Protein AF-A0AAW0DZ77-F1 (afdb_monomer_lite)

Sequence (445 aa):
METYATDETASSATTIWGPGTLSGKAIRSLGEASMRGAEKLLIRWKMAKIHQVLALDYYDAKVRHKALRMIMMQIGSGEIAQLTMCIMKWPRYEIRIFLSEMFTFMPLLWQDVSRPSDSSHTLRNQQELIAIYRTSQSSEEAHEIVPFLMFISHLSRDNHTARRAIIEAGFLEFLAAFHQHDPKTTTPSIAEARDILDVFVSDIRLQKICELHRLNLIWPSGNSSVPIMKYSREMANLTPNQRRVVWRKTERARIRERLCEIQVVMEMPAYLIHDCETDIFDMCFDLMTFYKLMTETNDWDSRQLSFELITKCIAINSITSKALRAVLALISFEENLSVFHRIVYSLLTFKIDNSNSPIAIQFSKEVHAHHPGVDPIDHFIDFAVSVASDSQTSAQAIIDADIFSLLNQTTHDPNVKGDLLGRFAAAADRSTQVCPPQSLGTYSD

Foldseek 3Di:
DDDDDDDDDDDDPPDDDDPVVVVVVVVVVVVVVVVVVVVLVVVVVLLLVVLVVQPPPPDDPVSVLVSLLVVLLCLLLLVQPSVLVSLLVHFLVSLLSVLLVVLVLVVVQLDDPPDPDDDDVVVVSSVVSLVSNPVSHDPPDLGSCLSVLVNLLSNLVPHPSNLVSCVSSCVLVSVVSVCVRCVVDDPRVLVSVLSSVLSQCVDPVSVVVSLPRCCLLVHPHDPQLASDHPVLVVLLPDDLVVSLVVVLVDDPVVLVVLLVSLVSRLVRDPVSCVVPLSVLLSSLSSLLSQLVSCVVVVVVVSNVSSLLSLLSLLAADPSSLVSNLVNLQVDALVSLLVNLLVQLVLCLCCPPPVDPSVSNVSSQVSNCVHPPPDGSLNSVLVSQLSSLLNHLSNLVSNVSSVNVSSLVVDPDDPVVSVVSVVSSCVSNCVVVPPDDPPPPPPPDD

Secondary structure (DSSP, 8-state):
---PPPP-----------HHHHHHHHHHHHHHHHHHHHHHHHHHHHHHHHHHHTSTTSS-HHHHHHHHHHHHHHHHTT--HHHHHHHTTS-HHHHHHHHHHHHHHGGGGTS-TTS-----HHHHHHHHHHHHHHHTS-TT-S-TTHHHHHHHHHHHHH-HHHHHHHHHTTHHHHHHHHHHH-TT--HHHHHHHHHHHHHHHTSHHHHHHHHHSGGGGTS-STT-SS---HHHHHHHTS-HHHHHHHHHHS-HHHHHHHHHHHHHHHTS-GGGSTT-HHHHHHHHHHHHHHHHHHHHTT-HHHHHHHHHHHHHHHHS-HHHHHHHHHHHHHS-HHHHHHHHHHHHHHHHHHHHH----HHHHHHHHHHHHHSTT--HHHHHHHHHHHHHHH-HHHHHHHHHTTHHHHHTTS-S-HHHHHHHHHHHHHHHHGGGGS-----------

Radius of gyration: 33.01 Å; chains: 1; bounding box: 65×57×128 Å

pLDDT: mean 82.6, std 17.5, range [38.06, 97.81]

Structure (mmCIF, N/CA/C/O backbone):
data_AF-A0AAW0DZ77-F1
#
_entry.id   AF-A0AAW0DZ77-F1
#
loop_
_atom_site.group_PDB
_atom_site.id
_atom_site.type_symbol
_atom_site.label_atom_id
_atom_site.label_alt_id
_atom_site.label_comp_id
_atom_site.label_asym_id
_atom_site.label_entity_id
_atom_site.label_seq_id
_atom_site.pdbx_PDB_ins_code
_atom_site.Cartn_x
_atom_site.Cartn_y
_atom_site.Cartn_z
_atom_site.occupancy
_atom_site.B_iso_or_equiv
_atom_site.auth_seq_id
_atom_site.auth_comp_id
_atom_site.auth_asym_id
_atom_site.auth_atom_id
_atom_site.pdbx_PDB_model_num
ATOM 1 N N . MET A 1 1 ? -36.579 -25.756 -72.529 1.00 45.97 1 MET A N 1
ATOM 2 C CA . MET A 1 1 ? -35.785 -26.788 -73.216 1.00 45.97 1 MET A CA 1
ATOM 3 C C . MET A 1 1 ? -34.641 -26.054 -73.881 1.00 45.97 1 MET A C 1
ATOM 5 O O . MET A 1 1 ? -34.889 -25.410 -74.881 1.00 45.97 1 MET A O 1
ATOM 9 N N . GLU A 1 2 ? -33.492 -26.012 -73.210 1.00 41.25 2 GLU A N 1
ATOM 10 C CA . GLU A 1 2 ? -32.126 -25.855 -73.739 1.00 41.25 2 GLU A CA 1
ATOM 11 C C . GLU A 1 2 ? -31.203 -25.623 -72.537 1.00 41.25 2 GLU A C 1
ATOM 13 O O . GLU A 1 2 ? -31.466 -24.792 -71.667 1.00 41.25 2 GLU A O 1
ATOM 18 N N . THR A 1 3 ? -30.197 -26.483 -72.448 1.00 41.97 3 THR A N 1
ATOM 19 C CA . THR A 1 3 ? -29.319 -26.710 -71.302 1.00 41.97 3 THR A CA 1
ATOM 20 C C . THR A 1 3 ? -27.959 -26.124 -71.663 1.00 41.97 3 THR A C 1
ATOM 22 O O . THR A 1 3 ? -27.393 -26.512 -72.682 1.00 41.97 3 THR A O 1
ATOM 25 N N . TYR A 1 4 ? -27.428 -25.199 -70.861 1.00 51.25 4 TYR A N 1
ATOM 26 C CA . TYR A 1 4 ? -26.089 -24.648 -71.080 1.00 51.25 4 TYR A CA 1
ATOM 27 C C . TYR A 1 4 ? -25.032 -25.542 -70.428 1.00 51.25 4 TYR A C 1
ATOM 29 O O . TYR A 1 4 ? -25.053 -25.766 -69.218 1.00 51.25 4 TYR A O 1
ATOM 37 N N . ALA A 1 5 ? -24.125 -26.052 -71.260 1.00 49.25 5 ALA A N 1
ATOM 38 C CA . ALA A 1 5 ? -22.908 -26.747 -70.870 1.00 49.25 5 ALA A CA 1
ATOM 39 C C . ALA A 1 5 ? -21.820 -25.730 -70.483 1.00 49.25 5 ALA A C 1
ATOM 41 O O . ALA A 1 5 ? -21.583 -24.764 -71.209 1.00 49.25 5 ALA A O 1
ATOM 42 N N . THR A 1 6 ? -21.159 -25.954 -69.349 1.00 53.97 6 THR A N 1
ATOM 43 C CA . THR A 1 6 ? -19.945 -25.245 -68.924 1.00 53.97 6 THR A CA 1
ATOM 44 C C . THR A 1 6 ? -18.728 -26.117 -69.210 1.00 53.97 6 THR A C 1
ATOM 46 O O . THR A 1 6 ? -18.607 -27.200 -68.640 1.00 53.97 6 THR A O 1
ATOM 49 N N . ASP A 1 7 ? -17.848 -25.635 -70.088 1.00 48.53 7 ASP A N 1
ATOM 50 C CA . ASP A 1 7 ? -16.540 -26.224 -70.384 1.00 48.53 7 ASP A CA 1
ATOM 51 C C . ASP A 1 7 ? -15.576 -26.025 -69.204 1.00 48.53 7 ASP A C 1
ATOM 53 O O . ASP A 1 7 ? -15.259 -24.899 -68.810 1.00 48.53 7 ASP A O 1
ATOM 57 N N . GLU A 1 8 ? -15.076 -27.133 -68.662 1.00 51.75 8 GLU A N 1
ATOM 58 C CA . GLU A 1 8 ? -13.957 -27.177 -67.726 1.00 51.75 8 GLU A CA 1
ATOM 59 C C . GLU A 1 8 ? -12.639 -27.124 -68.508 1.00 51.75 8 GLU A C 1
ATOM 61 O O . GLU A 1 8 ? -12.227 -28.094 -69.143 1.00 51.75 8 GLU A O 1
ATOM 66 N N . THR A 1 9 ? -11.924 -25.999 -68.446 1.00 53.56 9 THR A N 1
ATOM 67 C CA . THR A 1 9 ? -10.544 -25.925 -68.947 1.00 53.56 9 THR A CA 1
ATOM 68 C C . THR A 1 9 ? -9.572 -26.347 -67.842 1.00 53.56 9 THR A C 1
ATOM 70 O O . THR A 1 9 ? -9.095 -25.538 -67.046 1.00 53.56 9 THR A O 1
ATOM 73 N N . ALA A 1 10 ? -9.276 -27.645 -67.790 1.00 46.62 10 ALA A N 1
ATOM 74 C CA . ALA A 1 10 ? -8.191 -28.205 -66.993 1.00 46.62 10 ALA A CA 1
ATOM 75 C C . ALA A 1 10 ? -6.828 -27.779 -67.576 1.00 46.62 10 ALA A C 1
ATOM 77 O O . ALA A 1 10 ? -6.411 -28.253 -68.632 1.00 46.62 10 ALA A O 1
ATOM 78 N N . SER A 1 11 ? -6.109 -26.894 -66.879 1.00 41.69 11 SER A N 1
ATOM 79 C CA . SER A 1 11 ? -4.714 -26.565 -67.194 1.00 41.69 11 SER A CA 1
ATOM 80 C C . SER A 1 11 ? -3.776 -27.511 -66.440 1.00 41.69 11 SER A C 1
ATOM 82 O O . SER A 1 11 ? -3.562 -27.385 -65.234 1.00 41.69 11 SER A O 1
ATOM 84 N N . SER A 1 12 ? -3.233 -28.499 -67.154 1.00 45.34 12 SER A N 1
ATOM 85 C CA . SER A 1 12 ? -2.168 -29.381 -66.671 1.00 45.34 12 SER A CA 1
ATOM 86 C C . SER A 1 12 ? -0.835 -28.629 -66.580 1.00 45.34 12 SER A C 1
ATOM 88 O O . SER A 1 12 ? -0.120 -28.484 -67.568 1.00 45.34 12 SER A O 1
ATOM 90 N N . ALA A 1 13 ? -0.457 -28.197 -65.375 1.00 44.66 13 ALA A N 1
ATOM 91 C CA . ALA A 1 13 ? 0.897 -27.734 -65.079 1.00 44.66 13 ALA A CA 1
ATOM 92 C C . ALA A 1 13 ? 1.814 -28.934 -64.775 1.00 44.66 13 ALA A C 1
ATOM 94 O O . ALA A 1 13 ? 2.096 -29.26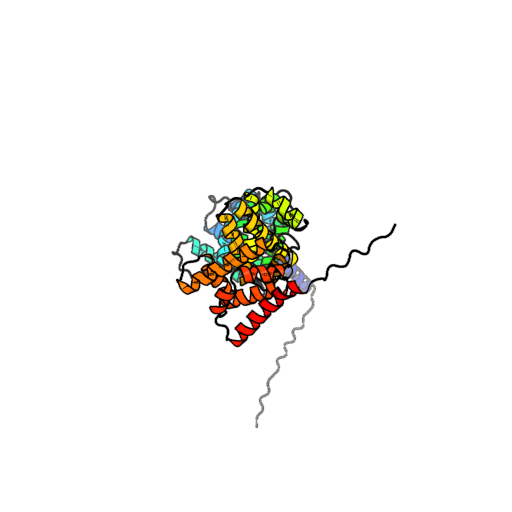5 -63.622 1.00 44.66 13 ALA A O 1
ATOM 95 N N . THR A 1 14 ? 2.290 -29.614 -65.819 1.00 43.91 14 THR A N 1
ATOM 96 C CA . THR A 1 14 ? 3.357 -30.615 -65.691 1.00 43.91 14 THR A CA 1
ATOM 97 C C . THR A 1 14 ? 4.653 -29.916 -65.283 1.00 43.91 14 THR A C 1
ATOM 99 O O . THR A 1 14 ? 5.281 -29.217 -66.078 1.00 43.91 14 THR A O 1
ATOM 102 N N . THR A 1 15 ? 5.053 -30.086 -64.023 1.00 49.50 15 THR A N 1
ATOM 103 C CA . THR A 1 15 ? 6.317 -29.560 -63.499 1.00 49.50 15 THR A CA 1
ATOM 104 C C . THR A 1 15 ? 7.449 -30.468 -63.974 1.00 49.50 15 THR A C 1
ATOM 106 O O . THR A 1 15 ? 7.647 -31.557 -63.439 1.00 49.50 15 THR A O 1
ATOM 109 N N . ILE A 1 16 ? 8.177 -30.043 -65.006 1.00 46.69 16 ILE A N 1
ATOM 110 C CA . ILE A 1 16 ? 9.368 -30.746 -65.491 1.00 46.69 16 ILE A CA 1
ATOM 111 C C . ILE A 1 16 ? 10.514 -30.471 -64.508 1.00 46.69 16 ILE A C 1
ATOM 113 O O . ILE A 1 16 ? 10.954 -29.333 -64.328 1.00 46.69 16 ILE A O 1
ATOM 117 N N . TRP A 1 17 ? 10.989 -31.525 -63.844 1.00 43.88 17 TRP A N 1
ATOM 118 C CA . TRP A 1 17 ? 12.120 -31.485 -62.919 1.00 43.88 17 TRP A CA 1
ATOM 119 C C . TRP A 1 17 ? 13.431 -31.526 -63.706 1.00 43.88 17 TRP A C 1
ATOM 121 O O . TRP A 1 17 ? 13.962 -32.590 -64.007 1.00 43.88 17 TRP A O 1
ATOM 131 N N . GLY A 1 18 ? 13.940 -30.349 -64.068 1.00 51.97 18 GLY A N 1
ATOM 132 C CA . GLY A 1 18 ? 15.283 -30.191 -64.620 1.00 51.97 18 GLY A CA 1
ATOM 133 C C . GLY A 1 18 ? 16.315 -29.874 -63.524 1.00 51.97 18 GLY A C 1
ATOM 134 O O . GLY A 1 18 ? 15.958 -29.285 -62.500 1.00 51.97 18 GLY A O 1
ATOM 135 N N . PRO A 1 19 ? 17.614 -30.161 -63.737 1.00 45.22 19 PRO A N 1
ATOM 136 C CA . PRO A 1 19 ? 18.703 -29.780 -62.823 1.00 45.22 19 PRO A CA 1
ATOM 137 C C . PRO A 1 19 ? 18.743 -28.275 -62.472 1.00 45.22 19 PRO A C 1
ATOM 139 O O . PRO A 1 19 ? 19.282 -27.883 -61.438 1.00 45.22 19 PRO A O 1
ATOM 142 N N . GLY A 1 20 ? 18.119 -27.423 -63.296 1.00 45.41 20 GLY A N 1
ATOM 143 C CA . GLY A 1 20 ? 17.961 -25.987 -63.044 1.00 45.41 20 GLY A CA 1
ATOM 144 C C . GLY A 1 20 ? 16.931 -25.617 -61.964 1.00 45.41 20 GLY A C 1
ATOM 145 O O . GLY A 1 20 ? 17.040 -24.545 -61.373 1.00 45.41 20 GLY A O 1
ATOM 146 N N . THR A 1 21 ? 15.964 -26.483 -61.641 1.00 46.50 21 THR A N 1
ATOM 147 C CA . THR A 1 21 ? 14.868 -26.154 -60.706 1.00 46.50 21 THR A CA 1
ATOM 148 C C . THR A 1 21 ? 15.303 -26.247 -59.235 1.00 46.50 21 THR A C 1
ATOM 150 O O . THR A 1 21 ? 14.834 -25.479 -58.393 1.00 46.50 21 THR A O 1
ATOM 153 N N . LEU A 1 22 ? 16.256 -27.136 -58.921 1.00 41.81 22 LEU A N 1
ATOM 154 C CA . LEU A 1 22 ? 16.912 -27.210 -57.604 1.00 41.81 22 LEU A CA 1
ATOM 155 C C . LEU A 1 22 ? 17.896 -26.048 -57.394 1.00 41.81 22 LEU A C 1
ATOM 157 O O . LEU A 1 22 ? 17.921 -25.452 -56.319 1.00 41.81 22 LEU A O 1
ATOM 161 N N . SER A 1 23 ? 18.625 -25.671 -58.449 1.00 42.78 23 SER A N 1
ATOM 162 C CA . SER A 1 23 ? 19.490 -24.483 -58.481 1.00 42.78 23 SER A CA 1
ATOM 163 C C . SER A 1 23 ? 18.694 -23.195 -58.226 1.00 42.78 23 SER A C 1
ATOM 165 O O . SER A 1 23 ? 19.058 -22.405 -57.357 1.00 42.78 23 SER A O 1
ATOM 167 N N . GLY A 1 24 ? 17.536 -23.024 -58.875 1.00 41.62 24 GLY A N 1
ATOM 168 C CA . GLY A 1 24 ? 16.674 -21.856 -58.673 1.00 41.62 24 GLY A CA 1
ATOM 169 C C . GLY A 1 24 ? 16.106 -21.736 -57.254 1.00 41.62 24 GLY A C 1
ATOM 170 O O . GLY A 1 24 ? 16.067 -20.636 -56.702 1.00 41.62 24 GLY A O 1
ATOM 171 N N . LYS A 1 25 ? 15.717 -22.853 -56.618 1.00 47.44 25 LYS A N 1
ATOM 172 C CA . LYS A 1 25 ? 15.268 -22.849 -55.212 1.00 47.44 25 LYS A CA 1
ATOM 173 C C . LYS A 1 25 ? 16.410 -22.550 -54.240 1.00 47.44 25 LYS A C 1
ATOM 175 O O . LYS A 1 25 ? 16.191 -21.784 -53.309 1.00 47.44 25 LYS A O 1
ATOM 180 N N . ALA A 1 26 ? 17.609 -23.081 -54.483 1.00 44.72 26 ALA A N 1
ATOM 181 C CA . ALA A 1 26 ? 18.788 -22.803 -53.663 1.00 44.72 26 ALA A CA 1
ATOM 182 C C . ALA A 1 26 ? 19.259 -21.344 -53.796 1.00 44.72 26 ALA A C 1
ATOM 184 O O . ALA A 1 26 ? 19.583 -20.713 -52.796 1.00 44.72 26 ALA A O 1
ATOM 185 N N . ILE A 1 27 ? 19.234 -20.773 -55.005 1.00 45.56 27 ILE A N 1
ATOM 186 C CA . ILE A 1 27 ? 19.566 -19.361 -55.249 1.00 45.56 27 ILE A CA 1
ATOM 187 C C . ILE A 1 27 ? 18.512 -18.441 -54.624 1.00 45.56 27 ILE A C 1
ATOM 189 O O . ILE A 1 27 ? 18.869 -17.427 -54.030 1.00 45.56 27 ILE A O 1
ATOM 193 N N . ARG A 1 28 ? 17.224 -18.803 -54.683 1.00 47.03 28 ARG A N 1
ATOM 194 C CA . ARG A 1 28 ? 16.154 -18.045 -54.020 1.00 47.03 28 ARG A CA 1
ATOM 195 C C . ARG A 1 28 ? 16.241 -18.130 -52.495 1.00 47.03 28 ARG A C 1
ATOM 197 O O . ARG A 1 28 ? 16.136 -17.096 -51.848 1.00 47.03 28 ARG A O 1
ATOM 204 N N . SER A 1 29 ? 16.496 -19.307 -51.919 1.00 46.84 29 SER A N 1
ATOM 205 C CA . SER A 1 29 ? 16.668 -19.453 -50.466 1.00 46.84 29 SER A CA 1
ATOM 206 C C . SER A 1 29 ? 17.949 -18.785 -49.967 1.00 46.84 29 SER A C 1
ATOM 208 O O . SER A 1 29 ? 17.954 -18.215 -48.881 1.00 46.84 29 SER A O 1
ATOM 210 N N . LEU A 1 30 ? 19.027 -18.810 -50.760 1.00 38.09 30 LEU A N 1
ATOM 211 C CA . LEU A 1 30 ? 20.263 -18.080 -50.479 1.00 38.09 30 LEU A CA 1
ATOM 212 C C . LEU A 1 30 ? 20.040 -16.567 -50.602 1.00 38.09 30 LEU A C 1
ATOM 214 O O . LEU A 1 30 ? 20.507 -15.829 -49.750 1.00 38.09 30 LEU A O 1
ATOM 218 N N . GLY A 1 31 ? 19.262 -16.109 -51.587 1.00 42.59 31 GLY A N 1
ATOM 219 C CA . GLY A 1 31 ? 18.855 -14.711 -51.740 1.00 42.59 31 GLY A CA 1
ATOM 220 C C . GLY A 1 31 ? 17.975 -14.215 -50.590 1.00 42.59 31 GLY A C 1
ATOM 221 O O . GLY A 1 31 ? 18.239 -13.152 -50.040 1.00 42.59 31 GLY A O 1
ATOM 222 N N . GLU A 1 32 ? 16.990 -15.000 -50.151 1.00 46.53 32 GLU A N 1
ATOM 223 C CA . GLU A 1 32 ? 16.148 -14.688 -48.987 1.00 46.53 32 GLU A CA 1
ATOM 224 C C . GLU A 1 32 ? 16.951 -14.733 -47.672 1.00 46.53 32 GLU A C 1
ATOM 226 O O . GLU A 1 32 ? 16.796 -13.850 -46.827 1.00 46.53 32 GLU A O 1
ATOM 231 N N . ALA A 1 33 ? 17.871 -15.691 -47.508 1.00 42.59 33 ALA A N 1
ATOM 232 C CA . ALA A 1 33 ? 18.775 -15.753 -46.357 1.00 42.59 33 ALA A CA 1
ATOM 233 C C . ALA A 1 33 ? 19.804 -14.607 -46.356 1.00 42.59 33 ALA A C 1
ATOM 235 O O . ALA A 1 33 ? 20.092 -14.043 -45.300 1.00 42.59 33 ALA A O 1
ATOM 236 N N . SER A 1 34 ? 20.315 -14.212 -47.525 1.00 38.06 34 SER A N 1
ATOM 237 C CA . SER A 1 34 ? 21.199 -13.058 -47.704 1.00 38.06 34 SER A CA 1
ATOM 238 C C . SER A 1 34 ? 20.466 -11.735 -47.521 1.00 38.06 34 SER A C 1
ATOM 240 O O . SER A 1 34 ? 21.068 -10.825 -46.969 1.00 38.06 34 SER A O 1
ATOM 242 N N . MET A 1 35 ? 19.184 -11.611 -47.888 1.00 43.94 35 MET A N 1
ATOM 243 C CA . MET A 1 35 ? 18.380 -10.415 -47.599 1.00 43.94 35 MET A CA 1
ATOM 244 C C . MET A 1 35 ? 18.031 -10.310 -46.115 1.00 43.94 35 MET A C 1
ATOM 246 O O . MET A 1 35 ? 18.221 -9.247 -45.537 1.00 43.94 35 MET A O 1
ATOM 250 N N . ARG A 1 36 ? 17.661 -11.413 -45.451 1.00 49.47 36 ARG A N 1
ATOM 251 C CA . ARG A 1 36 ? 17.496 -11.434 -43.984 1.00 49.47 36 ARG A CA 1
ATOM 252 C C . ARG A 1 36 ? 18.820 -11.165 -43.262 1.00 49.47 36 ARG A C 1
ATOM 254 O O . ARG A 1 36 ? 18.847 -10.493 -42.235 1.00 49.47 36 ARG A O 1
ATOM 261 N N . GLY A 1 37 ? 19.938 -11.644 -43.809 1.00 44.19 37 GLY A N 1
ATOM 262 C CA . GLY A 1 37 ? 21.290 -11.349 -43.333 1.00 44.19 37 GLY A CA 1
ATOM 263 C C . GLY A 1 37 ? 21.712 -9.898 -43.576 1.00 44.19 37 GLY A C 1
ATOM 264 O O . GLY A 1 37 ? 22.331 -9.298 -42.701 1.00 44.19 37 GLY A O 1
ATOM 265 N N . ALA A 1 38 ? 21.342 -9.313 -44.716 1.00 40.84 38 ALA A N 1
ATOM 266 C CA . ALA A 1 38 ? 21.629 -7.934 -45.092 1.00 40.84 38 ALA A CA 1
ATOM 267 C C . ALA A 1 38 ? 20.750 -6.941 -44.332 1.00 40.84 38 ALA A C 1
ATOM 269 O O . ALA A 1 38 ? 21.265 -5.918 -43.910 1.00 40.84 38 ALA A O 1
ATOM 270 N N . GLU A 1 39 ? 19.480 -7.243 -44.065 1.00 49.44 39 GLU A N 1
ATOM 271 C CA . GLU A 1 39 ? 18.632 -6.467 -43.155 1.00 49.44 39 GLU A CA 1
ATOM 272 C C . GLU A 1 39 ? 19.158 -6.551 -41.726 1.00 49.44 39 GLU A C 1
ATOM 274 O O . GLU A 1 39 ? 19.284 -5.528 -41.066 1.00 49.44 39 GLU A O 1
ATOM 279 N N . LYS A 1 40 ? 19.590 -7.731 -41.270 1.00 46.44 40 LYS A N 1
ATOM 280 C CA . LYS A 1 40 ? 20.230 -7.912 -39.959 1.00 46.44 40 LYS A CA 1
ATOM 281 C C . LYS A 1 40 ? 21.578 -7.193 -39.858 1.00 46.44 40 LYS A C 1
ATOM 283 O O . LYS A 1 40 ? 21.897 -6.632 -38.813 1.00 46.44 40 LYS A O 1
ATOM 288 N N . LEU A 1 41 ? 22.365 -7.156 -40.934 1.00 43.16 41 LEU A N 1
ATOM 289 C CA . LEU A 1 41 ? 23.605 -6.382 -41.020 1.00 43.16 41 LEU A CA 1
ATOM 290 C C . LEU A 1 41 ? 23.328 -4.886 -41.138 1.00 43.16 41 LEU A C 1
ATOM 292 O O . LEU A 1 41 ? 24.018 -4.118 -40.490 1.00 43.16 41 LEU A O 1
ATOM 296 N N . LEU A 1 42 ? 22.307 -4.463 -41.878 1.00 47.00 42 LEU A N 1
ATOM 297 C CA . LEU A 1 42 ? 21.890 -3.071 -42.024 1.00 47.00 42 LEU A CA 1
ATOM 298 C C . LEU A 1 42 ? 21.292 -2.541 -40.720 1.00 47.00 42 LEU A C 1
ATOM 300 O O . LEU A 1 42 ? 21.574 -1.408 -40.357 1.00 47.00 42 LEU A O 1
ATOM 304 N N . ILE A 1 43 ? 20.522 -3.350 -39.989 1.00 50.91 43 ILE A N 1
ATOM 305 C CA . ILE A 1 43 ? 20.051 -3.060 -38.632 1.00 50.91 43 ILE A CA 1
ATOM 306 C C . ILE A 1 43 ? 21.255 -2.990 -37.698 1.00 50.91 43 ILE A C 1
ATOM 308 O O . ILE A 1 43 ? 21.399 -1.983 -37.022 1.00 50.91 43 ILE A O 1
ATOM 312 N N . ARG A 1 44 ? 22.188 -3.956 -37.719 1.00 48.38 44 ARG A N 1
ATOM 313 C CA . ARG A 1 44 ? 23.437 -3.889 -36.930 1.00 48.38 44 ARG A CA 1
ATOM 314 C C . ARG A 1 44 ? 24.295 -2.669 -37.266 1.00 48.38 44 ARG A C 1
ATOM 316 O O . ARG A 1 44 ? 24.872 -2.079 -36.362 1.00 48.38 44 ARG A O 1
ATOM 323 N N . TRP A 1 45 ? 24.372 -2.270 -38.532 1.00 47.44 45 TRP A N 1
ATOM 324 C CA . TRP A 1 45 ? 25.156 -1.125 -38.996 1.00 47.44 45 TRP A CA 1
ATOM 325 C C . TRP A 1 45 ? 24.460 0.197 -38.653 1.00 47.44 45 TRP A C 1
ATOM 327 O O . TRP A 1 45 ? 25.105 1.131 -38.187 1.00 47.44 45 TRP A O 1
ATOM 337 N N . LYS A 1 46 ? 23.127 0.260 -38.773 1.00 51.62 46 LYS A N 1
ATOM 338 C CA . LYS A 1 46 ? 22.308 1.384 -38.295 1.00 51.62 46 LYS A CA 1
ATOM 339 C C . LYS A 1 46 ? 22.352 1.499 -36.770 1.00 51.62 46 LYS A C 1
ATOM 341 O O . LYS A 1 46 ? 22.500 2.603 -36.275 1.00 51.62 46 LYS A O 1
ATOM 346 N N . MET A 1 47 ? 22.328 0.391 -36.034 1.00 48.88 47 MET A N 1
ATOM 347 C CA . MET A 1 47 ? 22.465 0.336 -34.572 1.00 48.88 47 MET A CA 1
ATOM 348 C C . MET A 1 47 ? 23.864 0.728 -34.095 1.00 48.88 47 MET A C 1
ATOM 350 O O . MET A 1 47 ? 24.001 1.486 -33.140 1.00 48.88 47 MET A O 1
ATOM 354 N N . ALA A 1 48 ? 24.913 0.272 -34.785 1.00 45.47 48 ALA A N 1
ATOM 355 C CA . ALA A 1 48 ? 26.283 0.712 -34.531 1.00 45.47 48 ALA A CA 1
ATOM 356 C C . ALA A 1 48 ? 26.455 2.213 -34.810 1.00 45.47 48 ALA A C 1
ATOM 358 O O . ALA A 1 48 ? 27.224 2.880 -34.127 1.00 45.47 48 ALA A O 1
ATOM 359 N N . LYS A 1 49 ? 25.694 2.763 -35.765 1.00 48.00 49 LYS A N 1
ATOM 360 C CA . LYS A 1 49 ? 25.623 4.206 -36.009 1.00 48.00 49 LYS A CA 1
ATOM 361 C C . LYS A 1 49 ? 24.812 4.943 -34.934 1.00 48.00 49 LYS A C 1
ATOM 363 O O . LYS A 1 49 ? 25.180 6.057 -34.592 1.00 48.00 49 LYS A O 1
ATOM 368 N N . ILE A 1 50 ? 23.784 4.321 -34.343 1.00 51.72 50 ILE A N 1
ATOM 369 C CA . ILE A 1 50 ? 23.001 4.880 -33.221 1.00 51.72 50 ILE A CA 1
ATOM 370 C C . ILE A 1 50 ? 23.861 5.087 -31.957 1.00 51.72 50 ILE A C 1
ATOM 372 O O . ILE A 1 50 ? 23.634 6.059 -31.247 1.00 51.72 50 ILE A O 1
ATOM 376 N N . HIS A 1 51 ? 24.902 4.276 -31.726 1.00 46.94 51 HIS A N 1
ATOM 377 C CA . HIS A 1 51 ? 25.889 4.502 -30.649 1.00 46.94 51 HIS A CA 1
ATOM 378 C C . HIS A 1 51 ? 26.538 5.897 -30.721 1.00 46.94 51 HIS A C 1
ATOM 380 O O . HIS A 1 51 ? 26.801 6.525 -29.708 1.00 46.94 51 HIS A O 1
ATOM 386 N N . GLN A 1 52 ? 26.741 6.433 -31.928 1.00 48.41 52 GLN A N 1
ATOM 387 C CA . GLN A 1 52 ? 27.232 7.798 -32.112 1.00 48.41 52 GLN A CA 1
ATOM 388 C C . GLN A 1 52 ? 26.125 8.869 -31.989 1.00 48.41 52 GLN A C 1
ATOM 390 O O . GLN A 1 52 ? 26.457 10.025 -31.767 1.00 48.41 52 GLN A O 1
ATOM 395 N N . VAL A 1 53 ? 24.835 8.515 -32.115 1.00 51.38 53 VAL A N 1
ATOM 396 C CA . VAL A 1 53 ? 23.681 9.439 -32.270 1.00 51.38 53 VAL A CA 1
ATOM 397 C C . VAL A 1 53 ? 23.200 10.072 -30.959 1.00 51.38 53 VAL A C 1
ATOM 399 O O . VAL A 1 53 ? 22.555 11.116 -30.994 1.00 51.38 53 VAL A O 1
ATOM 402 N N . LEU A 1 54 ? 23.510 9.486 -29.801 1.00 52.06 54 LEU A N 1
ATOM 403 C CA . LEU A 1 54 ? 22.993 9.951 -28.503 1.00 52.06 54 LEU A CA 1
ATOM 404 C C . LEU A 1 54 ? 23.866 11.011 -27.810 1.00 52.06 54 LEU A C 1
ATOM 406 O O . LEU A 1 54 ? 23.522 11.480 -26.725 1.00 52.06 54 LEU A O 1
ATOM 410 N N . ALA A 1 55 ? 24.957 11.447 -28.449 1.00 54.66 55 ALA A N 1
ATOM 411 C CA . ALA A 1 55 ? 25.605 12.708 -28.107 1.00 54.66 55 ALA A CA 1
ATOM 412 C C . ALA A 1 55 ? 24.669 13.857 -28.533 1.00 54.66 55 ALA A C 1
ATOM 414 O O . ALA A 1 55 ? 24.652 14.258 -29.697 1.00 54.66 55 ALA A O 1
ATOM 415 N N . LEU A 1 56 ? 23.851 14.312 -27.578 1.00 53.84 56 LEU A N 1
ATOM 416 C CA . LEU A 1 56 ? 22.626 15.115 -27.732 1.00 53.84 56 LEU A CA 1
ATOM 417 C C . LEU A 1 56 ? 22.700 16.359 -28.639 1.00 53.84 56 LEU A C 1
ATOM 419 O O . LEU A 1 56 ? 21.654 16.768 -29.136 1.00 53.84 56 LEU A O 1
ATOM 423 N N . ASP A 1 57 ? 23.889 16.897 -28.919 1.00 56.72 57 ASP A N 1
ATOM 424 C CA . ASP A 1 57 ? 24.062 18.139 -29.687 1.00 56.72 57 ASP A CA 1
ATOM 425 C C . ASP A 1 57 ? 24.671 17.954 -31.092 1.00 56.72 57 ASP A C 1
ATOM 427 O O . ASP A 1 57 ? 24.801 18.923 -31.837 1.00 56.72 57 ASP A O 1
ATOM 431 N N . TYR A 1 58 ? 25.049 16.732 -31.495 1.00 58.91 58 TYR A N 1
ATOM 432 C CA . TYR A 1 58 ? 25.795 16.519 -32.750 1.00 58.91 58 TYR A CA 1
ATOM 433 C C . TYR A 1 58 ? 24.946 16.099 -33.961 1.00 58.91 58 TYR A C 1
ATOM 435 O O . TYR A 1 58 ? 25.453 16.111 -35.085 1.00 58.91 58 TYR A O 1
ATOM 443 N N . TYR A 1 59 ? 23.674 15.731 -33.776 1.00 65.06 59 TYR A N 1
ATOM 444 C CA . TYR A 1 59 ? 22.834 15.188 -34.850 1.00 65.06 59 TYR A CA 1
ATOM 445 C C . TYR A 1 59 ? 21.575 16.006 -35.097 1.00 65.06 59 TYR A C 1
ATOM 447 O O . TYR A 1 59 ? 20.909 16.463 -34.173 1.00 65.06 59 TYR A O 1
ATOM 455 N N . ASP A 1 60 ? 21.211 16.105 -36.377 1.00 84.62 60 ASP A N 1
ATOM 456 C CA . ASP A 1 60 ? 19.945 16.692 -36.797 1.00 84.62 60 ASP A CA 1
ATOM 457 C C . ASP A 1 60 ? 18.763 15.959 -36.142 1.00 84.62 60 ASP A C 1
ATOM 459 O O . ASP A 1 60 ? 18.699 14.722 -36.126 1.00 84.62 60 ASP A O 1
ATOM 463 N N . ALA A 1 61 ? 17.797 16.729 -35.639 1.00 84.12 61 ALA A N 1
ATOM 464 C CA . ALA A 1 61 ? 16.644 16.213 -34.904 1.00 84.12 61 ALA A CA 1
ATOM 465 C C . ALA A 1 61 ? 15.865 15.153 -35.704 1.00 84.12 61 ALA A C 1
ATOM 467 O O . ALA A 1 61 ? 15.325 14.208 -35.126 1.00 84.12 61 ALA A O 1
ATOM 468 N N . LYS A 1 62 ? 15.861 15.243 -37.044 1.00 88.75 62 LYS A N 1
ATOM 469 C CA . LYS A 1 62 ? 15.195 14.262 -37.915 1.00 88.75 62 LYS A CA 1
ATOM 470 C C . LYS A 1 62 ? 15.873 12.895 -37.881 1.00 88.75 62 LYS A C 1
ATOM 472 O O . LYS A 1 62 ? 15.190 11.874 -37.945 1.00 88.75 62 LYS A O 1
ATOM 477 N N . VAL A 1 63 ? 17.205 12.854 -37.790 1.00 87.31 63 VAL A N 1
ATOM 478 C CA . VAL A 1 63 ? 17.963 11.594 -37.716 1.00 87.31 63 VAL A CA 1
ATOM 479 C C . VAL A 1 63 ? 17.690 10.904 -36.385 1.00 87.31 63 VAL A C 1
ATOM 481 O O . VAL A 1 63 ? 17.393 9.708 -36.378 1.00 87.31 63 VAL A O 1
ATOM 484 N N . ARG A 1 64 ? 17.714 11.664 -35.283 1.00 85.88 64 ARG A N 1
ATOM 485 C CA . ARG A 1 64 ? 17.365 11.163 -33.947 1.00 85.88 64 ARG A CA 1
ATOM 486 C C . ARG A 1 64 ? 15.934 10.630 -33.904 1.00 85.88 64 ARG A C 1
ATOM 488 O O . ARG A 1 64 ? 15.732 9.489 -33.504 1.00 85.88 64 ARG A O 1
ATOM 495 N N . HIS A 1 65 ? 14.962 11.395 -34.406 1.00 88.00 65 HIS A N 1
ATOM 496 C CA . HIS A 1 65 ? 13.557 10.969 -34.474 1.00 88.00 65 HIS A CA 1
ATOM 497 C C . HIS A 1 65 ? 13.384 9.675 -35.273 1.00 88.00 65 HIS A C 1
ATOM 499 O O . HIS A 1 65 ? 12.711 8.745 -34.838 1.00 88.00 65 HIS A O 1
ATOM 505 N N . LYS A 1 66 ? 14.060 9.564 -36.423 1.00 92.00 66 LYS A N 1
ATOM 506 C CA . LYS A 1 66 ? 14.038 8.346 -37.244 1.00 92.00 66 LYS A CA 1
ATOM 507 C C . LYS A 1 66 ? 14.644 7.139 -36.520 1.00 92.00 66 LYS A C 1
ATOM 509 O O . LYS A 1 66 ? 14.129 6.033 -36.674 1.00 92.00 66 LYS A O 1
ATOM 514 N N . ALA A 1 67 ? 15.718 7.334 -35.755 1.00 89.94 67 ALA A N 1
ATOM 515 C CA . ALA A 1 67 ? 16.319 6.275 -34.948 1.00 89.94 67 ALA A CA 1
ATOM 516 C C . ALA A 1 67 ? 15.372 5.819 -33.828 1.00 89.94 67 ALA A C 1
ATOM 518 O O . ALA A 1 67 ? 15.103 4.623 -33.719 1.00 89.94 67 ALA A O 1
ATOM 519 N N . LEU A 1 68 ? 14.800 6.759 -33.069 1.00 91.50 68 LEU A N 1
ATOM 520 C CA . LEU A 1 68 ? 13.817 6.467 -32.021 1.00 91.50 68 LEU A CA 1
ATOM 521 C C . LEU A 1 68 ? 12.597 5.738 -32.580 1.00 91.50 68 LEU A C 1
ATOM 523 O O . LEU A 1 68 ? 12.170 4.746 -32.007 1.00 91.50 68 LEU A O 1
ATOM 527 N N . ARG A 1 69 ? 12.094 6.144 -33.749 1.00 94.62 69 ARG A N 1
ATOM 528 C CA . ARG A 1 69 ? 11.004 5.451 -34.450 1.00 94.62 69 ARG A CA 1
ATOM 529 C C . ARG A 1 69 ? 11.308 3.972 -34.698 1.00 94.62 69 ARG A C 1
ATOM 531 O O . ARG A 1 69 ? 10.439 3.132 -34.488 1.00 94.62 69 ARG A O 1
ATOM 538 N N . MET A 1 70 ? 12.525 3.643 -35.136 1.00 94.19 70 MET A N 1
ATOM 539 C CA . MET A 1 70 ? 12.930 2.246 -35.348 1.00 94.19 70 MET A CA 1
ATOM 540 C C . MET A 1 70 ? 13.049 1.476 -34.028 1.00 94.19 70 MET A C 1
ATOM 542 O O . MET A 1 70 ? 12.634 0.324 -33.959 1.00 94.19 70 MET A O 1
ATOM 546 N N . ILE A 1 71 ? 13.593 2.113 -32.990 1.00 95.25 71 ILE A N 1
ATOM 547 C CA . ILE A 1 71 ? 13.734 1.524 -31.654 1.00 95.25 71 ILE A CA 1
ATOM 548 C C . ILE A 1 71 ? 12.357 1.232 -31.048 1.00 95.25 71 ILE A C 1
ATOM 550 O O . ILE A 1 71 ? 12.101 0.107 -30.637 1.00 95.25 71 ILE A O 1
ATOM 554 N N . MET A 1 72 ? 11.451 2.212 -31.055 1.00 95.50 72 MET A N 1
ATOM 555 C CA . MET A 1 72 ? 10.083 2.075 -30.544 1.00 95.50 72 MET A CA 1
ATOM 556 C C . MET A 1 72 ? 9.326 0.954 -31.257 1.00 95.50 72 MET A C 1
ATOM 558 O O . MET A 1 72 ? 8.668 0.156 -30.604 1.00 95.50 72 MET A O 1
ATOM 562 N N . MET A 1 73 ? 9.476 0.843 -32.578 1.00 96.44 73 MET A N 1
ATOM 563 C CA . MET A 1 73 ? 8.878 -0.243 -33.360 1.00 96.44 73 MET A CA 1
ATOM 564 C C . MET A 1 73 ? 9.419 -1.626 -32.964 1.00 96.44 73 MET A C 1
ATOM 566 O O . MET A 1 73 ? 8.657 -2.583 -32.873 1.00 96.44 73 MET A O 1
ATOM 570 N N . GLN A 1 74 ? 10.725 -1.752 -32.712 1.00 96.06 74 GLN A N 1
ATOM 571 C CA . GLN A 1 74 ? 11.321 -3.023 -32.279 1.00 96.06 74 GLN A CA 1
ATOM 572 C C . GLN A 1 74 ? 10.928 -3.405 -30.855 1.00 96.06 74 GLN A C 1
ATOM 574 O O . GLN A 1 74 ? 10.710 -4.580 -30.581 1.00 96.06 74 GLN A O 1
ATOM 579 N N . ILE A 1 75 ? 10.823 -2.426 -29.954 1.00 96.38 75 ILE A N 1
ATOM 580 C CA . ILE A 1 75 ? 10.344 -2.681 -28.596 1.00 96.38 75 ILE A CA 1
ATOM 581 C C . ILE A 1 75 ? 8.870 -3.085 -28.640 1.00 96.38 75 ILE A C 1
ATOM 583 O O . ILE A 1 75 ? 8.526 -4.113 -28.075 1.00 96.38 75 ILE A O 1
ATOM 587 N N . GLY A 1 76 ? 8.014 -2.333 -29.341 1.00 96.19 76 GLY A N 1
ATOM 588 C CA . GLY A 1 76 ? 6.580 -2.624 -29.409 1.00 96.19 76 GLY A CA 1
ATOM 589 C C . GLY A 1 76 ? 6.260 -3.972 -30.062 1.00 96.19 76 GLY A C 1
ATOM 590 O O . GLY A 1 76 ? 5.367 -4.664 -29.593 1.00 96.19 76 GLY A O 1
ATOM 591 N N . SER A 1 77 ? 7.039 -4.397 -31.061 1.00 96.56 77 SER A N 1
ATOM 592 C CA . SER A 1 77 ? 6.914 -5.733 -31.677 1.00 96.56 77 SER A CA 1
ATOM 593 C C . SER A 1 77 ? 7.543 -6.879 -30.872 1.00 96.56 77 SER A C 1
ATOM 595 O O . SER A 1 77 ? 7.423 -8.036 -31.266 1.00 96.56 77 SER A O 1
ATOM 597 N N . GLY A 1 78 ? 8.249 -6.591 -29.772 1.00 94.88 78 GLY A N 1
ATOM 598 C CA . GLY A 1 78 ? 8.967 -7.598 -28.984 1.00 94.88 78 GLY A CA 1
ATOM 599 C C . GLY A 1 78 ? 10.262 -8.124 -29.627 1.00 94.88 78 GLY A C 1
ATOM 600 O O . GLY A 1 78 ? 10.934 -8.978 -29.048 1.00 94.88 78 GLY A O 1
ATOM 601 N N . GLU A 1 79 ? 10.692 -7.601 -30.782 1.00 95.94 79 GLU A N 1
ATOM 602 C CA . GLU A 1 79 ? 11.924 -8.000 -31.487 1.00 95.94 79 GLU A CA 1
ATOM 603 C C . GLU A 1 79 ? 13.206 -7.384 -30.875 1.00 95.94 79 GLU A C 1
ATOM 605 O O . GLU A 1 79 ? 14.085 -6.844 -31.556 1.00 95.94 79 GLU A O 1
ATOM 610 N N . ILE A 1 80 ? 13.350 -7.475 -29.553 1.00 95.88 80 ILE A N 1
ATOM 611 C CA . ILE A 1 80 ? 14.337 -6.707 -28.776 1.00 95.88 80 ILE A CA 1
ATOM 612 C C . ILE A 1 80 ? 15.747 -7.310 -28.750 1.00 95.88 80 ILE A C 1
ATOM 614 O O . ILE A 1 80 ? 16.706 -6.612 -28.431 1.00 95.88 80 ILE A O 1
ATOM 618 N N . ALA A 1 81 ? 15.930 -8.578 -29.128 1.00 94.50 81 ALA A N 1
ATOM 619 C CA . ALA A 1 81 ? 17.203 -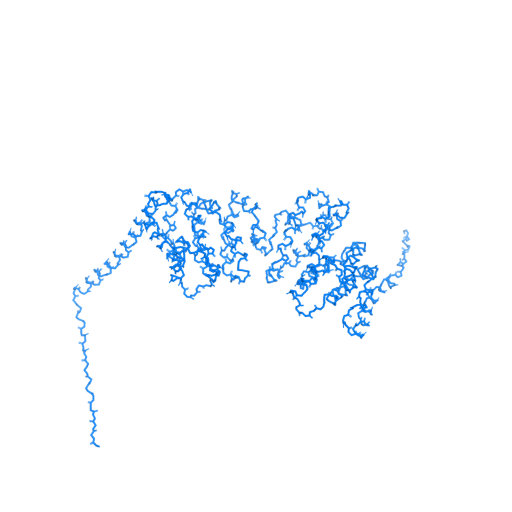9.289 -28.942 1.00 94.50 81 ALA A CA 1
ATOM 620 C C . ALA A 1 81 ? 18.410 -8.587 -29.598 1.00 94.50 81 ALA A C 1
ATOM 622 O O . ALA A 1 81 ? 19.497 -8.507 -29.023 1.00 94.50 81 ALA A O 1
ATOM 623 N N . GLN A 1 82 ? 18.238 -8.060 -30.815 1.00 92.50 82 GLN A N 1
ATOM 624 C CA . GLN A 1 82 ? 19.322 -7.361 -31.516 1.00 92.50 82 GLN A CA 1
ATOM 625 C C . GLN A 1 82 ? 19.600 -5.981 -30.924 1.00 92.50 82 GLN A C 1
ATOM 627 O O . GLN A 1 82 ? 20.766 -5.610 -30.793 1.00 92.50 82 GLN A O 1
ATOM 632 N N . LEU A 1 83 ? 18.542 -5.260 -30.550 1.00 94.19 83 LEU A N 1
ATOM 633 C CA . LEU A 1 83 ? 18.628 -3.965 -29.884 1.00 94.19 83 LEU A CA 1
ATOM 634 C C . LEU A 1 83 ? 19.393 -4.095 -28.563 1.00 94.19 83 LEU A C 1
ATOM 636 O O . LEU A 1 83 ? 20.383 -3.396 -28.353 1.00 94.19 83 LEU A O 1
ATOM 640 N N . THR A 1 84 ? 19.006 -5.061 -27.731 1.00 94.44 84 THR A N 1
ATOM 641 C CA . THR A 1 84 ? 19.651 -5.386 -26.456 1.00 94.44 84 THR A CA 1
ATOM 642 C C . THR A 1 84 ? 21.137 -5.704 -26.644 1.00 94.44 84 THR A C 1
ATOM 644 O O . THR A 1 84 ? 21.983 -5.080 -26.003 1.00 94.44 84 THR A O 1
ATOM 647 N N . MET A 1 85 ? 21.495 -6.578 -27.598 1.00 92.62 85 MET A N 1
ATOM 648 C CA . MET A 1 85 ? 22.904 -6.886 -27.909 1.00 92.62 85 MET A CA 1
ATOM 649 C C . MET A 1 85 ? 23.722 -5.659 -28.336 1.00 92.62 85 MET A C 1
ATOM 651 O O . MET A 1 85 ? 24.933 -5.610 -28.107 1.00 92.62 85 MET A O 1
ATOM 655 N N . CYS A 1 86 ? 23.097 -4.697 -29.016 1.00 93.81 86 CYS A N 1
ATOM 656 C CA . CYS A 1 86 ? 23.754 -3.463 -29.426 1.00 93.81 86 CYS A CA 1
ATOM 657 C C . CYS A 1 86 ? 23.953 -2.519 -28.236 1.00 93.81 86 CYS A C 1
ATOM 659 O O . CYS A 1 86 ? 25.076 -2.060 -28.029 1.00 93.81 86 CYS A O 1
ATOM 661 N N . ILE A 1 87 ? 22.910 -2.294 -27.434 1.00 93.06 87 ILE A N 1
ATOM 662 C CA . ILE A 1 87 ? 22.938 -1.403 -26.264 1.00 93.06 87 ILE A CA 1
ATOM 663 C C . ILE A 1 87 ? 23.905 -1.910 -25.192 1.00 93.06 87 ILE A C 1
ATOM 665 O O . ILE A 1 87 ? 24.599 -1.119 -24.566 1.00 93.06 87 ILE A O 1
ATOM 669 N N . MET A 1 88 ? 24.038 -3.224 -25.009 1.00 92.81 88 MET A N 1
ATOM 670 C CA . MET A 1 88 ? 24.968 -3.791 -24.021 1.00 92.81 88 MET A CA 1
ATOM 671 C C . MET A 1 88 ? 26.445 -3.482 -24.289 1.00 92.81 88 MET A C 1
ATOM 673 O O . MET A 1 88 ? 27.272 -3.652 -23.393 1.00 92.81 88 MET A O 1
ATOM 677 N N . LYS A 1 89 ? 26.788 -3.036 -25.504 1.00 93.56 89 LYS A N 1
ATOM 678 C CA . LYS A 1 89 ? 28.143 -2.586 -25.854 1.00 93.56 89 LYS A CA 1
ATOM 679 C C . LYS A 1 89 ? 28.386 -1.119 -25.511 1.00 93.56 89 LYS A C 1
ATOM 681 O O . LYS A 1 89 ? 29.524 -0.670 -25.609 1.00 93.56 89 LYS A O 1
ATOM 686 N N . TRP A 1 90 ? 27.337 -0.378 -25.168 1.00 91.44 90 TRP A N 1
ATOM 687 C CA . TRP A 1 90 ? 27.419 1.052 -24.923 1.00 91.44 90 TRP A CA 1
ATOM 688 C C . TRP A 1 90 ? 28.002 1.336 -23.533 1.00 91.44 90 TRP A C 1
ATOM 690 O O . TRP A 1 90 ? 27.782 0.572 -22.585 1.00 91.44 90 TRP A O 1
ATOM 700 N N . PRO A 1 91 ? 28.719 2.458 -23.367 1.00 93.88 91 PRO A N 1
ATOM 701 C CA . PRO A 1 91 ? 29.077 2.975 -22.058 1.00 93.88 91 PRO A CA 1
ATOM 702 C C . PRO A 1 91 ? 27.845 3.241 -21.185 1.00 93.88 91 PRO A C 1
ATOM 704 O O . PRO A 1 91 ? 26.790 3.664 -21.659 1.00 93.88 91 PRO A O 1
ATOM 707 N N . ARG A 1 92 ? 28.008 3.092 -19.865 1.00 94.69 92 ARG A N 1
ATOM 708 C CA . ARG A 1 92 ? 26.927 3.291 -18.883 1.00 94.69 92 ARG A CA 1
ATOM 709 C C . ARG A 1 92 ? 26.171 4.609 -19.050 1.00 94.69 92 ARG A C 1
ATOM 711 O O . ARG A 1 92 ? 24.951 4.629 -18.931 1.00 94.69 92 ARG A O 1
ATOM 718 N N . TYR A 1 93 ? 26.895 5.707 -19.276 1.00 91.94 93 TYR A N 1
ATOM 719 C CA . TYR A 1 93 ? 26.288 7.035 -19.360 1.00 91.94 93 TYR A CA 1
ATOM 720 C C . TYR A 1 93 ? 25.395 7.184 -20.600 1.00 91.94 93 TYR A C 1
ATOM 722 O O . TYR A 1 93 ? 24.401 7.898 -20.526 1.00 91.94 93 TYR A O 1
ATOM 730 N N . GLU A 1 94 ? 25.701 6.486 -21.698 1.00 89.44 94 GLU A N 1
ATOM 731 C CA . GLU A 1 94 ? 24.900 6.507 -22.928 1.00 89.44 94 GLU A CA 1
ATOM 732 C C . GLU A 1 94 ? 23.621 5.700 -22.759 1.00 89.44 94 GLU A C 1
ATOM 734 O O . GLU A 1 94 ? 22.546 6.194 -23.090 1.00 89.44 94 GLU A O 1
ATOM 739 N N . ILE A 1 95 ? 23.720 4.506 -22.158 1.00 94.56 95 ILE A N 1
ATOM 740 C CA . ILE A 1 95 ? 22.545 3.704 -21.787 1.00 94.56 95 ILE A CA 1
ATOM 741 C C . ILE A 1 95 ? 21.629 4.535 -20.884 1.00 94.56 95 ILE A C 1
ATOM 743 O O . ILE A 1 95 ? 20.425 4.586 -21.113 1.00 94.56 95 ILE A O 1
ATOM 747 N N . ARG A 1 96 ? 22.202 5.231 -19.893 1.00 93.62 96 ARG A N 1
ATOM 748 C CA . ARG A 1 96 ? 21.443 6.090 -18.980 1.00 93.62 96 ARG A CA 1
ATOM 749 C C . ARG A 1 96 ? 20.708 7.200 -19.732 1.00 93.62 96 ARG A C 1
ATOM 751 O O . ARG A 1 96 ? 19.509 7.340 -19.554 1.00 93.62 96 ARG A O 1
ATOM 758 N N . ILE A 1 97 ? 21.407 7.971 -20.570 1.00 86.44 97 ILE A N 1
ATOM 759 C CA . ILE A 1 97 ? 20.809 9.079 -21.338 1.00 86.44 97 ILE A CA 1
ATOM 760 C C . ILE A 1 97 ? 19.682 8.570 -22.241 1.00 86.44 97 ILE A C 1
ATOM 762 O O . ILE A 1 97 ? 18.594 9.142 -22.246 1.00 86.44 97 ILE A O 1
ATOM 766 N N . PHE A 1 98 ? 19.936 7.479 -22.965 1.00 92.94 98 PHE A N 1
ATOM 767 C CA . PHE A 1 98 ? 18.948 6.846 -23.827 1.00 92.94 98 PHE A CA 1
ATOM 768 C C . PHE A 1 98 ? 17.699 6.427 -23.051 1.00 92.94 98 PHE A C 1
ATOM 770 O O . PHE A 1 98 ? 16.587 6.774 -23.438 1.00 92.94 98 PHE A O 1
ATOM 777 N N . LEU A 1 99 ? 17.868 5.710 -21.940 1.00 95.06 99 LEU A N 1
ATOM 778 C CA . LEU A 1 99 ? 16.740 5.243 -21.141 1.00 95.06 99 LEU A CA 1
ATOM 779 C C . LEU A 1 99 ? 15.989 6.389 -20.465 1.00 95.06 99 LEU A C 1
ATOM 781 O O . LEU A 1 99 ? 14.766 6.339 -20.421 1.00 95.06 99 LEU A O 1
ATOM 785 N N . SER A 1 100 ? 16.678 7.437 -20.006 1.00 90.56 100 SER A N 1
ATOM 786 C CA . SER A 1 100 ? 16.018 8.631 -19.470 1.00 90.56 100 SER A CA 1
ATOM 787 C C . SER A 1 100 ? 15.127 9.287 -20.518 1.00 90.56 100 SER A C 1
ATOM 789 O O . SER A 1 100 ? 14.004 9.664 -20.206 1.00 90.56 100 SER A O 1
ATOM 791 N N . GLU A 1 101 ? 15.581 9.377 -21.769 1.00 90.25 101 GLU A N 1
ATOM 792 C CA . GLU A 1 101 ? 14.737 9.850 -22.865 1.00 90.25 101 GLU A CA 1
ATOM 793 C C . GLU A 1 101 ? 13.532 8.919 -23.078 1.00 90.25 101 GLU A C 1
ATOM 795 O O . GLU A 1 101 ? 12.397 9.390 -23.126 1.00 90.25 101 GLU A O 1
ATOM 800 N N . MET A 1 102 ? 13.737 7.600 -23.100 1.00 92.62 102 MET A N 1
ATOM 801 C CA . MET A 1 102 ? 12.641 6.637 -23.258 1.00 92.62 102 MET A CA 1
ATOM 802 C C . MET A 1 102 ? 11.600 6.734 -22.131 1.00 92.62 102 MET A C 1
ATOM 804 O O . MET A 1 102 ? 10.401 6.763 -22.411 1.00 92.62 102 MET A O 1
ATOM 808 N N . PHE A 1 103 ? 12.030 6.860 -20.871 1.00 91.06 103 PHE A N 1
ATOM 809 C CA . PHE A 1 103 ? 11.136 7.005 -19.717 1.00 91.06 103 PHE A CA 1
ATOM 810 C C . PHE A 1 103 ? 10.321 8.301 -19.739 1.00 91.06 103 PHE A C 1
ATOM 812 O O . PHE A 1 103 ? 9.273 8.348 -19.106 1.00 91.06 103 PHE A O 1
ATOM 819 N N . THR A 1 104 ? 10.729 9.326 -20.495 1.00 87.44 104 THR A N 1
ATOM 820 C CA . THR A 1 104 ? 9.891 10.524 -20.685 1.00 87.44 104 THR A CA 1
ATOM 821 C C . THR A 1 104 ? 8.717 10.285 -21.632 1.00 87.44 104 THR A C 1
ATOM 823 O O . THR A 1 104 ? 7.709 10.980 -21.531 1.00 87.44 104 THR A O 1
ATOM 826 N N . PHE A 1 105 ? 8.812 9.303 -22.537 1.00 86.94 105 PHE A N 1
ATOM 827 C CA . PHE A 1 105 ? 7.742 8.991 -23.488 1.00 86.94 105 PHE A CA 1
ATOM 828 C C . PHE A 1 105 ? 6.719 8.025 -22.910 1.00 86.94 105 PHE A C 1
ATOM 830 O O . PHE A 1 105 ? 5.527 8.166 -23.162 1.00 86.94 105 PHE A O 1
ATOM 837 N N . MET A 1 106 ? 7.180 7.033 -22.151 1.00 89.56 106 MET A N 1
ATOM 838 C CA . MET A 1 106 ? 6.335 5.925 -21.711 1.00 89.56 106 MET A CA 1
ATOM 839 C C . MET A 1 106 ? 5.107 6.342 -20.884 1.00 89.56 106 MET A C 1
ATOM 841 O O . MET A 1 106 ? 4.063 5.732 -21.095 1.00 89.56 106 MET A O 1
ATOM 845 N N . PRO A 1 107 ? 5.136 7.399 -20.042 1.00 87.31 107 PRO A N 1
ATOM 846 C CA . PRO A 1 107 ? 3.933 7.874 -19.366 1.00 87.31 107 PRO A CA 1
ATOM 847 C C . PRO A 1 107 ? 2.776 8.249 -20.293 1.00 87.31 107 PRO A C 1
ATOM 849 O O . PRO A 1 107 ? 1.617 8.149 -19.902 1.00 87.31 107 PRO A O 1
ATOM 852 N N . LEU A 1 108 ? 3.060 8.612 -21.547 1.00 87.56 108 LEU A N 1
ATOM 853 C CA . LEU A 1 108 ? 2.035 8.897 -22.554 1.00 87.56 108 LEU A CA 1
ATOM 854 C C . LEU A 1 108 ? 1.233 7.651 -22.972 1.00 87.56 108 LEU A C 1
ATOM 856 O O . LEU A 1 108 ? 0.204 7.789 -23.632 1.00 87.56 108 LEU A O 1
ATOM 860 N N . LEU A 1 109 ? 1.679 6.442 -22.605 1.00 84.81 109 LEU A N 1
ATOM 861 C CA . LEU A 1 109 ? 0.933 5.205 -22.851 1.00 84.81 109 LEU A CA 1
ATOM 862 C C . LEU A 1 109 ? -0.308 5.092 -21.962 1.00 84.81 109 LEU A C 1
ATOM 864 O O . LEU A 1 109 ? -1.308 4.531 -22.394 1.00 84.81 109 LEU A O 1
ATOM 868 N N . TRP A 1 110 ? -0.270 5.662 -20.758 1.00 82.81 110 TRP A N 1
ATOM 869 C CA . TRP A 1 110 ? -1.369 5.592 -19.788 1.00 82.81 110 TRP A CA 1
ATOM 870 C C . TRP A 1 110 ? -1.939 6.963 -19.402 1.00 82.81 110 TRP A C 1
ATOM 872 O O . TRP A 1 110 ? -2.869 7.050 -18.602 1.00 82.81 110 TRP A O 1
ATOM 882 N N . GLN A 1 111 ? -1.403 8.055 -19.948 1.00 83.06 111 GLN A N 1
ATOM 883 C CA . GLN A 1 111 ? -2.032 9.368 -19.840 1.00 83.06 111 GLN A CA 1
ATOM 884 C C . GLN A 1 111 ? -3.145 9.500 -20.879 1.00 83.06 111 GLN A C 1
ATOM 886 O O . GLN A 1 111 ? -2.934 9.293 -22.074 1.00 83.06 111 GLN A O 1
ATOM 891 N N . ASP A 1 112 ? -4.335 9.878 -20.415 1.00 73.38 112 ASP A N 1
ATOM 892 C CA . ASP A 1 112 ? -5.476 10.133 -21.285 1.00 73.38 112 ASP A CA 1
ATOM 893 C C . ASP A 1 112 ? -5.173 11.322 -22.217 1.00 73.38 112 ASP A C 1
ATOM 895 O O . ASP A 1 112 ? -5.039 12.473 -21.783 1.00 73.38 112 ASP A O 1
ATOM 899 N N . VAL A 1 113 ? -5.055 11.027 -23.516 1.00 69.06 113 VAL A N 1
ATOM 900 C CA . VAL A 1 113 ? -4.748 11.987 -24.595 1.00 69.06 113 VAL A CA 1
ATOM 901 C C . VAL A 1 113 ? -5.837 13.063 -24.719 1.00 69.06 113 VAL A C 1
ATOM 903 O O . VAL A 1 113 ? -5.633 14.093 -25.357 1.00 69.06 113 VAL A O 1
ATOM 906 N N . SER A 1 114 ? -6.982 12.864 -24.064 1.00 71.94 114 SER A N 1
ATOM 907 C CA . SER A 1 114 ? -8.126 13.774 -24.079 1.00 71.94 114 SER A CA 1
ATOM 908 C C . SER A 1 114 ? -7.857 15.142 -23.441 1.00 71.94 114 SER A C 1
ATOM 910 O O . SER A 1 114 ? -8.671 16.051 -23.607 1.00 71.94 114 SER A O 1
ATOM 912 N N . ARG A 1 115 ? -6.742 15.339 -22.719 1.00 70.31 115 ARG A N 1
ATOM 913 C CA . ARG A 1 115 ? -6.382 16.668 -22.201 1.00 70.31 115 ARG A CA 1
ATOM 914 C C . ARG A 1 115 ? -5.793 17.534 -23.323 1.00 70.31 115 ARG A C 1
ATOM 916 O O . ARG A 1 115 ? -4.710 17.209 -23.811 1.00 70.31 115 ARG A O 1
ATOM 923 N N . PRO A 1 116 ? -6.443 18.652 -23.707 1.00 60.34 116 PRO A N 1
ATOM 924 C CA . PRO A 1 116 ? -5.892 19.591 -24.676 1.00 60.34 116 PRO A CA 1
ATOM 925 C C . PRO A 1 116 ? -4.655 20.254 -24.066 1.00 60.34 116 PRO A C 1
ATOM 927 O O . PRO A 1 116 ? -4.746 21.210 -23.302 1.00 60.34 116 PRO A O 1
ATOM 930 N N . SER A 1 117 ? -3.489 19.681 -24.344 1.00 65.69 117 SER A N 1
ATOM 931 C CA . SER A 1 117 ? -2.202 20.270 -24.000 1.00 65.69 117 SER A CA 1
ATOM 932 C C . SER A 1 117 ? -1.839 21.292 -25.071 1.00 65.69 117 SER A C 1
ATOM 934 O O . SER A 1 117 ? -1.983 21.014 -26.266 1.00 65.69 117 SER A O 1
ATOM 936 N N . ASP A 1 118 ? -1.378 22.468 -24.638 1.00 64.25 118 ASP A N 1
ATOM 937 C CA . ASP A 1 118 ? -0.830 23.495 -25.519 1.00 64.25 118 ASP A CA 1
ATOM 938 C C . ASP A 1 118 ? 0.155 22.856 -26.502 1.00 64.25 118 ASP A C 1
ATOM 940 O O . ASP A 1 118 ? 1.099 22.162 -26.115 1.00 64.25 118 ASP A O 1
ATOM 944 N N . SER A 1 119 ? -0.124 23.054 -27.790 1.00 64.00 119 SER A N 1
ATOM 945 C CA . SER A 1 119 ? 0.431 22.334 -28.934 1.00 64.00 119 SER A CA 1
ATOM 946 C C . SER A 1 119 ? 1.926 22.597 -29.143 1.00 64.00 119 SER A C 1
ATOM 948 O O . SER A 1 119 ? 2.338 23.210 -30.131 1.00 64.00 119 SER A O 1
ATOM 950 N N . SER A 1 120 ? 2.767 22.145 -28.217 1.00 82.25 120 SER A N 1
ATOM 951 C CA . SER A 1 120 ? 4.208 22.164 -28.406 1.00 82.25 120 SER A CA 1
ATOM 952 C C . SER A 1 120 ? 4.577 21.142 -29.484 1.00 82.25 120 SER A C 1
ATOM 954 O O . SER A 1 120 ? 4.122 19.996 -29.487 1.00 82.25 120 SER A O 1
ATOM 956 N N . HIS A 1 121 ? 5.421 21.556 -30.428 1.00 84.69 121 HIS A N 1
ATOM 957 C CA . HIS A 1 121 ? 5.945 20.684 -31.482 1.00 84.69 121 HIS A CA 1
ATOM 958 C C . HIS A 1 121 ? 6.600 19.408 -30.909 1.00 84.69 121 HIS A C 1
ATOM 960 O O . HIS A 1 121 ? 6.535 18.340 -31.517 1.00 84.69 121 HIS A O 1
ATOM 966 N N . THR A 1 122 ? 7.182 19.501 -29.709 1.00 83.56 122 THR A N 1
ATOM 967 C CA . THR A 1 122 ? 7.762 18.374 -28.968 1.00 83.56 122 THR A CA 1
ATOM 968 C C . THR A 1 122 ? 6.725 17.302 -28.647 1.00 83.56 122 THR A C 1
ATOM 970 O O . THR A 1 122 ? 6.963 16.135 -28.951 1.00 83.56 122 THR A O 1
ATOM 973 N N . LEU A 1 123 ? 5.558 17.683 -28.117 1.00 85.50 123 LEU A N 1
ATOM 974 C CA . LEU A 1 123 ? 4.505 16.729 -27.765 1.00 85.50 123 LEU A CA 1
ATOM 975 C C . LEU A 1 123 ? 3.992 15.975 -28.998 1.00 85.50 123 LEU A C 1
ATOM 977 O O . LEU A 1 123 ? 3.788 14.765 -28.942 1.00 85.50 123 LEU A O 1
ATOM 981 N N . ARG A 1 124 ? 3.862 16.662 -30.141 1.00 89.19 124 ARG A N 1
ATOM 982 C CA . ARG A 1 124 ? 3.445 16.031 -31.403 1.00 89.19 124 ARG A CA 1
ATOM 983 C C . ARG A 1 124 ? 4.419 14.938 -31.850 1.00 89.19 124 ARG A C 1
ATOM 985 O O . ARG A 1 124 ? 3.986 13.863 -32.260 1.00 89.19 124 ARG A O 1
ATOM 992 N N . ASN A 1 125 ? 5.724 15.192 -31.756 1.00 89.38 125 ASN A N 1
ATOM 993 C CA . ASN A 1 125 ? 6.736 14.193 -32.104 1.00 89.38 125 ASN A CA 1
ATOM 994 C C . ASN A 1 125 ? 6.688 12.990 -31.151 1.00 89.38 125 ASN A C 1
ATOM 996 O O . ASN A 1 125 ? 6.799 11.850 -31.596 1.00 89.38 125 ASN A O 1
ATOM 1000 N N . GLN A 1 126 ? 6.479 13.227 -29.854 1.00 90.75 126 GLN A N 1
ATOM 1001 C CA . GLN A 1 126 ? 6.333 12.156 -28.864 1.00 90.75 126 GLN A CA 1
ATOM 1002 C C . GLN A 1 126 ? 5.089 11.300 -29.135 1.00 90.75 126 GLN A C 1
ATOM 1004 O O . GLN A 1 126 ? 5.172 10.075 -29.130 1.00 90.75 126 GLN A O 1
ATOM 1009 N N . GLN A 1 127 ? 3.958 11.932 -29.453 1.00 90.88 127 GLN A N 1
ATOM 1010 C CA . GLN A 1 127 ? 2.727 11.237 -29.832 1.00 90.88 127 GLN A CA 1
ATOM 1011 C C . GLN A 1 127 ? 2.905 10.386 -31.093 1.00 90.88 127 GLN A C 1
ATOM 1013 O O . GLN A 1 127 ? 2.382 9.276 -31.148 1.00 90.88 127 GLN A O 1
ATOM 1018 N N . GLU A 1 128 ? 3.674 10.853 -32.085 1.00 94.12 128 GLU A N 1
ATOM 1019 C CA . GLU A 1 128 ? 4.000 10.042 -33.264 1.00 94.12 128 GLU A CA 1
ATOM 1020 C C . GLU A 1 128 ? 4.772 8.773 -32.868 1.00 94.12 128 GLU A C 1
ATOM 1022 O O . GLU A 1 128 ? 4.413 7.678 -33.299 1.00 94.12 128 GLU A O 1
ATOM 1027 N N . LEU A 1 129 ? 5.800 8.898 -32.019 1.00 94.25 129 LEU A N 1
ATOM 1028 C CA . LEU A 1 129 ? 6.594 7.756 -31.545 1.00 94.25 129 LEU A CA 1
ATOM 1029 C C . LEU A 1 129 ? 5.746 6.744 -30.768 1.00 94.25 129 LEU A C 1
ATOM 1031 O O . LEU A 1 129 ? 5.901 5.538 -30.964 1.00 94.25 129 LEU A O 1
ATOM 1035 N N . ILE A 1 130 ? 4.825 7.225 -29.933 1.00 94.56 130 ILE A N 1
ATOM 1036 C CA . ILE A 1 130 ? 3.884 6.381 -29.189 1.00 94.56 130 ILE A CA 1
ATOM 1037 C C . ILE A 1 130 ? 2.884 5.699 -30.122 1.00 94.56 130 ILE A C 1
ATOM 1039 O O . ILE A 1 130 ? 2.612 4.512 -29.959 1.00 94.56 130 ILE A O 1
ATOM 1043 N N . ALA A 1 131 ? 2.380 6.400 -31.140 1.00 94.62 131 ALA A N 1
ATOM 1044 C CA . ALA A 1 131 ? 1.519 5.794 -32.150 1.00 94.62 131 ALA A CA 1
ATOM 1045 C C . ALA A 1 131 ? 2.247 4.663 -32.890 1.00 94.62 131 ALA A C 1
ATOM 1047 O O . ALA A 1 131 ? 1.696 3.577 -33.035 1.00 94.62 131 ALA A O 1
ATOM 1048 N N . ILE A 1 132 ? 3.507 4.877 -33.287 1.00 96.12 132 ILE A N 1
ATOM 1049 C CA . ILE A 1 132 ? 4.336 3.842 -33.923 1.00 96.12 132 ILE A CA 1
ATOM 1050 C C . ILE A 1 132 ? 4.495 2.634 -33.002 1.00 96.12 132 ILE A C 1
ATOM 1052 O O . ILE A 1 132 ? 4.271 1.507 -33.440 1.00 96.12 132 ILE A O 1
ATOM 1056 N N . TYR A 1 133 ? 4.843 2.875 -31.738 1.00 96.25 133 TYR A N 1
ATOM 1057 C CA . TYR A 1 133 ? 4.966 1.834 -30.727 1.00 96.25 133 TYR A CA 1
ATOM 1058 C C . TYR A 1 133 ? 3.676 1.010 -30.614 1.00 96.25 133 TYR A C 1
ATOM 1060 O O . TYR A 1 133 ? 3.720 -0.194 -30.846 1.00 96.25 133 TYR A O 1
ATOM 1068 N N . ARG A 1 134 ? 2.518 1.653 -30.404 1.00 94.56 134 ARG A N 1
ATOM 1069 C CA . ARG A 1 134 ? 1.203 0.987 -30.334 1.00 94.56 134 ARG A CA 1
ATOM 10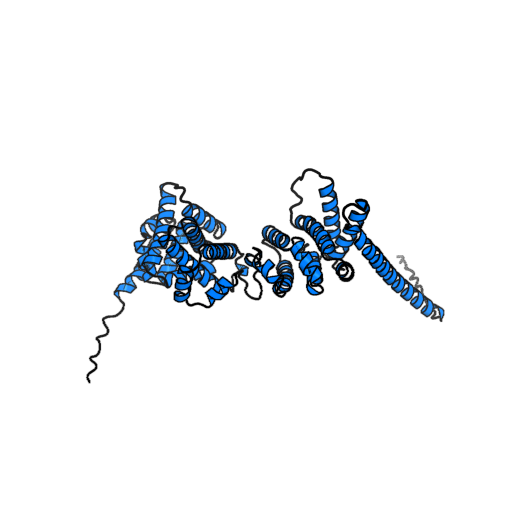70 C C . ARG A 1 134 ? 0.879 0.178 -31.586 1.00 94.56 134 ARG A C 1
ATOM 1072 O O . ARG A 1 134 ? 0.494 -0.977 -31.488 1.00 94.56 134 ARG A O 1
ATOM 1079 N N . THR A 1 135 ? 1.083 0.751 -32.774 1.00 96.19 135 THR A N 1
ATOM 1080 C CA . THR A 1 135 ? 0.791 0.050 -34.040 1.00 96.19 135 THR A CA 1
ATOM 1081 C C . THR A 1 135 ? 1.700 -1.147 -34.310 1.00 96.19 135 THR A C 1
ATOM 1083 O O . THR A 1 135 ? 1.379 -1.962 -35.169 1.00 96.19 135 THR A O 1
ATOM 1086 N N . SER A 1 136 ? 2.838 -1.242 -33.618 1.00 96.62 136 SER A N 1
ATOM 1087 C CA . SER A 1 136 ? 3.759 -2.374 -33.740 1.00 96.62 136 SER A CA 1
ATOM 1088 C C . SER A 1 136 ? 3.469 -3.517 -32.765 1.00 96.62 136 SER A C 1
ATOM 1090 O O . SER A 1 136 ? 4.086 -4.570 -32.898 1.00 96.62 136 SER A O 1
ATOM 1092 N N . GLN A 1 137 ? 2.556 -3.323 -31.808 1.00 96.25 137 GLN A N 1
ATOM 1093 C CA . GLN A 1 137 ? 2.210 -4.341 -30.817 1.00 96.25 137 GLN A CA 1
ATOM 1094 C C . GLN A 1 137 ? 1.334 -5.449 -31.391 1.00 96.25 137 GLN A C 1
ATOM 1096 O O . GLN A 1 137 ? 0.545 -5.238 -32.313 1.00 96.25 137 GLN A O 1
ATOM 1101 N N . SER A 1 138 ? 1.459 -6.636 -30.795 1.00 93.62 138 SER A N 1
ATOM 1102 C CA . SER A 1 138 ? 0.517 -7.727 -31.022 1.00 93.62 138 SER A CA 1
ATOM 1103 C C . SER A 1 138 ? -0.862 -7.350 -30.482 1.00 93.62 138 SER A C 1
ATOM 1105 O O . SER A 1 138 ? -0.978 -6.765 -29.407 1.00 93.62 138 SER A O 1
ATOM 1107 N N . SER A 1 139 ? -1.922 -7.746 -31.187 1.00 92.69 139 SER A N 1
ATOM 1108 C CA . SER A 1 139 ? -3.301 -7.599 -30.703 1.00 92.69 139 SER A CA 1
ATOM 1109 C C . SER A 1 139 ? -3.607 -8.449 -29.464 1.00 92.69 139 SER A C 1
ATOM 1111 O O . SER A 1 139 ? -4.646 -8.256 -28.844 1.00 92.69 139 SER A O 1
ATOM 1113 N N . GLU A 1 140 ? -2.739 -9.408 -29.134 1.00 92.44 140 GLU A N 1
ATOM 1114 C CA . GLU A 1 140 ? -2.871 -10.303 -27.976 1.00 92.44 140 GLU A CA 1
ATOM 1115 C C . GLU A 1 140 ? -2.196 -9.754 -26.707 1.00 92.44 140 GLU A C 1
ATOM 1117 O O . GLU A 1 140 ? -2.254 -10.390 -25.656 1.00 92.44 140 GLU A O 1
ATOM 1122 N N . GLU A 1 141 ? -1.539 -8.593 -26.785 1.00 88.06 141 GLU A N 1
ATOM 1123 C CA . GLU A 1 141 ? -0.795 -8.036 -25.657 1.00 88.06 141 GLU A CA 1
ATOM 1124 C C . GLU A 1 141 ? -1.743 -7.585 -24.535 1.00 88.06 141 GLU A C 1
ATOM 1126 O O . GLU A 1 141 ? -2.664 -6.797 -24.756 1.00 88.06 141 GLU A O 1
ATOM 1131 N N . ALA A 1 142 ? -1.502 -8.058 -23.308 1.00 85.75 142 ALA A N 1
ATOM 1132 C CA . ALA A 1 142 ? -2.379 -7.772 -22.170 1.00 85.75 142 ALA A CA 1
ATOM 1133 C C . ALA A 1 142 ? -2.388 -6.284 -21.784 1.00 85.75 142 ALA A C 1
ATOM 1135 O O . ALA A 1 142 ? -3.402 -5.771 -21.312 1.00 85.75 142 ALA A O 1
ATOM 1136 N N . HIS A 1 143 ? -1.259 -5.595 -21.971 1.00 88.81 143 HIS A N 1
ATOM 1137 C CA . HIS A 1 143 ? -1.129 -4.169 -21.703 1.00 88.81 143 HIS A CA 1
ATOM 1138 C C . HIS A 1 143 ? -0.018 -3.556 -22.559 1.00 88.81 143 HIS A C 1
ATOM 1140 O O . HIS A 1 143 ? 1.084 -4.092 -22.654 1.00 88.81 143 HIS A O 1
ATOM 1146 N N . GLU A 1 144 ? -0.257 -2.342 -23.065 1.00 91.69 144 GLU A N 1
ATOM 1147 C CA . GLU A 1 144 ? 0.687 -1.585 -23.897 1.00 91.69 144 GLU A CA 1
ATOM 1148 C C . GLU A 1 144 ? 2.110 -1.426 -23.315 1.00 91.69 144 GLU A C 1
ATOM 1150 O O . GLU A 1 144 ? 3.045 -1.176 -24.069 1.00 91.69 144 GLU A O 1
ATOM 1155 N N . ILE A 1 145 ? 2.336 -1.539 -22.002 1.00 93.25 145 ILE A N 1
ATOM 1156 C CA . ILE A 1 145 ? 3.661 -1.310 -21.407 1.00 93.25 145 ILE A CA 1
ATOM 1157 C C . ILE A 1 145 ? 4.531 -2.568 -21.368 1.00 93.25 145 ILE A C 1
ATOM 1159 O O . ILE A 1 145 ? 5.749 -2.467 -21.217 1.00 93.25 145 ILE A O 1
ATOM 1163 N N . VAL A 1 146 ? 3.925 -3.751 -21.492 1.00 93.25 146 VAL A N 1
ATOM 1164 C CA . VAL A 1 146 ? 4.606 -5.032 -21.273 1.00 93.25 146 VAL A CA 1
ATOM 1165 C C . VAL A 1 146 ? 5.811 -5.211 -22.204 1.00 93.25 146 VAL A C 1
ATOM 1167 O O . VAL A 1 146 ? 6.881 -5.527 -21.683 1.00 93.25 146 VAL A O 1
ATOM 1170 N N . PRO A 1 147 ? 5.752 -4.896 -23.516 1.00 95.56 147 PRO A N 1
ATOM 1171 C CA . PRO A 1 147 ? 6.930 -5.010 -24.380 1.00 95.56 147 PRO A CA 1
ATOM 1172 C C . PRO A 1 147 ? 8.110 -4.132 -23.933 1.00 95.56 147 PRO A C 1
ATOM 1174 O O . PRO A 1 147 ? 9.273 -4.536 -24.024 1.00 95.56 147 PRO A O 1
ATOM 1177 N N . PHE A 1 148 ? 7.828 -2.947 -23.386 1.00 96.38 148 PHE A N 1
ATOM 1178 C CA . PHE A 1 148 ? 8.855 -2.076 -22.825 1.00 96.38 148 PHE A CA 1
ATOM 1179 C C . PHE A 1 148 ? 9.432 -2.625 -21.514 1.00 96.38 148 PHE A C 1
ATOM 1181 O O . PHE A 1 148 ? 10.650 -2.607 -21.338 1.00 96.38 148 PHE A O 1
ATOM 1188 N N . LEU A 1 149 ? 8.604 -3.168 -20.616 1.00 95.31 149 LEU A N 1
ATOM 1189 C CA . LEU A 1 149 ? 9.102 -3.828 -19.403 1.00 95.31 149 LEU A CA 1
ATOM 1190 C C . LEU A 1 149 ? 9.957 -5.054 -19.750 1.00 95.31 149 LEU A C 1
ATOM 1192 O O . LEU A 1 149 ? 11.069 -5.169 -19.240 1.00 95.31 149 LEU A O 1
ATOM 1196 N N . MET A 1 150 ? 9.532 -5.887 -20.705 1.00 94.94 150 MET A N 1
ATOM 1197 C CA . MET A 1 150 ? 10.336 -7.010 -21.203 1.00 94.94 150 MET A CA 1
ATOM 1198 C C . MET A 1 150 ? 11.690 -6.545 -21.751 1.00 94.94 150 MET A C 1
ATOM 1200 O O . MET A 1 150 ? 12.716 -7.183 -21.506 1.00 94.94 150 MET A O 1
ATOM 1204 N N . PHE A 1 151 ? 11.731 -5.416 -22.462 1.00 96.62 151 PHE A N 1
ATOM 1205 C CA . PHE A 1 151 ? 12.983 -4.818 -22.922 1.00 96.62 151 PHE A CA 1
ATOM 1206 C C . PHE A 1 151 ? 13.917 -4.433 -21.766 1.00 96.62 151 PHE A C 1
ATOM 1208 O O . PHE A 1 151 ? 15.100 -4.789 -21.787 1.00 96.62 151 PHE A O 1
ATOM 1215 N N . ILE A 1 152 ? 13.395 -3.761 -20.736 1.00 97.38 152 ILE A N 1
ATOM 1216 C CA . ILE A 1 152 ? 14.167 -3.401 -19.538 1.00 97.38 152 ILE A CA 1
ATOM 1217 C C . ILE A 1 152 ? 14.638 -4.651 -18.779 1.00 97.38 152 ILE A C 1
ATOM 1219 O O . ILE A 1 152 ? 15.787 -4.699 -18.340 1.00 97.38 152 ILE A O 1
ATOM 1223 N N . SER A 1 153 ? 13.789 -5.673 -18.684 1.00 95.25 153 SER A N 1
ATOM 1224 C CA . SER A 1 153 ? 14.072 -6.978 -18.074 1.00 95.25 153 SER A CA 1
ATOM 1225 C C . SER A 1 153 ? 15.232 -7.702 -18.761 1.00 95.25 153 SER A C 1
ATOM 1227 O O . SER A 1 153 ? 16.179 -8.140 -18.107 1.00 95.25 153 SER A O 1
ATOM 1229 N N . HIS A 1 154 ? 15.254 -7.738 -20.095 1.00 95.50 154 HIS A N 1
ATOM 1230 C CA . HIS A 1 154 ? 16.380 -8.314 -20.837 1.00 95.50 154 HIS A CA 1
ATOM 1231 C C . HIS A 1 154 ? 17.673 -7.508 -20.642 1.00 95.50 154 HIS A C 1
ATOM 1233 O O . HIS A 1 154 ? 18.742 -8.082 -20.436 1.00 95.50 154 HIS A O 1
ATOM 1239 N N . LEU A 1 155 ? 17.595 -6.171 -20.651 1.00 95.69 155 LEU A N 1
ATOM 1240 C CA . LEU A 1 155 ? 18.766 -5.331 -20.384 1.00 95.69 155 LEU A CA 1
ATOM 1241 C C . LEU A 1 155 ? 19.324 -5.535 -18.968 1.00 95.69 155 LEU A C 1
ATOM 1243 O O . LEU A 1 155 ? 20.545 -5.541 -18.791 1.00 95.69 155 LEU A O 1
ATOM 1247 N N . SER A 1 156 ? 18.456 -5.688 -17.965 1.00 95.38 156 SER A N 1
ATOM 1248 C CA . SER A 1 156 ? 18.865 -5.839 -16.569 1.00 95.38 156 SER A CA 1
ATOM 1249 C C . SER A 1 156 ? 19.478 -7.214 -16.288 1.00 95.38 156 SER A C 1
ATOM 1251 O O . SER A 1 156 ? 20.481 -7.299 -15.570 1.00 95.38 156 SER A O 1
ATOM 1253 N N . ARG A 1 157 ? 18.939 -8.288 -16.875 1.00 94.56 157 ARG A N 1
ATOM 1254 C CA . ARG A 1 157 ? 19.411 -9.661 -16.641 1.00 94.56 157 ARG A CA 1
ATOM 1255 C C . ARG A 1 157 ? 20.844 -9.866 -17.133 1.00 94.56 157 ARG A C 1
ATOM 1257 O O . ARG A 1 157 ? 21.698 -10.271 -16.337 1.00 94.56 157 ARG A O 1
ATOM 1264 N N . ASP A 1 158 ? 21.156 -9.486 -18.372 1.00 91.31 158 ASP A N 1
ATOM 1265 C CA . ASP A 1 158 ? 22.429 -9.912 -18.975 1.00 91.31 158 ASP A CA 1
ATOM 1266 C C . ASP A 1 158 ? 23.611 -8.955 -18.720 1.00 91.31 158 ASP A C 1
ATOM 1268 O O . ASP A 1 158 ? 24.753 -9.290 -19.042 1.00 91.31 158 ASP A O 1
ATOM 1272 N N . ASN A 1 159 ? 23.396 -7.756 -18.152 1.00 93.50 159 ASN A N 1
ATOM 1273 C CA . ASN A 1 159 ? 24.472 -6.765 -18.020 1.00 93.50 159 ASN A CA 1
ATOM 1274 C C . ASN A 1 159 ? 24.370 -5.875 -16.761 1.00 93.50 159 ASN A C 1
ATOM 1276 O O . ASN A 1 159 ? 23.532 -4.981 -16.665 1.00 93.50 159 ASN A O 1
ATOM 1280 N N . HIS A 1 160 ? 25.308 -6.036 -15.817 1.00 94.25 160 HIS A N 1
ATOM 1281 C CA . HIS A 1 160 ? 25.385 -5.216 -14.593 1.00 94.25 160 HIS A CA 1
ATOM 1282 C C . HIS A 1 160 ? 25.537 -3.707 -14.882 1.00 94.25 160 HIS A C 1
ATOM 1284 O O . HIS A 1 160 ? 24.982 -2.870 -14.167 1.00 94.25 160 HIS A O 1
ATOM 1290 N N . THR A 1 161 ? 26.283 -3.323 -15.923 1.00 94.81 161 THR A N 1
ATOM 1291 C CA . THR A 1 161 ? 26.424 -1.913 -16.328 1.00 94.81 161 THR A CA 1
ATOM 1292 C C . THR A 1 161 ? 25.082 -1.333 -16.768 1.00 94.81 161 THR A C 1
ATOM 1294 O O . THR A 1 161 ? 24.759 -0.207 -16.384 1.00 94.81 161 THR A O 1
ATOM 1297 N N . ALA A 1 162 ? 24.285 -2.113 -17.505 1.00 95.94 162 ALA A N 1
ATOM 1298 C CA . ALA A 1 162 ? 22.940 -1.725 -17.912 1.00 95.94 162 ALA A CA 1
ATOM 1299 C C . ALA A 1 162 ? 21.992 -1.611 -16.710 1.00 95.94 162 ALA A C 1
ATOM 1301 O O . ALA A 1 162 ? 21.308 -0.599 -16.608 1.00 95.94 162 ALA A O 1
ATOM 1302 N N . ARG A 1 163 ? 22.014 -2.545 -15.743 1.00 95.38 163 ARG A N 1
ATOM 1303 C CA . ARG A 1 163 ? 21.200 -2.434 -14.507 1.00 95.38 163 ARG A CA 1
ATOM 1304 C C . ARG A 1 163 ? 21.396 -1.097 -13.807 1.00 95.38 163 ARG A C 1
ATOM 1306 O O . ARG A 1 163 ? 20.439 -0.403 -13.479 1.00 95.38 163 ARG A O 1
ATOM 1313 N N . ARG A 1 164 ? 22.659 -0.715 -13.608 1.00 94.88 164 ARG A N 1
ATOM 1314 C CA . ARG A 1 164 ? 22.988 0.545 -12.943 1.00 94.88 164 ARG A CA 1
ATOM 1315 C C . ARG A 1 164 ? 22.551 1.755 -13.772 1.00 94.88 164 ARG A C 1
ATOM 1317 O O . ARG A 1 164 ? 22.066 2.722 -13.197 1.00 94.88 164 ARG A O 1
ATOM 1324 N N . ALA A 1 165 ? 22.695 1.692 -15.096 1.00 95.81 165 ALA A N 1
ATOM 1325 C CA . ALA A 1 165 ? 22.189 2.731 -15.990 1.00 95.81 165 ALA A CA 1
ATOM 1326 C C . ALA A 1 165 ? 20.659 2.864 -15.933 1.00 95.81 165 ALA A C 1
ATOM 1328 O O . ALA A 1 165 ? 20.175 3.987 -15.932 1.00 95.81 165 ALA A O 1
ATOM 1329 N N . ILE A 1 166 ? 19.920 1.750 -15.857 1.00 96.12 166 ILE A N 1
ATOM 1330 C CA . ILE A 1 166 ? 18.451 1.723 -15.760 1.00 96.12 166 ILE A CA 1
ATOM 1331 C C . ILE A 1 166 ? 17.982 2.439 -14.487 1.00 96.12 166 ILE A C 1
ATOM 1333 O O . ILE A 1 166 ? 17.136 3.327 -14.561 1.00 96.12 166 ILE A O 1
ATOM 1337 N N . ILE A 1 167 ? 18.569 2.107 -13.331 1.00 94.19 167 ILE A N 1
ATOM 1338 C CA . ILE A 1 167 ? 18.247 2.774 -12.059 1.00 94.19 167 ILE A CA 1
ATOM 1339 C C . ILE A 1 167 ? 18.564 4.272 -12.137 1.00 94.19 167 ILE A C 1
ATOM 1341 O O . ILE A 1 167 ? 17.716 5.101 -11.832 1.00 94.19 167 ILE A O 1
ATOM 1345 N N . GLU A 1 168 ? 19.760 4.632 -12.609 1.00 91.94 168 GLU A N 1
ATOM 1346 C CA . GLU A 1 168 ? 20.189 6.034 -12.727 1.00 91.94 168 GLU A CA 1
ATOM 1347 C C . GLU A 1 168 ? 19.428 6.832 -13.781 1.00 91.94 168 GLU A C 1
ATOM 1349 O O . GLU A 1 168 ? 19.502 8.060 -13.784 1.00 91.94 168 GLU A O 1
ATOM 1354 N N . ALA A 1 169 ? 18.743 6.149 -14.693 1.00 94.38 169 ALA A N 1
ATOM 1355 C CA . ALA A 1 169 ? 17.913 6.774 -15.704 1.00 94.38 169 ALA A CA 1
ATOM 1356 C C . ALA A 1 169 ? 16.532 7.180 -15.173 1.00 94.38 169 ALA A C 1
ATOM 1358 O O . ALA A 1 169 ? 15.847 7.937 -15.861 1.00 94.38 169 ALA A O 1
ATOM 1359 N N . GLY A 1 170 ? 16.149 6.720 -13.975 1.00 91.88 170 GLY A N 1
ATOM 1360 C CA . GLY A 1 170 ? 14.874 7.043 -13.331 1.00 91.88 170 GLY A CA 1
ATOM 1361 C C . GLY A 1 170 ? 13.821 5.933 -13.415 1.00 91.88 170 GLY A C 1
ATOM 1362 O O . GLY A 1 170 ? 12.623 6.211 -13.413 1.00 91.88 170 GLY A O 1
ATOM 1363 N N . PHE A 1 171 ? 14.234 4.666 -13.552 1.00 94.00 171 PHE A N 1
ATOM 1364 C CA . PHE A 1 171 ? 13.285 3.550 -13.683 1.00 94.00 171 PHE A CA 1
ATOM 1365 C C . PHE A 1 171 ? 12.404 3.356 -12.439 1.00 94.00 171 PHE A C 1
ATOM 1367 O O . PHE A 1 171 ? 11.254 2.934 -12.543 1.00 94.00 171 PHE A O 1
ATOM 1374 N N . LEU A 1 172 ? 12.935 3.675 -11.258 1.00 89.62 172 LEU A N 1
ATOM 1375 C CA . LEU A 1 172 ? 12.205 3.560 -10.000 1.00 89.62 172 LEU A CA 1
ATOM 1376 C C . LEU A 1 172 ? 11.078 4.609 -9.915 1.00 89.62 172 LEU A C 1
ATOM 1378 O O . LEU A 1 172 ? 9.938 4.314 -9.567 1.00 89.62 172 LEU A O 1
ATOM 1382 N N . GLU A 1 173 ? 11.351 5.838 -10.320 1.00 87.38 173 GLU A N 1
ATOM 1383 C CA . GLU A 1 173 ? 10.350 6.895 -10.426 1.00 87.38 173 GLU A CA 1
ATOM 1384 C C . GLU A 1 173 ? 9.307 6.560 -11.499 1.00 87.38 173 GLU A C 1
ATOM 1386 O O . GLU A 1 173 ? 8.108 6.760 -11.294 1.00 87.38 173 GLU A O 1
ATOM 1391 N N . PHE A 1 174 ? 9.757 5.982 -12.614 1.00 90.69 174 PHE A N 1
ATOM 1392 C CA . PHE A 1 174 ? 8.899 5.502 -13.690 1.00 90.69 174 PHE A CA 1
ATOM 1393 C C . PHE A 1 174 ? 7.903 4.431 -13.213 1.00 90.69 174 PHE A C 1
ATOM 1395 O O . PHE A 1 174 ? 6.705 4.573 -13.452 1.00 90.69 174 PHE A O 1
ATOM 1402 N N . LEU A 1 175 ? 8.361 3.395 -12.499 1.00 89.88 175 LEU A N 1
ATOM 1403 C CA . LEU A 1 175 ? 7.476 2.355 -11.960 1.00 89.88 175 LEU A CA 1
ATOM 1404 C C . LEU A 1 175 ? 6.495 2.913 -10.917 1.00 89.88 175 LEU A C 1
ATOM 1406 O O . LEU A 1 175 ? 5.339 2.495 -10.875 1.00 89.88 175 LEU A O 1
ATOM 1410 N N . ALA A 1 176 ? 6.925 3.883 -10.103 1.00 83.44 176 ALA A N 1
ATOM 1411 C CA . ALA A 1 176 ? 6.045 4.528 -9.129 1.00 83.44 176 ALA A CA 1
ATOM 1412 C C . ALA A 1 176 ? 4.920 5.309 -9.826 1.00 83.44 176 ALA A C 1
ATOM 1414 O O . ALA A 1 176 ? 3.757 5.193 -9.440 1.00 83.44 176 ALA A O 1
ATOM 1415 N N . ALA A 1 177 ? 5.252 6.058 -10.881 1.00 84.62 177 ALA A N 1
ATOM 1416 C CA . ALA A 1 177 ? 4.271 6.773 -11.692 1.00 84.62 177 ALA A CA 1
ATOM 1417 C C . ALA A 1 177 ? 3.326 5.812 -12.429 1.00 84.62 177 ALA A C 1
ATOM 1419 O O . ALA A 1 177 ? 2.121 6.052 -12.477 1.00 84.62 177 ALA A O 1
ATOM 1420 N N . PHE A 1 178 ? 3.859 4.713 -12.970 1.00 86.12 178 PHE A N 1
ATOM 1421 C CA . PHE A 1 178 ? 3.073 3.678 -13.640 1.00 86.12 178 PHE A CA 1
ATOM 1422 C C . PHE A 1 178 ? 1.990 3.101 -12.715 1.00 86.12 178 PHE A C 1
ATOM 1424 O O . PHE A 1 178 ? 0.819 3.053 -13.083 1.00 86.12 178 PHE A O 1
ATOM 1431 N N . HIS A 1 179 ? 2.353 2.768 -11.478 1.00 82.06 179 HIS A N 1
ATOM 1432 C CA . HIS A 1 179 ? 1.411 2.243 -10.490 1.00 82.06 179 HIS A CA 1
ATOM 1433 C C . HIS A 1 179 ? 0.309 3.221 -10.093 1.00 82.06 179 HIS A C 1
ATOM 1435 O O . HIS A 1 179 ? -0.845 2.830 -9.950 1.00 82.06 179 HIS A O 1
ATOM 1441 N N . GLN A 1 180 ? 0.660 4.496 -9.909 1.00 80.31 180 GLN A N 1
ATOM 1442 C CA . GLN A 1 180 ? -0.305 5.526 -9.522 1.00 80.31 180 GLN A CA 1
ATOM 1443 C C . GLN A 1 180 ? -1.370 5.760 -10.596 1.00 80.31 180 GLN A C 1
ATOM 1445 O O . GLN A 1 180 ? -2.501 6.118 -10.273 1.00 80.31 180 GLN A O 1
ATOM 1450 N N . HIS A 1 181 ? -1.006 5.597 -11.869 1.00 79.94 181 HIS A N 1
ATOM 1451 C CA . HIS A 1 181 ? -1.888 5.910 -12.986 1.00 79.94 181 HIS A CA 1
ATOM 1452 C C . HIS A 1 181 ? -2.818 4.772 -13.391 1.00 79.94 181 HIS A C 1
ATOM 1454 O O . HIS A 1 181 ? -3.911 5.054 -13.881 1.00 79.94 181 HIS A O 1
ATOM 1460 N N . ASP A 1 182 ? -2.420 3.520 -13.179 1.00 70.38 182 ASP A N 1
ATOM 1461 C CA . ASP A 1 182 ? -3.259 2.373 -13.507 1.00 70.38 182 ASP A CA 1
ATOM 1462 C C . ASP A 1 182 ? -3.340 1.377 -12.334 1.00 70.38 182 ASP A C 1
ATOM 1464 O O . ASP A 1 182 ? -2.726 0.305 -12.346 1.00 70.38 182 ASP A O 1
ATOM 1468 N N . PRO A 1 183 ? -4.137 1.697 -11.294 1.00 59.19 183 PRO A N 1
ATOM 1469 C CA . PRO A 1 183 ? -4.374 0.785 -10.175 1.00 59.19 183 PRO A CA 1
ATOM 1470 C C . PRO A 1 183 ? -5.168 -0.465 -10.590 1.00 59.19 183 PRO A C 1
ATOM 1472 O O . PRO A 1 183 ? -5.292 -1.399 -9.803 1.00 59.19 183 PRO A O 1
ATOM 1475 N N . LYS A 1 184 ? -5.720 -0.488 -11.814 1.00 62.47 184 LYS A N 1
ATOM 1476 C CA . LYS A 1 184 ? -6.415 -1.639 -12.407 1.00 62.47 184 LYS A CA 1
ATOM 1477 C C . LYS A 1 184 ? -5.504 -2.462 -13.318 1.00 62.47 184 LYS A C 1
ATOM 1479 O O . LYS A 1 184 ? -6.009 -3.351 -14.007 1.00 62.47 184 LYS A O 1
ATOM 1484 N N . THR A 1 185 ? -4.202 -2.172 -13.318 1.00 61.59 185 THR A N 1
ATOM 1485 C CA . THR A 1 185 ? -3.201 -2.862 -14.130 1.00 61.59 185 THR A CA 1
ATOM 1486 C C . THR A 1 185 ? -3.428 -4.366 -14.123 1.00 61.59 185 THR A C 1
ATOM 1488 O O . THR A 1 185 ? -3.566 -5.013 -13.082 1.00 61.59 185 THR A O 1
ATOM 1491 N N . THR A 1 186 ? -3.449 -4.934 -15.323 1.00 63.00 186 THR A N 1
ATOM 1492 C CA . THR A 1 186 ? -3.528 -6.376 -15.523 1.00 63.00 186 THR A CA 1
ATOM 1493 C C . THR A 1 186 ? -2.345 -7.063 -14.838 1.00 63.00 186 THR A C 1
ATOM 1495 O O . THR A 1 186 ? -1.210 -6.595 -14.932 1.00 63.00 186 THR A O 1
ATOM 1498 N N . THR A 1 187 ? -2.588 -8.221 -14.229 1.00 70.38 187 THR A N 1
ATOM 1499 C CA . THR A 1 187 ? -1.596 -9.075 -13.552 1.00 70.38 187 THR A CA 1
ATOM 1500 C C . THR A 1 187 ? -0.241 -9.232 -14.281 1.00 70.38 187 THR A C 1
ATOM 1502 O O . THR A 1 187 ? 0.781 -9.252 -13.593 1.00 70.38 187 THR A O 1
ATOM 1505 N N . PRO A 1 188 ? -0.168 -9.298 -15.632 1.00 79.94 188 PRO A N 1
ATOM 1506 C CA . PRO A 1 188 ? 1.095 -9.455 -16.360 1.00 79.94 188 PRO A CA 1
ATOM 1507 C C . PRO A 1 188 ? 2.084 -8.286 -16.234 1.00 79.94 188 PRO A C 1
ATOM 1509 O O . PRO A 1 188 ? 3.278 -8.526 -16.077 1.00 79.94 188 PRO A O 1
ATOM 1512 N N . SER A 1 189 ? 1.633 -7.024 -16.266 1.00 82.56 189 SER A N 1
ATOM 1513 C CA . SER A 1 189 ? 2.553 -5.872 -16.191 1.00 82.56 189 SER A CA 1
ATOM 1514 C C . SER A 1 189 ? 3.187 -5.741 -14.806 1.00 82.56 189 SER A C 1
ATOM 1516 O O . SER A 1 189 ? 4.373 -5.431 -14.684 1.00 82.56 189 SER A O 1
ATOM 1518 N N . ILE A 1 190 ? 2.414 -6.041 -13.759 1.00 81.12 190 ILE A N 1
ATOM 1519 C CA . ILE A 1 190 ? 2.892 -6.074 -12.374 1.00 81.12 190 ILE A CA 1
ATOM 1520 C C . ILE A 1 190 ? 3.922 -7.191 -12.188 1.00 81.12 190 ILE A C 1
ATOM 1522 O O . ILE A 1 190 ? 4.932 -6.966 -11.516 1.00 81.12 190 ILE A O 1
ATOM 1526 N N . ALA A 1 191 ? 3.679 -8.365 -12.782 1.00 82.56 191 ALA A N 1
ATOM 1527 C CA . ALA A 1 191 ? 4.604 -9.492 -12.740 1.00 82.56 191 ALA A CA 1
ATOM 1528 C C . ALA A 1 191 ? 5.940 -9.147 -13.415 1.00 82.56 191 ALA A C 1
ATOM 1530 O O . ALA A 1 191 ? 6.982 -9.304 -12.788 1.00 82.56 191 ALA A O 1
ATOM 1531 N N . GLU A 1 192 ? 5.924 -8.571 -14.622 1.00 86.62 192 GLU A N 1
ATOM 1532 C CA . GLU A 1 192 ? 7.166 -8.187 -15.311 1.00 86.62 192 GLU A CA 1
ATOM 1533 C C . GLU A 1 192 ? 7.926 -7.081 -14.555 1.00 86.62 192 GLU A C 1
ATOM 1535 O O . GLU A 1 192 ? 9.148 -7.133 -14.417 1.00 86.62 192 GLU A O 1
ATOM 1540 N N . ALA A 1 193 ? 7.221 -6.089 -13.996 1.00 88.12 193 ALA A N 1
ATOM 1541 C CA . ALA A 1 193 ? 7.846 -5.073 -13.149 1.00 88.12 193 ALA A CA 1
ATOM 1542 C C . ALA A 1 193 ? 8.498 -5.685 -11.894 1.00 88.12 193 ALA A C 1
ATOM 1544 O O . ALA A 1 193 ? 9.595 -5.275 -11.509 1.00 88.12 193 ALA A O 1
ATOM 1545 N N . ARG A 1 194 ? 7.850 -6.686 -11.281 1.00 84.06 194 ARG A N 1
ATOM 1546 C CA . ARG A 1 194 ? 8.386 -7.418 -10.125 1.00 84.06 194 ARG A CA 1
ATOM 1547 C C . ARG A 1 194 ? 9.634 -8.210 -10.500 1.00 84.06 194 ARG A C 1
ATOM 1549 O O . ARG A 1 194 ? 10.641 -8.074 -9.815 1.00 84.06 194 ARG A O 1
ATOM 1556 N N . ASP A 1 195 ? 9.605 -8.928 -11.617 1.00 86.12 195 ASP A N 1
ATOM 1557 C CA . ASP A 1 195 ? 10.753 -9.671 -12.144 1.00 86.12 195 ASP A CA 1
ATOM 1558 C C . ASP A 1 195 ? 11.992 -8.775 -12.311 1.00 86.12 195 ASP A C 1
ATOM 1560 O O . ASP A 1 195 ? 13.112 -9.167 -11.973 1.00 86.12 195 ASP A O 1
ATOM 1564 N N . ILE A 1 196 ? 11.806 -7.548 -12.808 1.00 88.75 196 ILE A N 1
ATOM 1565 C CA . ILE A 1 196 ? 12.893 -6.571 -12.957 1.00 88.75 196 ILE A CA 1
ATOM 1566 C C . ILE A 1 196 ? 13.417 -6.115 -11.590 1.00 88.75 196 ILE A C 1
ATOM 1568 O O . ILE A 1 196 ? 14.633 -6.019 -11.391 1.00 88.75 196 ILE A O 1
ATOM 1572 N N . LEU A 1 197 ? 12.519 -5.823 -10.646 1.00 88.25 197 LEU A N 1
ATOM 1573 C CA . LEU A 1 197 ? 12.896 -5.412 -9.294 1.00 88.25 197 LEU A CA 1
ATOM 1574 C C . LEU A 1 197 ? 13.648 -6.523 -8.558 1.00 88.25 197 LEU A C 1
ATOM 1576 O O . LEU A 1 197 ? 14.661 -6.234 -7.925 1.00 88.25 197 LEU A O 1
ATOM 1580 N N . ASP A 1 198 ? 13.238 -7.781 -8.707 1.00 85.56 198 ASP A N 1
ATOM 1581 C CA . ASP A 1 198 ? 13.928 -8.928 -8.114 1.00 85.56 198 ASP A CA 1
ATOM 1582 C C . ASP A 1 198 ? 15.363 -9.056 -8.648 1.00 85.56 198 ASP A C 1
ATOM 1584 O O . ASP A 1 198 ? 16.295 -9.314 -7.878 1.00 85.56 198 ASP A O 1
ATOM 1588 N N . VAL A 1 199 ? 15.588 -8.779 -9.939 1.00 87.88 199 VAL A N 1
ATOM 1589 C CA . VAL A 1 199 ? 16.941 -8.713 -10.524 1.00 87.88 199 VAL A CA 1
ATOM 1590 C C . VAL A 1 199 ? 17.781 -7.604 -9.878 1.00 87.88 199 VAL A C 1
ATOM 1592 O O . VAL A 1 199 ? 18.972 -7.808 -9.627 1.00 87.88 199 VAL A O 1
ATOM 1595 N N . PHE A 1 200 ? 17.198 -6.438 -9.583 1.00 88.94 200 PHE A N 1
ATOM 1596 C CA . PHE A 1 200 ? 17.920 -5.337 -8.933 1.00 88.94 200 PHE A CA 1
ATOM 1597 C C . PHE A 1 200 ? 18.178 -5.577 -7.448 1.00 88.94 200 PHE A C 1
ATOM 1599 O O . PHE A 1 200 ? 19.271 -5.280 -6.969 1.00 88.94 200 PHE A O 1
ATOM 1606 N N . VAL A 1 201 ? 17.213 -6.144 -6.725 1.00 84.75 201 VAL A N 1
ATOM 1607 C CA . VAL A 1 201 ? 17.348 -6.481 -5.301 1.00 84.75 201 VAL A CA 1
ATOM 1608 C C . VAL A 1 201 ? 18.365 -7.606 -5.097 1.00 84.75 201 VAL A C 1
ATOM 1610 O O . VAL A 1 201 ? 19.095 -7.596 -4.109 1.00 84.75 201 VAL A O 1
ATOM 1613 N N . SER A 1 202 ? 18.483 -8.529 -6.056 1.00 86.12 202 SER A N 1
ATOM 1614 C CA . SER A 1 202 ? 19.502 -9.589 -6.042 1.00 86.12 202 SER A CA 1
ATOM 1615 C C . SER A 1 202 ? 20.939 -9.059 -6.180 1.00 86.12 202 SER A C 1
ATOM 1617 O O . SER A 1 202 ? 21.899 -9.764 -5.865 1.00 86.12 202 SER A O 1
ATOM 1619 N N . ASP A 1 203 ? 21.121 -7.825 -6.655 1.00 88.62 203 ASP A N 1
ATOM 1620 C CA . ASP A 1 203 ? 22.426 -7.178 -6.765 1.00 88.62 203 ASP A CA 1
ATOM 1621 C C . ASP A 1 203 ? 22.724 -6.357 -5.505 1.00 88.62 203 ASP A C 1
ATOM 1623 O O . ASP A 1 203 ? 22.177 -5.273 -5.323 1.00 88.62 203 ASP A O 1
ATOM 1627 N N . ILE A 1 204 ? 23.653 -6.821 -4.661 1.00 88.00 204 ILE A N 1
ATOM 1628 C CA . ILE A 1 204 ? 24.003 -6.188 -3.371 1.00 88.00 204 ILE A CA 1
ATOM 1629 C C . ILE A 1 204 ? 24.304 -4.680 -3.468 1.00 88.00 204 ILE A C 1
ATOM 1631 O O . ILE A 1 204 ? 24.115 -3.933 -2.507 1.00 88.00 204 ILE A O 1
ATOM 1635 N N . ARG A 1 205 ? 24.786 -4.201 -4.625 1.00 89.06 205 ARG A N 1
ATOM 1636 C CA . ARG A 1 205 ? 25.113 -2.781 -4.831 1.00 89.06 205 ARG A CA 1
ATOM 1637 C C . ARG A 1 205 ? 23.877 -1.945 -5.137 1.00 89.06 205 ARG A C 1
ATOM 1639 O O . ARG A 1 205 ? 23.839 -0.774 -4.764 1.00 89.06 205 ARG A O 1
ATOM 1646 N N . LEU A 1 206 ? 22.905 -2.526 -5.835 1.00 87.62 206 LEU A N 1
ATOM 1647 C CA . LEU A 1 206 ? 21.649 -1.870 -6.198 1.00 87.62 206 LEU A CA 1
ATOM 1648 C C . LEU A 1 206 ? 20.571 -2.087 -5.142 1.00 87.62 206 LEU A C 1
ATOM 1650 O O . LEU A 1 206 ? 19.706 -1.229 -4.996 1.00 87.62 206 LEU A O 1
ATOM 1654 N N . GLN A 1 207 ? 20.678 -3.160 -4.358 1.00 85.50 207 GLN A N 1
ATOM 1655 C CA . GLN A 1 207 ? 19.797 -3.481 -3.247 1.00 85.50 207 GLN A CA 1
ATOM 1656 C C . GLN A 1 207 ? 19.625 -2.276 -2.329 1.00 85.50 207 GLN A C 1
ATOM 1658 O O . GLN A 1 207 ? 18.501 -1.863 -2.093 1.00 85.50 207 GLN A O 1
ATOM 1663 N N . LYS A 1 208 ? 20.717 -1.629 -1.901 1.00 83.19 208 LYS A N 1
ATOM 1664 C CA . LYS A 1 208 ? 20.639 -0.444 -1.031 1.00 83.19 208 LYS A CA 1
ATOM 1665 C C . LYS A 1 208 ? 19.884 0.726 -1.676 1.00 83.19 208 LYS A C 1
ATOM 1667 O O . LYS A 1 208 ? 19.207 1.470 -0.979 1.00 83.19 208 LYS A O 1
ATOM 1672 N N . ILE A 1 209 ? 20.013 0.913 -2.991 1.00 84.38 209 ILE A N 1
ATOM 1673 C CA . ILE A 1 209 ? 19.301 1.977 -3.716 1.00 84.38 209 ILE A CA 1
ATOM 1674 C C . ILE A 1 209 ? 17.812 1.641 -3.787 1.00 84.38 209 ILE A C 1
ATOM 1676 O O . ILE A 1 209 ? 16.985 2.500 -3.498 1.00 84.38 209 ILE A O 1
ATOM 1680 N N . CYS A 1 210 ? 17.489 0.387 -4.114 1.00 82.62 210 CYS A N 1
ATOM 1681 C CA . CYS A 1 210 ? 16.117 -0.101 -4.135 1.00 82.62 210 CYS A CA 1
ATOM 1682 C C . CYS A 1 210 ? 15.500 0.032 -2.744 1.00 82.62 210 CYS A C 1
ATOM 1684 O O . CYS A 1 210 ? 14.484 0.698 -2.632 1.00 82.62 210 CYS A O 1
ATOM 1686 N N . GLU A 1 211 ? 16.159 -0.474 -1.693 1.00 76.06 211 GLU A N 1
ATOM 1687 C CA . GLU A 1 211 ? 15.765 -0.421 -0.273 1.00 76.06 211 GLU A CA 1
ATOM 1688 C C . GLU A 1 211 ? 15.460 0.997 0.229 1.00 76.06 211 GLU A C 1
ATOM 1690 O O . GLU A 1 211 ? 14.516 1.194 0.993 1.00 76.06 211 GLU A O 1
ATOM 1695 N N . LEU A 1 212 ? 16.236 1.991 -0.212 1.00 74.81 212 LEU A N 1
ATOM 1696 C CA . LEU A 1 212 ? 16.016 3.397 0.137 1.00 74.81 212 LEU A CA 1
ATOM 1697 C C . LEU A 1 212 ? 14.884 4.049 -0.668 1.00 74.81 212 LEU A C 1
ATOM 1699 O O . LEU A 1 212 ? 14.362 5.087 -0.259 1.00 74.81 212 LEU A O 1
ATOM 1703 N N . HIS A 1 213 ? 14.504 3.475 -1.809 1.00 78.50 213 HIS A N 1
ATOM 1704 C CA . HIS A 1 213 ? 13.430 4.007 -2.631 1.00 78.50 213 HIS A CA 1
ATOM 1705 C C . HIS A 1 213 ? 12.062 3.619 -2.058 1.00 78.50 213 HIS A C 1
ATOM 1707 O O . HIS A 1 213 ? 11.824 2.480 -1.653 1.00 78.50 213 HIS A O 1
ATOM 1713 N N . ARG A 1 214 ? 11.100 4.548 -2.118 1.00 67.19 214 ARG A N 1
ATOM 1714 C CA . ARG A 1 214 ? 9.710 4.328 -1.664 1.00 67.19 214 ARG A CA 1
ATOM 1715 C C . ARG A 1 214 ? 8.968 3.239 -2.442 1.00 67.19 214 ARG A C 1
ATOM 1717 O O . ARG A 1 214 ? 7.864 2.874 -2.071 1.00 67.19 214 ARG A O 1
ATOM 1724 N N . LEU A 1 215 ? 9.569 2.704 -3.502 1.00 68.31 215 LEU A N 1
ATOM 1725 C CA . LEU A 1 215 ? 8.965 1.642 -4.294 1.00 68.31 215 LEU A CA 1
ATOM 1726 C C . LEU A 1 215 ? 8.877 0.313 -3.566 1.00 68.31 215 LEU A C 1
ATOM 1728 O O . LEU A 1 215 ? 7.968 -0.438 -3.887 1.00 68.31 215 LEU A O 1
ATOM 1732 N N . ASN A 1 216 ? 9.727 0.027 -2.575 1.00 64.25 216 ASN A N 1
ATOM 1733 C CA . ASN A 1 216 ? 9.535 -1.205 -1.796 1.00 64.25 216 ASN A CA 1
ATOM 1734 C C . ASN A 1 216 ? 8.235 -1.182 -0.999 1.00 64.25 216 ASN A C 1
ATOM 1736 O O . ASN A 1 216 ? 7.800 -2.236 -0.554 1.00 64.25 216 ASN A O 1
ATOM 1740 N N . LEU A 1 217 ? 7.648 0.009 -0.805 1.00 60.69 217 LEU A N 1
ATOM 1741 C CA . LEU A 1 217 ? 6.334 0.170 -0.199 1.00 60.69 217 LEU A CA 1
ATOM 1742 C C . LEU A 1 217 ? 5.203 -0.187 -1.170 1.00 60.69 217 LEU A C 1
ATOM 1744 O O . LEU A 1 217 ? 4.087 -0.374 -0.729 1.00 60.69 217 LEU A O 1
ATOM 1748 N N . ILE A 1 218 ? 5.470 -0.274 -2.473 1.00 64.00 218 ILE A N 1
ATOM 1749 C CA . ILE A 1 218 ? 4.451 -0.470 -3.514 1.00 64.00 218 ILE A CA 1
ATOM 1750 C C . ILE A 1 218 ? 4.646 -1.824 -4.223 1.00 64.00 218 ILE A C 1
ATOM 1752 O O . ILE A 1 218 ? 3.681 -2.516 -4.531 1.00 64.00 218 ILE A O 1
ATOM 1756 N N . TRP A 1 219 ? 5.899 -2.242 -4.425 1.00 67.25 219 TRP A N 1
ATOM 1757 C CA . TRP A 1 219 ? 6.293 -3.570 -4.897 1.00 67.25 219 TRP A CA 1
ATOM 1758 C C . TRP A 1 219 ? 7.120 -4.268 -3.814 1.00 67.25 219 TRP A C 1
ATOM 1760 O O . TRP A 1 219 ? 8.324 -4.010 -3.711 1.00 67.25 219 TRP A O 1
ATOM 1770 N N . PRO A 1 220 ? 6.523 -5.163 -3.010 1.00 56.34 220 PRO A N 1
ATOM 1771 C CA . PRO A 1 220 ? 7.316 -6.021 -2.146 1.00 56.34 220 PRO A CA 1
ATOM 1772 C C . PRO A 1 220 ? 8.276 -6.879 -2.971 1.00 56.34 220 PRO A C 1
ATOM 1774 O O . PRO A 1 220 ? 7.929 -7.367 -4.047 1.00 56.34 220 PRO A O 1
ATOM 1777 N N . SER A 1 221 ? 9.473 -7.092 -2.429 1.00 54.88 221 SER A N 1
ATOM 1778 C CA . SER A 1 221 ? 10.420 -8.079 -2.947 1.00 54.88 221 SER A CA 1
ATOM 1779 C C . SER A 1 221 ? 10.072 -9.486 -2.443 1.00 54.88 221 SER A C 1
ATOM 1781 O O . SER A 1 221 ? 9.839 -9.689 -1.244 1.00 54.88 221 SER A O 1
ATOM 1783 N N . GLY A 1 222 ? 10.101 -10.470 -3.348 1.00 58.81 222 GLY A N 1
ATOM 1784 C CA . GLY A 1 222 ? 9.891 -11.891 -3.047 1.00 58.81 222 GLY A CA 1
ATOM 1785 C C . GLY A 1 222 ? 8.428 -12.341 -2.914 1.00 58.81 222 GLY A C 1
ATOM 1786 O O . GLY A 1 222 ? 7.501 -11.677 -3.363 1.00 58.81 222 GLY A O 1
ATOM 1787 N N . ASN A 1 223 ? 8.222 -13.506 -2.285 1.00 56.34 223 ASN A N 1
ATOM 1788 C CA . ASN A 1 223 ? 6.905 -14.153 -2.144 1.00 56.34 223 ASN A CA 1
ATOM 1789 C C . ASN A 1 223 ? 5.953 -13.455 -1.157 1.00 56.34 223 ASN A C 1
ATOM 1791 O O . ASN A 1 223 ? 4.822 -13.905 -0.998 1.00 56.34 223 ASN A O 1
ATOM 1795 N N . SER A 1 224 ? 6.399 -12.413 -0.450 1.00 59.31 224 SER A N 1
ATOM 1796 C CA . SER A 1 224 ? 5.496 -11.653 0.413 1.00 59.31 224 SER A CA 1
ATOM 1797 C C . SER A 1 224 ? 4.691 -10.709 -0.467 1.00 59.31 224 SER A C 1
ATOM 1799 O O . SER A 1 224 ? 5.243 -9.861 -1.158 1.00 59.31 224 SER A O 1
ATOM 1801 N N . SER A 1 225 ? 3.377 -10.860 -0.456 1.00 63.84 225 SER A N 1
ATOM 1802 C CA . SER A 1 225 ? 2.439 -9.969 -1.136 1.00 63.84 225 SER A CA 1
ATOM 1803 C C . SER A 1 225 ? 2.351 -8.588 -0.480 1.00 63.84 225 SER A C 1
ATOM 1805 O O . SER A 1 225 ? 1.783 -7.677 -1.081 1.00 63.84 225 SER A O 1
ATOM 1807 N N . VAL A 1 226 ? 2.941 -8.406 0.712 1.00 65.56 226 VAL A N 1
ATOM 1808 C CA . VAL A 1 226 ? 2.870 -7.157 1.471 1.00 65.56 226 VAL A CA 1
ATOM 1809 C C . VAL A 1 226 ? 4.206 -6.409 1.463 1.00 65.56 226 VAL A C 1
ATOM 1811 O O . VAL A 1 226 ? 5.232 -6.953 1.881 1.00 65.56 226 VAL A O 1
ATOM 1814 N N . PRO A 1 227 ? 4.219 -5.142 1.028 1.00 66.00 227 PRO A N 1
ATOM 1815 C CA . PRO A 1 227 ? 5.406 -4.298 0.990 1.00 66.00 227 PRO A CA 1
ATOM 1816 C C . PRO A 1 227 ? 5.868 -3.863 2.387 1.00 66.00 227 PRO A C 1
ATOM 1818 O O . PRO A 1 227 ? 5.579 -2.772 2.873 1.00 66.00 227 PRO A O 1
ATOM 1821 N N . ILE A 1 228 ? 6.607 -4.750 3.049 1.00 72.50 228 ILE A N 1
ATOM 1822 C CA . ILE A 1 228 ? 7.109 -4.563 4.411 1.00 72.50 228 ILE A CA 1
ATOM 1823 C C . ILE A 1 228 ? 8.630 -4.374 4.370 1.00 72.50 228 ILE A C 1
ATOM 1825 O O . ILE A 1 228 ? 9.348 -5.197 3.790 1.00 72.50 228 ILE A O 1
ATOM 1829 N N . MET A 1 229 ? 9.148 -3.312 5.004 1.00 77.19 229 MET A N 1
ATOM 1830 C CA . MET A 1 229 ? 10.599 -3.106 5.099 1.00 77.19 229 MET A CA 1
ATOM 1831 C C . MET A 1 229 ? 11.269 -4.247 5.873 1.00 77.19 229 MET A C 1
ATOM 1833 O O . MET A 1 229 ? 10.664 -4.899 6.724 1.00 77.19 229 MET A O 1
ATOM 1837 N N . LYS A 1 230 ? 12.568 -4.463 5.634 1.00 80.06 230 LYS A N 1
ATOM 1838 C CA . LYS A 1 230 ? 13.347 -5.511 6.314 1.00 80.06 230 LYS A CA 1
ATOM 1839 C C . LYS A 1 230 ? 13.193 -5.467 7.839 1.00 80.06 230 LYS A C 1
ATOM 1841 O O . LYS A 1 230 ? 12.966 -6.501 8.456 1.00 80.06 230 LYS A O 1
ATOM 1846 N N . TYR A 1 231 ? 13.277 -4.277 8.429 1.00 80.69 231 TYR A N 1
ATOM 1847 C CA . TYR A 1 231 ? 13.125 -4.090 9.872 1.00 80.69 231 TYR A CA 1
ATOM 1848 C C . TYR A 1 231 ? 11.749 -4.543 10.377 1.00 80.69 231 TYR A C 1
ATOM 1850 O O . TYR A 1 231 ? 11.631 -5.241 11.379 1.00 80.69 231 TYR A O 1
ATOM 1858 N N . SER A 1 232 ? 10.701 -4.217 9.635 1.00 81.19 232 SER A N 1
ATOM 1859 C CA . SER A 1 232 ? 9.337 -4.624 9.939 1.00 81.19 232 SER A CA 1
ATOM 1860 C C . SER A 1 232 ? 9.128 -6.139 9.779 1.00 81.19 232 SER A C 1
ATOM 1862 O O . SER A 1 232 ? 8.392 -6.749 10.549 1.00 81.19 232 SER A O 1
ATOM 1864 N N . ARG A 1 233 ? 9.852 -6.786 8.856 1.00 81.81 233 ARG A N 1
ATOM 1865 C CA . ARG A 1 233 ? 9.897 -8.255 8.751 1.00 81.81 233 ARG A CA 1
ATOM 1866 C C . ARG A 1 233 ? 10.607 -8.897 9.945 1.00 81.81 233 ARG A C 1
ATOM 1868 O O . ARG A 1 233 ? 10.194 -9.947 10.421 1.00 81.81 233 ARG A O 1
ATOM 1875 N N . GLU A 1 234 ? 11.665 -8.271 10.455 1.00 87.12 234 GLU A N 1
ATOM 1876 C CA . GLU A 1 234 ? 12.321 -8.716 11.691 1.00 87.12 234 GLU A CA 1
ATOM 1877 C C . GLU A 1 234 ? 11.371 -8.594 12.895 1.00 87.12 234 GLU A C 1
ATOM 1879 O O . GLU A 1 234 ? 11.339 -9.492 13.735 1.00 87.12 234 GLU A O 1
ATOM 1884 N N . MET A 1 235 ? 10.538 -7.546 12.935 1.00 87.31 235 MET A N 1
ATOM 1885 C CA . MET A 1 235 ? 9.497 -7.368 13.955 1.00 87.31 235 MET A CA 1
ATOM 1886 C C . MET A 1 235 ? 8.413 -8.445 13.912 1.00 87.31 235 MET A C 1
ATOM 1888 O O . MET A 1 235 ? 7.944 -8.854 14.977 1.00 87.31 235 MET A O 1
ATOM 1892 N N . ALA A 1 236 ? 8.043 -8.927 12.722 1.00 83.75 236 ALA A N 1
ATOM 1893 C CA . ALA A 1 236 ? 7.061 -10.001 12.554 1.00 83.75 236 ALA A CA 1
ATOM 1894 C C . ALA A 1 236 ? 7.478 -11.295 13.285 1.00 83.75 236 ALA A C 1
ATOM 1896 O O . ALA A 1 236 ? 6.644 -12.010 13.829 1.00 83.75 236 ALA A O 1
ATOM 1897 N N . ASN A 1 237 ? 8.787 -11.546 13.416 1.00 88.69 237 ASN A N 1
ATOM 1898 C CA . ASN A 1 237 ? 9.316 -12.713 14.133 1.00 88.69 237 ASN A CA 1
ATOM 1899 C C . ASN A 1 237 ? 9.278 -12.580 15.669 1.00 88.69 237 ASN A C 1
ATOM 1901 O O . ASN A 1 237 ? 9.629 -13.526 16.377 1.00 88.69 237 ASN A O 1
ATOM 1905 N N . LEU A 1 238 ? 8.908 -11.414 16.205 1.00 92.75 238 LEU A N 1
ATOM 1906 C CA . LEU A 1 238 ? 8.819 -11.174 17.644 1.00 92.75 238 LEU A CA 1
ATOM 1907 C C . LEU A 1 238 ? 7.405 -11.430 18.158 1.00 92.75 238 LEU A C 1
ATOM 1909 O O . LEU A 1 238 ? 6.419 -11.090 17.507 1.00 92.75 238 LEU A O 1
ATOM 1913 N N . THR A 1 239 ? 7.306 -11.927 19.393 1.00 92.88 239 THR A N 1
ATOM 1914 C CA . THR A 1 239 ? 6.014 -11.981 20.090 1.00 92.88 239 THR A CA 1
ATOM 1915 C C . THR A 1 239 ? 5.454 -10.567 20.310 1.00 92.88 239 THR A C 1
ATOM 1917 O O . THR A 1 239 ? 6.236 -9.620 20.465 1.00 92.88 239 THR A O 1
ATOM 1920 N N . PRO A 1 240 ? 4.125 -10.404 20.437 1.00 91.88 240 PRO A N 1
ATOM 1921 C CA . PRO A 1 240 ? 3.489 -9.109 20.697 1.00 91.88 240 PRO A CA 1
ATOM 1922 C C . PRO A 1 240 ? 4.144 -8.300 21.837 1.00 91.88 240 PRO A C 1
ATOM 1924 O O . PRO A 1 240 ? 4.424 -7.105 21.710 1.00 91.88 240 PRO A O 1
ATOM 1927 N N . ASN A 1 241 ? 4.482 -8.962 22.948 1.00 92.75 241 ASN A N 1
ATOM 1928 C CA . ASN A 1 241 ? 5.121 -8.316 24.097 1.00 92.75 241 ASN A CA 1
ATOM 1929 C C . ASN A 1 241 ? 6.570 -7.893 23.820 1.00 92.75 241 ASN A C 1
ATOM 1931 O O . ASN A 1 241 ? 6.967 -6.790 24.199 1.00 92.75 241 ASN A O 1
ATOM 1935 N N . GLN A 1 242 ? 7.356 -8.733 23.141 1.00 95.81 242 GLN A N 1
ATOM 1936 C CA . GLN A 1 242 ? 8.716 -8.371 22.729 1.00 95.81 242 GLN A CA 1
ATOM 1937 C C . GLN A 1 242 ? 8.683 -7.187 21.765 1.00 95.81 242 GLN A C 1
ATOM 1939 O O . GLN A 1 242 ? 9.430 -6.227 21.952 1.00 95.81 242 GLN A O 1
ATOM 1944 N N . ARG A 1 243 ? 7.762 -7.204 20.797 1.00 94.06 243 ARG A N 1
ATOM 1945 C CA . ARG A 1 243 ? 7.595 -6.133 19.817 1.00 94.06 243 ARG A CA 1
ATOM 1946 C C . ARG A 1 243 ? 7.282 -4.792 20.484 1.00 94.06 243 ARG A C 1
ATOM 1948 O O . ARG A 1 243 ? 7.958 -3.807 20.205 1.00 94.06 243 ARG A O 1
ATOM 1955 N N . ARG A 1 244 ? 6.368 -4.762 21.466 1.00 94.81 244 ARG A N 1
ATOM 1956 C CA . ARG A 1 244 ? 6.099 -3.565 22.297 1.00 94.81 244 ARG A CA 1
ATOM 1957 C C . ARG A 1 244 ? 7.361 -3.022 22.970 1.00 94.81 244 ARG A C 1
ATOM 1959 O O . ARG A 1 244 ? 7.578 -1.811 22.997 1.00 94.81 244 ARG A O 1
ATOM 1966 N N . VAL A 1 245 ? 8.198 -3.902 23.524 1.00 96.50 245 VAL A N 1
ATOM 1967 C CA . VAL A 1 245 ? 9.457 -3.504 24.178 1.00 96.50 245 VAL A CA 1
ATOM 1968 C C . VAL A 1 245 ? 10.443 -2.912 23.172 1.00 96.50 245 VAL A C 1
ATOM 1970 O O . VAL A 1 245 ? 11.088 -1.912 23.491 1.00 96.50 245 VAL A O 1
ATOM 1973 N N . VAL A 1 246 ? 10.554 -3.489 21.973 1.00 96.81 246 VAL A N 1
ATOM 1974 C CA . VAL A 1 246 ? 11.426 -2.947 20.923 1.00 96.81 246 VAL A CA 1
ATOM 1975 C C . VAL A 1 246 ? 10.901 -1.594 20.441 1.00 96.81 246 VAL A C 1
ATOM 1977 O O . VAL A 1 246 ? 11.668 -0.631 20.425 1.00 96.81 246 VAL A O 1
ATOM 1980 N N . TRP A 1 247 ? 9.601 -1.458 20.163 1.00 96.25 247 TRP A N 1
ATOM 1981 C CA . TRP A 1 247 ? 9.010 -0.194 19.709 1.00 96.25 247 TRP A CA 1
ATOM 1982 C C . TRP A 1 247 ? 9.189 0.957 20.702 1.00 96.25 247 TRP A C 1
ATOM 1984 O O . TRP A 1 247 ? 9.506 2.069 20.289 1.00 96.25 247 TRP A O 1
ATOM 1994 N N . ARG A 1 248 ? 9.098 0.699 22.012 1.00 96.00 248 ARG A N 1
ATOM 1995 C CA . ARG A 1 248 ? 9.374 1.714 23.050 1.00 96.00 248 ARG A CA 1
ATOM 1996 C C . ARG A 1 248 ? 10.795 2.275 23.004 1.00 96.00 248 ARG A C 1
ATOM 1998 O O . ARG A 1 248 ? 11.009 3.412 23.411 1.00 96.00 248 ARG A O 1
ATOM 2005 N N . LYS A 1 249 ? 11.763 1.472 22.558 1.00 96.25 249 LYS A N 1
ATOM 2006 C CA . LYS A 1 249 ? 13.183 1.852 22.460 1.00 96.25 249 LYS A CA 1
ATOM 2007 C C . LYS A 1 249 ? 13.561 2.383 21.079 1.00 96.25 249 LYS A C 1
ATOM 2009 O O . LYS A 1 249 ? 14.683 2.840 20.890 1.00 96.25 249 LYS A O 1
ATOM 2014 N N . THR A 1 250 ? 12.657 2.268 20.116 1.00 95.56 250 THR A N 1
ATOM 2015 C CA . THR A 1 250 ? 12.916 2.580 18.717 1.00 95.56 250 THR A CA 1
ATOM 2016 C C . THR A 1 250 ? 12.808 4.082 18.471 1.00 95.56 250 THR A C 1
ATOM 2018 O O . THR A 1 250 ? 11.980 4.773 19.064 1.00 95.56 250 THR A O 1
ATOM 2021 N N . GLU A 1 251 ? 13.656 4.603 17.585 1.00 95.31 251 GLU A N 1
ATOM 2022 C CA . GLU A 1 251 ? 13.625 6.010 17.191 1.00 95.31 251 GLU A CA 1
ATOM 2023 C C . GLU A 1 251 ? 12.297 6.377 16.514 1.00 95.31 251 GLU A C 1
ATOM 2025 O O . GLU A 1 251 ? 11.731 5.605 15.739 1.00 95.31 251 GLU A O 1
ATOM 2030 N N . ARG A 1 252 ? 11.817 7.604 16.745 1.00 92.81 252 ARG A N 1
ATOM 2031 C CA . ARG A 1 252 ? 10.531 8.076 16.197 1.00 92.81 252 ARG A CA 1
ATOM 2032 C C . ARG A 1 252 ? 10.485 8.044 14.673 1.00 92.81 252 ARG A C 1
ATOM 2034 O O . ARG A 1 252 ? 9.436 7.744 14.112 1.00 92.81 252 ARG A O 1
ATOM 2041 N N . ALA A 1 253 ? 11.617 8.294 14.015 1.00 89.69 253 ALA A N 1
ATOM 2042 C CA . ALA A 1 253 ? 11.732 8.206 12.563 1.00 89.69 253 ALA A CA 1
ATOM 2043 C C . ALA A 1 253 ? 11.329 6.816 12.040 1.00 89.69 25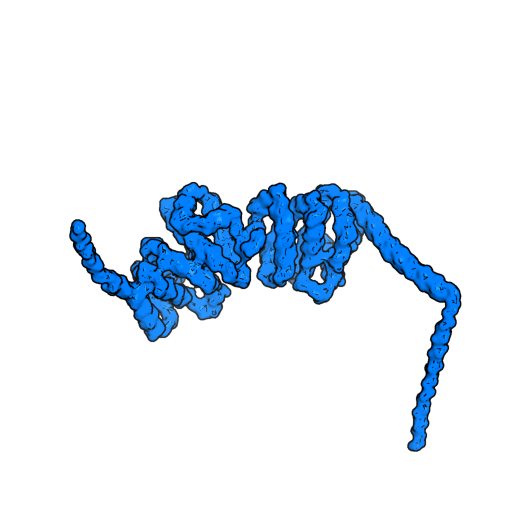3 ALA A C 1
ATOM 2045 O O . ALA A 1 253 ? 10.553 6.726 11.096 1.00 89.69 253 ALA A O 1
ATOM 2046 N N . ARG A 1 254 ? 11.753 5.741 12.717 1.00 90.44 254 ARG A N 1
ATOM 2047 C CA . ARG A 1 254 ? 11.407 4.358 12.348 1.00 90.44 254 ARG A CA 1
ATOM 2048 C C . ARG A 1 254 ? 9.936 4.030 12.575 1.00 90.44 254 ARG A C 1
ATOM 2050 O O . ARG A 1 254 ? 9.346 3.302 11.788 1.00 90.44 254 ARG A O 1
ATOM 2057 N N . ILE A 1 255 ? 9.325 4.583 13.624 1.00 94.12 255 ILE A N 1
ATOM 2058 C CA . ILE A 1 255 ? 7.881 4.417 13.844 1.00 94.12 255 ILE A CA 1
ATOM 2059 C C . ILE A 1 255 ? 7.090 5.129 12.740 1.00 94.12 255 ILE A C 1
ATOM 2061 O O . ILE A 1 255 ? 6.120 4.577 12.232 1.00 94.12 255 ILE A O 1
ATOM 2065 N N . ARG A 1 256 ? 7.523 6.325 12.319 1.00 90.94 256 ARG A N 1
ATOM 2066 C CA . ARG A 1 256 ? 6.903 7.034 11.188 1.00 90.94 256 ARG A CA 1
ATOM 2067 C C . ARG A 1 256 ? 7.070 6.272 9.876 1.00 90.94 256 ARG A C 1
ATOM 2069 O O . ARG A 1 256 ? 6.102 6.162 9.137 1.00 90.94 256 ARG A O 1
ATOM 2076 N N . GLU A 1 257 ? 8.249 5.707 9.612 1.00 86.88 257 GLU A N 1
ATOM 2077 C CA . GLU A 1 257 ? 8.465 4.806 8.467 1.00 86.88 257 GLU A CA 1
ATOM 2078 C C . GLU A 1 257 ? 7.479 3.629 8.495 1.00 86.88 257 GLU A C 1
ATOM 2080 O O . GLU A 1 257 ? 6.799 3.381 7.500 1.00 86.88 257 GLU A O 1
ATOM 2085 N N . ARG A 1 258 ? 7.306 2.983 9.657 1.00 93.00 258 ARG A N 1
ATOM 2086 C CA . ARG A 1 258 ? 6.343 1.888 9.825 1.00 93.00 258 ARG A CA 1
ATOM 2087 C C . ARG A 1 258 ? 4.891 2.331 9.629 1.00 93.00 258 ARG A C 1
ATOM 2089 O O . ARG A 1 258 ? 4.119 1.603 9.018 1.00 93.00 258 ARG A O 1
ATOM 2096 N N . LEU A 1 259 ? 4.499 3.508 10.115 1.00 93.75 259 LEU A N 1
ATOM 2097 C CA . LEU A 1 259 ? 3.156 4.051 9.876 1.00 93.75 259 LEU A CA 1
ATOM 2098 C C . LEU A 1 259 ? 2.908 4.311 8.385 1.00 93.75 259 LEU A C 1
ATOM 2100 O O . LEU A 1 259 ? 1.829 3.993 7.892 1.00 93.75 259 LEU A O 1
ATOM 2104 N N . CYS A 1 260 ? 3.909 4.817 7.661 1.00 87.75 260 CYS A N 1
ATOM 2105 C CA . CYS A 1 260 ? 3.834 4.976 6.209 1.00 87.75 260 CYS A CA 1
ATOM 2106 C C . CYS A 1 260 ? 3.703 3.624 5.491 1.00 87.75 260 CYS A C 1
ATOM 2108 O O . CYS A 1 260 ? 2.905 3.519 4.567 1.00 87.75 260 CYS A O 1
ATOM 2110 N N . GLU A 1 261 ? 4.438 2.586 5.911 1.00 88.00 261 GLU A N 1
ATOM 2111 C CA . GLU A 1 261 ? 4.260 1.222 5.378 1.00 88.00 261 GLU A CA 1
ATOM 2112 C C . GLU A 1 261 ? 2.821 0.742 5.554 1.00 88.00 261 GLU A C 1
ATOM 2114 O O . GLU A 1 261 ? 2.186 0.323 4.590 1.00 88.00 261 GLU A O 1
ATOM 2119 N N . ILE A 1 262 ? 2.295 0.840 6.780 1.00 92.38 262 ILE A N 1
ATOM 2120 C CA . ILE A 1 262 ? 0.930 0.410 7.092 1.00 92.38 262 ILE A CA 1
ATOM 2121 C C . ILE A 1 262 ? -0.068 1.193 6.241 1.00 92.38 262 ILE A C 1
ATOM 2123 O O . ILE A 1 262 ? -0.979 0.596 5.679 1.00 92.38 262 ILE A O 1
ATOM 2127 N N . GLN A 1 263 ? 0.118 2.506 6.089 1.00 91.88 263 GLN A N 1
ATOM 2128 C CA . GLN A 1 263 ? -0.743 3.319 5.239 1.00 91.88 263 GLN A CA 1
ATOM 2129 C C . GLN A 1 263 ? -0.781 2.806 3.799 1.00 91.88 263 GLN A C 1
ATOM 2131 O O . GLN A 1 263 ? -1.872 2.641 3.258 1.00 91.88 263 GLN A O 1
ATOM 2136 N N . VAL A 1 264 ? 0.378 2.530 3.195 1.00 84.75 264 VAL A N 1
ATOM 2137 C CA . VAL A 1 264 ? 0.420 2.045 1.811 1.00 84.75 264 VAL A CA 1
ATOM 2138 C C . VAL A 1 264 ? -0.276 0.692 1.694 1.00 84.75 264 VAL A C 1
ATOM 2140 O O . VAL A 1 264 ? -1.066 0.497 0.779 1.00 84.75 264 VAL A O 1
ATOM 2143 N N . VAL A 1 265 ? -0.065 -0.211 2.654 1.00 86.19 265 VAL A N 1
ATOM 2144 C CA . VAL A 1 265 ? -0.704 -1.536 2.670 1.00 86.19 265 VAL A CA 1
ATOM 2145 C C . VAL A 1 265 ? -2.223 -1.436 2.793 1.00 86.19 265 VAL A C 1
ATOM 2147 O O . VAL A 1 265 ? -2.940 -2.173 2.122 1.00 86.19 265 VAL A O 1
ATOM 2150 N N . MET A 1 266 ? -2.727 -0.499 3.598 1.00 88.44 266 MET A N 1
ATOM 2151 C CA . MET A 1 266 ? -4.168 -0.255 3.740 1.00 88.44 266 MET A CA 1
ATOM 2152 C C . MET A 1 266 ? -4.796 0.375 2.488 1.00 88.44 266 MET A C 1
ATOM 2154 O O . MET A 1 266 ? -6.008 0.299 2.319 1.00 88.44 266 MET A O 1
ATOM 2158 N N . GLU A 1 267 ? -3.993 0.990 1.618 1.00 85.88 267 GLU A N 1
ATOM 2159 C CA . GLU A 1 267 ? -4.426 1.553 0.332 1.00 85.88 267 GLU A CA 1
ATOM 2160 C C . GLU A 1 267 ? -4.319 0.534 -0.822 1.00 85.88 267 GLU A C 1
ATOM 2162 O O . GLU A 1 267 ? -4.762 0.815 -1.938 1.00 85.88 267 GLU A O 1
ATOM 2167 N N . MET A 1 268 ? -3.770 -0.663 -0.574 1.00 82.19 268 MET A N 1
ATOM 2168 C CA . MET A 1 268 ? -3.674 -1.713 -1.588 1.00 82.19 268 MET A CA 1
ATOM 2169 C C . MET A 1 268 ? -5.043 -2.348 -1.887 1.00 82.19 268 MET A C 1
ATOM 2171 O O . MET A 1 268 ? -5.852 -2.563 -0.980 1.00 82.19 268 MET A O 1
ATOM 2175 N N . PRO A 1 269 ? -5.296 -2.750 -3.147 1.00 79.69 269 PRO A N 1
ATOM 2176 C CA . PRO A 1 269 ? -6.476 -3.529 -3.495 1.00 79.69 269 PRO A CA 1
ATOM 2177 C C . PRO A 1 269 ? -6.621 -4.813 -2.665 1.00 79.69 269 PRO A C 1
ATOM 2179 O O . PRO A 1 269 ? -5.655 -5.551 -2.464 1.00 79.69 269 PRO A O 1
ATOM 2182 N N . ALA A 1 270 ? -7.855 -5.136 -2.262 1.00 82.81 270 ALA A N 1
ATOM 2183 C CA . ALA A 1 270 ? -8.157 -6.266 -1.376 1.00 82.81 270 ALA A CA 1
ATOM 2184 C C . ALA A 1 270 ? -7.610 -7.623 -1.869 1.00 82.81 270 ALA A C 1
ATOM 2186 O O . ALA A 1 270 ? -7.222 -8.462 -1.058 1.00 82.81 270 ALA A O 1
ATOM 2187 N N . TYR A 1 271 ? -7.534 -7.834 -3.188 1.00 78.94 271 TYR A N 1
ATOM 2188 C CA . TYR A 1 271 ? -7.012 -9.075 -3.771 1.00 78.94 271 TYR A CA 1
ATOM 2189 C C . TYR A 1 271 ? -5.502 -9.263 -3.566 1.00 78.94 271 TYR A C 1
ATOM 2191 O O . TYR A 1 271 ? -5.026 -10.391 -3.634 1.00 78.94 271 TYR A O 1
ATOM 2199 N N . LEU A 1 272 ? -4.741 -8.194 -3.303 1.00 75.94 272 LEU A N 1
ATOM 2200 C CA . LEU A 1 272 ? -3.308 -8.293 -3.006 1.00 75.94 272 LEU A CA 1
ATOM 2201 C C . LEU A 1 272 ? -3.036 -8.657 -1.545 1.00 75.94 272 LEU A C 1
ATOM 2203 O O . LEU A 1 272 ? -1.961 -9.161 -1.242 1.00 75.94 272 LEU A O 1
ATOM 2207 N N . ILE A 1 273 ? -3.991 -8.418 -0.645 1.00 82.31 273 ILE A N 1
ATOM 2208 C CA . ILE A 1 273 ? -3.826 -8.639 0.801 1.00 82.31 273 ILE A CA 1
ATOM 2209 C C . ILE A 1 273 ? -4.545 -9.893 1.316 1.00 82.31 273 ILE A C 1
ATOM 2211 O O . ILE A 1 273 ? -4.542 -10.142 2.519 1.00 82.31 273 ILE A O 1
ATOM 2215 N N . HIS A 1 274 ? -5.163 -10.681 0.428 1.00 79.75 274 HIS A N 1
ATOM 2216 C CA . HIS A 1 274 ? -5.991 -11.825 0.818 1.00 79.75 274 HIS A CA 1
ATOM 2217 C C . HIS A 1 274 ? -5.219 -12.881 1.627 1.00 79.75 274 HIS A C 1
ATOM 2219 O O . HIS A 1 274 ? -5.721 -13.377 2.631 1.00 79.75 274 HIS A O 1
ATOM 2225 N N . ASP A 1 275 ? -3.973 -13.162 1.247 1.00 80.56 275 ASP A N 1
ATOM 2226 C CA . ASP A 1 275 ? -3.153 -14.209 1.875 1.00 80.56 275 ASP A CA 1
ATOM 2227 C C . ASP A 1 275 ? -2.208 -13.657 2.957 1.00 80.56 275 ASP A C 1
ATOM 2229 O O . ASP A 1 275 ? -1.223 -14.288 3.336 1.00 80.56 275 ASP A O 1
ATOM 2233 N N . CYS A 1 276 ? -2.513 -12.460 3.462 1.00 85.94 276 CYS A N 1
ATOM 2234 C CA . CYS A 1 276 ? -1.640 -11.684 4.339 1.00 85.94 276 CYS A CA 1
ATOM 2235 C C . CYS A 1 276 ? -2.192 -11.542 5.760 1.00 85.94 276 CYS A C 1
ATOM 2237 O O . CYS A 1 276 ? -1.824 -10.602 6.460 1.00 85.94 276 CYS A O 1
ATOM 2239 N N . GLU A 1 277 ? -3.101 -12.423 6.199 1.00 89.56 277 GLU A N 1
ATOM 2240 C CA . GLU A 1 277 ? -3.802 -12.267 7.486 1.00 89.56 277 GLU A CA 1
ATOM 2241 C C . GLU A 1 277 ? -2.832 -12.043 8.663 1.00 89.56 277 GLU A C 1
ATOM 2243 O O . GLU A 1 277 ? -3.065 -11.163 9.491 1.00 89.56 277 GLU A O 1
ATOM 2248 N N . THR A 1 278 ? -1.716 -12.781 8.703 1.00 89.56 278 THR A N 1
ATOM 2249 C CA . THR A 1 278 ? -0.678 -12.640 9.738 1.00 89.56 278 THR A CA 1
ATOM 2250 C C . THR A 1 278 ? 0.007 -11.273 9.694 1.00 89.56 278 THR A C 1
ATOM 2252 O O . THR A 1 278 ? 0.159 -10.626 10.728 1.00 89.56 278 THR A O 1
ATOM 2255 N N . ASP A 1 279 ? 0.378 -10.802 8.502 1.00 89.19 279 ASP A N 1
ATOM 2256 C CA . ASP A 1 279 ? 1.028 -9.501 8.325 1.00 89.19 279 ASP A CA 1
ATOM 2257 C C . ASP A 1 279 ? 0.082 -8.354 8.708 1.00 89.19 279 ASP A C 1
ATOM 2259 O O . ASP A 1 279 ? 0.482 -7.399 9.373 1.00 89.19 279 ASP A O 1
ATOM 2263 N N . ILE A 1 280 ? -1.196 -8.459 8.333 1.00 92.44 280 ILE A N 1
ATOM 2264 C CA . ILE A 1 280 ? -2.222 -7.468 8.673 1.00 92.44 280 ILE A CA 1
ATOM 2265 C C . ILE A 1 280 ? -2.498 -7.463 10.181 1.00 92.44 280 ILE A C 1
ATOM 2267 O O . ILE A 1 280 ? -2.609 -6.391 10.776 1.00 92.44 280 ILE A O 1
ATOM 2271 N N . PHE A 1 281 ? -2.545 -8.632 10.826 1.00 94.50 281 PHE A N 1
ATOM 2272 C CA . PHE A 1 281 ? -2.630 -8.729 12.285 1.00 94.50 281 PHE A CA 1
ATOM 2273 C C . PHE A 1 281 ? -1.460 -8.008 12.963 1.00 94.50 281 PHE A C 1
ATOM 2275 O O . PHE A 1 281 ? -1.667 -7.200 13.872 1.00 94.50 281 PHE A O 1
ATOM 2282 N N . ASP A 1 282 ? -0.241 -8.237 12.477 1.00 93.44 282 ASP A N 1
ATOM 2283 C CA . ASP A 1 282 ? 0.961 -7.588 12.988 1.00 93.44 282 ASP A CA 1
ATOM 2284 C C . ASP A 1 282 ? 0.918 -6.063 12.840 1.00 93.44 282 ASP A C 1
ATOM 2286 O O . ASP A 1 282 ? 1.305 -5.342 13.764 1.00 93.44 282 ASP A O 1
ATOM 2290 N N . MET A 1 283 ? 0.390 -5.564 11.722 1.00 95.19 283 MET A N 1
ATOM 2291 C CA . MET A 1 283 ? 0.177 -4.133 11.497 1.00 95.19 283 MET A CA 1
ATOM 2292 C C . MET A 1 283 ? -0.867 -3.545 12.440 1.00 95.19 283 MET A C 1
ATOM 2294 O O . MET A 1 283 ? -0.620 -2.500 13.039 1.00 95.19 283 MET A O 1
ATOM 2298 N N . CYS A 1 284 ? -2.013 -4.206 12.619 1.00 96.50 284 CYS A N 1
ATOM 2299 C CA . CYS A 1 284 ? -3.031 -3.760 13.569 1.00 96.50 284 CYS A CA 1
ATOM 2300 C C . CYS A 1 284 ? -2.472 -3.717 15.000 1.00 96.50 284 CYS A C 1
ATOM 2302 O O . CYS A 1 284 ? -2.740 -2.773 15.747 1.00 96.50 284 CYS A O 1
ATOM 2304 N N . PHE A 1 285 ? -1.643 -4.693 15.376 1.00 96.75 285 PHE A N 1
ATOM 2305 C CA . PHE A 1 285 ? -0.978 -4.707 16.676 1.00 96.75 285 PHE A CA 1
ATOM 2306 C C . PHE A 1 285 ? 0.020 -3.549 16.840 1.00 96.75 285 PHE A C 1
ATOM 2308 O O . PHE A 1 285 ? 0.060 -2.898 17.894 1.00 96.75 285 PHE A O 1
ATOM 2315 N N . ASP A 1 286 ? 0.805 -3.263 15.798 1.00 96.75 286 ASP A N 1
ATOM 2316 C CA . ASP A 1 286 ? 1.722 -2.123 15.759 1.00 96.75 286 ASP A CA 1
ATOM 2317 C C . ASP A 1 286 ? 0.958 -0.796 15.895 1.00 96.75 286 ASP A C 1
ATOM 2319 O O . ASP A 1 286 ? 1.327 0.026 16.732 1.00 96.75 286 ASP A O 1
ATOM 2323 N N . LEU A 1 287 ? -0.154 -0.609 15.168 1.00 97.50 287 LEU A N 1
ATOM 2324 C CA . LEU A 1 287 ? -1.002 0.590 15.254 1.00 97.50 287 LEU A CA 1
ATOM 2325 C C . LEU A 1 287 ? -1.499 0.852 16.679 1.00 97.50 287 LEU A C 1
ATOM 2327 O O . LEU A 1 287 ? -1.384 1.972 17.181 1.00 97.50 287 LEU A O 1
ATOM 2331 N N . MET A 1 288 ? -2.003 -0.184 17.354 1.00 97.38 288 MET A N 1
ATOM 2332 C CA . MET A 1 288 ? -2.458 -0.080 18.744 1.00 97.38 288 MET A CA 1
ATOM 2333 C C . MET A 1 288 ? -1.308 0.284 19.690 1.00 97.38 288 MET A C 1
ATOM 2335 O O . MET A 1 288 ? -1.451 1.133 20.576 1.00 97.38 288 MET A O 1
ATOM 2339 N N . THR A 1 289 ? -0.139 -0.319 19.470 1.00 96.44 289 THR A N 1
ATOM 2340 C CA . THR A 1 289 ? 1.073 -0.029 20.241 1.00 96.44 289 THR A CA 1
ATOM 2341 C C . THR A 1 289 ? 1.536 1.415 20.033 1.00 96.44 289 THR A C 1
ATOM 2343 O O . THR A 1 289 ? 1.866 2.100 21.004 1.00 96.44 289 THR A O 1
ATOM 2346 N N . PHE A 1 290 ? 1.529 1.907 18.793 1.00 97.00 290 PHE A N 1
ATOM 2347 C CA . PHE A 1 290 ? 1.920 3.274 18.456 1.00 97.00 290 PHE A CA 1
ATOM 2348 C C . PHE A 1 290 ? 0.937 4.297 19.001 1.00 97.00 290 PHE A C 1
ATOM 2350 O O . PHE A 1 290 ? 1.374 5.266 19.616 1.00 97.00 290 PHE A O 1
ATOM 2357 N N . TYR A 1 291 ? -0.371 4.068 18.881 1.00 96.56 291 TYR A N 1
ATOM 2358 C CA . TYR A 1 291 ? -1.376 4.967 19.447 1.00 96.56 291 TYR A CA 1
ATOM 2359 C C . TYR A 1 291 ? -1.150 5.202 20.951 1.00 96.56 291 TYR A C 1
ATOM 2361 O O . TYR A 1 291 ? -1.140 6.350 21.416 1.00 96.56 291 TYR A O 1
ATOM 2369 N N . LYS A 1 292 ? -0.873 4.133 21.709 1.00 95.56 292 LYS A N 1
ATOM 2370 C CA . LYS A 1 292 ? -0.524 4.235 23.132 1.00 95.56 292 LYS A CA 1
ATOM 2371 C C . LYS A 1 292 ? 0.801 4.960 23.356 1.00 95.56 292 LYS A C 1
ATOM 2373 O O . LYS A 1 292 ? 0.840 5.946 24.088 1.00 95.56 292 LYS A O 1
ATOM 2378 N N . LEU A 1 293 ? 1.871 4.509 22.703 1.00 94.88 293 LEU A N 1
ATOM 2379 C CA . LEU A 1 293 ? 3.213 5.064 22.886 1.00 94.88 293 LEU A CA 1
ATOM 2380 C C . LEU A 1 293 ? 3.271 6.563 22.557 1.00 94.88 293 LEU A C 1
ATOM 2382 O O . LEU A 1 293 ? 3.972 7.319 23.223 1.00 94.88 293 LEU A O 1
ATOM 2386 N N . MET A 1 294 ? 2.543 7.003 21.530 1.00 95.12 294 MET A N 1
ATOM 2387 C CA . MET A 1 294 ? 2.490 8.409 21.121 1.00 95.12 294 MET A CA 1
ATOM 2388 C C . MET A 1 294 ? 1.623 9.255 22.057 1.00 95.12 294 MET A C 1
ATOM 2390 O O . MET A 1 294 ? 1.876 10.451 22.195 1.00 95.12 294 MET A O 1
ATOM 2394 N N . THR A 1 295 ? 0.650 8.644 22.742 1.00 92.56 295 THR A N 1
ATOM 2395 C CA . THR A 1 295 ? -0.094 9.300 23.828 1.00 92.56 295 THR A CA 1
ATOM 2396 C C . THR A 1 295 ? 0.819 9.586 25.019 1.00 92.56 295 THR A C 1
ATOM 2398 O O . THR A 1 295 ? 0.771 10.680 25.568 1.00 92.56 295 THR A O 1
ATOM 2401 N N . GLU A 1 296 ? 1.696 8.646 25.375 1.00 93.62 296 GLU A N 1
ATOM 2402 C CA . GLU A 1 296 ? 2.659 8.816 26.473 1.00 93.62 296 GLU A CA 1
ATOM 2403 C C . GLU A 1 296 ? 3.715 9.894 26.173 1.00 93.62 296 GLU A C 1
ATOM 2405 O O . GLU A 1 296 ? 4.215 10.545 27.088 1.00 93.62 296 GLU A O 1
ATOM 2410 N N . THR A 1 297 ? 4.057 10.110 24.897 1.00 93.44 297 THR A N 1
ATOM 2411 C CA . THR A 1 297 ? 5.130 11.038 24.497 1.00 93.44 297 THR A CA 1
ATOM 2412 C C . THR A 1 297 ? 4.665 12.330 23.838 1.00 93.44 297 THR A C 1
ATOM 2414 O O . THR A 1 297 ? 5.508 13.088 23.366 1.00 93.44 297 THR A O 1
ATOM 2417 N N . ASN A 1 298 ? 3.356 12.594 23.792 1.00 93.38 298 ASN A N 1
ATOM 2418 C CA . ASN A 1 298 ? 2.763 13.790 23.179 1.00 93.38 298 ASN A CA 1
ATOM 2419 C C . ASN A 1 298 ? 3.152 14.030 21.697 1.00 93.38 298 ASN A C 1
ATOM 2421 O O . ASN A 1 298 ? 3.173 15.175 21.247 1.00 93.38 298 ASN A O 1
ATOM 2425 N N . ASP A 1 299 ? 3.439 12.978 20.915 1.00 94.31 299 ASP A N 1
ATOM 2426 C CA . ASP A 1 299 ? 3.640 13.100 19.455 1.00 94.31 299 ASP A CA 1
ATOM 2427 C C . ASP A 1 299 ? 2.266 13.057 18.772 1.00 94.31 299 ASP A C 1
ATOM 2429 O O . ASP A 1 299 ? 1.747 11.995 18.414 1.00 94.31 299 ASP A O 1
ATOM 2433 N N . TRP A 1 300 ? 1.635 14.229 18.685 1.00 93.94 300 TRP A N 1
ATOM 2434 C CA . TRP A 1 300 ? 0.262 14.375 18.203 1.00 93.94 300 TRP A CA 1
ATOM 2435 C C . TRP A 1 300 ? 0.079 13.915 16.757 1.00 93.94 300 TRP A C 1
ATOM 2437 O O . TRP A 1 300 ? -0.901 13.226 16.482 1.00 93.94 300 TRP A O 1
ATOM 2447 N N . ASP A 1 301 ? 1.026 14.220 15.868 1.00 94.19 301 ASP A N 1
ATOM 2448 C CA . ASP A 1 301 ? 0.937 13.873 14.446 1.00 94.19 301 ASP A CA 1
ATOM 2449 C C . ASP A 1 301 ? 0.939 12.353 14.249 1.00 94.19 301 ASP A C 1
ATOM 2451 O O . ASP A 1 301 ? 0.062 11.793 13.591 1.00 94.19 301 ASP A O 1
ATOM 2455 N N . SER A 1 302 ? 1.888 11.656 14.882 1.00 94.19 302 SER A N 1
ATOM 2456 C CA . SER A 1 302 ? 2.002 10.198 14.757 1.00 94.19 302 SER A CA 1
ATOM 2457 C C . SER A 1 302 ? 0.840 9.486 15.454 1.00 94.19 302 SER A C 1
ATOM 2459 O O . SER A 1 302 ? 0.363 8.458 14.969 1.00 94.19 302 SER A O 1
ATOM 2461 N N . ARG A 1 303 ? 0.352 10.035 16.578 1.00 95.50 303 ARG A N 1
ATOM 2462 C CA . ARG A 1 303 ? -0.851 9.541 17.264 1.00 95.50 303 ARG A CA 1
ATOM 2463 C C . ARG A 1 303 ? -2.081 9.661 16.370 1.00 95.50 303 ARG A C 1
ATOM 2465 O O . ARG A 1 303 ? -2.851 8.706 16.284 1.00 95.50 303 ARG A O 1
ATOM 2472 N N . GLN A 1 304 ? -2.263 10.819 15.742 1.00 94.75 304 GLN A N 1
ATOM 2473 C CA . GLN A 1 304 ? -3.397 11.098 14.871 1.00 94.75 304 GLN A CA 1
ATOM 2474 C C . GLN A 1 304 ? -3.373 10.180 13.646 1.00 94.75 304 GLN A C 1
ATOM 2476 O O . GLN A 1 304 ? -4.364 9.501 13.400 1.00 94.75 304 GLN A O 1
ATOM 2481 N N . LEU A 1 305 ? -2.224 10.049 12.975 1.00 94.94 305 LEU A N 1
ATOM 2482 C CA . LEU A 1 305 ? -2.058 9.126 11.849 1.00 94.94 305 LEU A CA 1
ATOM 2483 C C . LEU A 1 305 ? -2.325 7.667 12.251 1.00 94.94 305 LEU A C 1
ATOM 2485 O O . LEU A 1 305 ? -3.038 6.954 11.552 1.00 94.94 305 LEU A O 1
ATOM 2489 N N . SER A 1 306 ? -1.805 7.218 13.401 1.00 96.56 306 SER A N 1
ATOM 2490 C CA . SER A 1 306 ? -2.075 5.859 13.905 1.00 96.56 306 SER A CA 1
ATOM 2491 C C . SER A 1 306 ? -3.574 5.629 14.098 1.00 96.56 306 SER A C 1
ATOM 2493 O O . SER A 1 306 ? -4.097 4.581 13.733 1.00 96.56 306 SER A O 1
ATOM 2495 N N . PHE A 1 307 ? -4.273 6.618 14.656 1.00 96.31 307 PHE A N 1
ATOM 2496 C CA . PHE A 1 307 ? -5.705 6.533 14.906 1.00 96.31 307 PHE A CA 1
ATOM 2497 C C . PHE A 1 307 ? -6.533 6.569 13.613 1.00 96.31 307 PHE A C 1
ATOM 2499 O O . PHE A 1 307 ? -7.489 5.812 13.487 1.00 96.31 307 PHE A O 1
ATOM 2506 N N . GLU A 1 308 ? -6.140 7.378 12.629 1.00 95.62 308 GLU A N 1
ATOM 2507 C CA . GLU A 1 308 ? -6.742 7.385 11.288 1.00 95.62 308 GLU A CA 1
ATOM 2508 C C . GLU A 1 308 ? -6.571 6.040 10.570 1.00 95.62 308 GLU A C 1
ATOM 2510 O O . GLU A 1 308 ? -7.484 5.561 9.901 1.00 95.62 308 GLU A O 1
ATOM 2515 N N . LEU A 1 309 ? -5.421 5.385 10.735 1.00 96.56 309 LEU A N 1
ATOM 2516 C CA . LEU A 1 309 ? -5.201 4.046 10.191 1.00 96.56 309 LEU A CA 1
ATOM 2517 C C . LEU A 1 309 ? -6.029 2.981 10.926 1.00 96.56 309 LEU A C 1
ATOM 2519 O O . LEU A 1 309 ? -6.523 2.054 10.286 1.00 96.56 309 LEU A O 1
ATOM 2523 N N . ILE A 1 310 ? -6.248 3.129 12.239 1.00 97.50 310 ILE A N 1
ATOM 2524 C CA . ILE A 1 310 ? -7.168 2.266 13.001 1.00 97.50 310 ILE A CA 1
ATOM 2525 C C . ILE A 1 310 ? -8.599 2.413 12.467 1.00 97.50 310 ILE A C 1
ATOM 2527 O O . ILE A 1 310 ? -9.251 1.404 12.208 1.00 97.50 310 ILE A O 1
ATOM 2531 N N . THR A 1 311 ? -9.091 3.636 12.243 1.00 96.69 311 THR A N 1
ATOM 2532 C CA . THR A 1 311 ? -10.448 3.833 11.704 1.00 96.69 311 THR A CA 1
ATOM 2533 C C . THR A 1 311 ? -10.577 3.333 10.264 1.00 96.69 311 THR A C 1
ATOM 2535 O O . THR A 1 311 ? -11.597 2.733 9.926 1.00 96.69 311 THR A O 1
ATOM 2538 N N . LYS A 1 312 ? -9.529 3.459 9.437 1.00 95.88 312 LYS A N 1
ATOM 2539 C CA . LYS A 1 312 ? -9.454 2.800 8.119 1.00 95.88 312 LYS A CA 1
ATOM 2540 C C . LYS A 1 312 ? -9.538 1.272 8.218 1.00 95.88 312 LYS A C 1
ATOM 2542 O O . LYS A 1 312 ? -10.264 0.659 7.441 1.00 95.88 312 LYS A O 1
ATOM 2547 N N . CYS A 1 313 ? -8.866 0.645 9.190 1.00 96.56 313 CYS A N 1
ATOM 2548 C CA . CYS A 1 313 ? -8.958 -0.809 9.396 1.00 96.56 313 CYS A CA 1
ATOM 2549 C C . CYS A 1 313 ? -10.396 -1.266 9.688 1.00 96.56 313 CYS A C 1
ATOM 2551 O O . CYS A 1 313 ? -10.780 -2.354 9.270 1.00 96.56 313 CYS A O 1
ATOM 2553 N N . ILE A 1 314 ? -11.194 -0.433 10.364 1.00 97.00 314 ILE A N 1
ATOM 2554 C CA . ILE A 1 314 ? -12.618 -0.700 10.620 1.00 97.00 314 ILE A CA 1
ATOM 2555 C C . ILE A 1 314 ? -13.449 -0.564 9.328 1.00 97.00 314 ILE A C 1
ATOM 2557 O O . ILE A 1 314 ? -14.408 -1.310 9.138 1.00 97.00 314 ILE A O 1
ATOM 2561 N N . ALA A 1 315 ? -13.089 0.369 8.440 1.00 95.19 315 ALA A N 1
ATOM 2562 C CA . ALA A 1 315 ? -13.902 0.767 7.287 1.00 95.19 315 ALA A CA 1
ATOM 2563 C C . ALA A 1 315 ? -13.656 -0.008 5.973 1.00 95.19 315 ALA A C 1
ATOM 2565 O O . ALA A 1 315 ? -14.582 -0.108 5.182 1.00 95.19 315 ALA A O 1
ATOM 2566 N N . ILE A 1 316 ? -12.438 -0.498 5.694 1.00 87.19 316 ILE A N 1
ATOM 2567 C CA . ILE A 1 316 ? -12.027 -0.881 4.320 1.00 87.19 316 ILE A CA 1
ATOM 2568 C C . ILE A 1 316 ? -12.354 -2.334 3.927 1.00 87.19 316 ILE A C 1
ATOM 2570 O O . ILE A 1 316 ? -12.944 -2.579 2.876 1.00 87.19 316 ILE A O 1
ATOM 2574 N N . ASN A 1 317 ? -11.898 -3.326 4.702 1.00 78.00 317 ASN A N 1
ATOM 2575 C CA . ASN A 1 317 ? -11.953 -4.740 4.309 1.00 78.00 317 ASN A CA 1
ATOM 2576 C C . ASN A 1 317 ? -12.290 -5.631 5.511 1.00 78.00 317 ASN A C 1
ATOM 2578 O O . ASN A 1 317 ? -11.811 -5.428 6.624 1.00 78.00 317 ASN A O 1
ATOM 2582 N N . SER A 1 318 ? -13.063 -6.687 5.257 1.00 90.31 318 SER A N 1
ATOM 2583 C CA . SER A 1 318 ? -13.292 -7.791 6.190 1.00 90.31 318 SER A CA 1
ATOM 2584 C C . SER A 1 318 ? -12.003 -8.356 6.806 1.00 90.31 318 SER A C 1
ATOM 2586 O O . SER A 1 318 ? -12.001 -8.658 7.994 1.00 90.31 318 SER A O 1
ATOM 2588 N N . ILE A 1 319 ? -10.898 -8.449 6.052 1.00 92.88 319 ILE A N 1
ATOM 2589 C CA . ILE A 1 319 ? -9.623 -9.000 6.548 1.00 92.88 319 ILE A CA 1
ATOM 2590 C C . ILE A 1 319 ? -8.976 -8.067 7.576 1.00 92.88 319 ILE A C 1
ATOM 2592 O O . ILE A 1 319 ? -8.631 -8.509 8.671 1.00 92.88 319 ILE A O 1
ATOM 2596 N N . THR A 1 320 ? -8.845 -6.775 7.261 1.00 94.25 320 THR A N 1
ATOM 2597 C CA . THR A 1 320 ? -8.249 -5.778 8.168 1.00 94.25 320 THR A CA 1
ATOM 2598 C C . THR A 1 320 ? -9.112 -5.576 9.408 1.00 94.25 320 THR A C 1
ATOM 2600 O O . THR A 1 320 ? -8.591 -5.547 10.522 1.00 94.25 320 THR A O 1
ATOM 2603 N N . SER A 1 321 ? -10.433 -5.550 9.237 1.00 95.69 321 SER A N 1
ATOM 2604 C CA . SER A 1 321 ? -11.399 -5.473 10.333 1.00 95.69 321 SER A CA 1
ATOM 2605 C C . SER A 1 321 ? -11.338 -6.710 11.243 1.00 95.69 321 SER A C 1
ATOM 2607 O O . SER A 1 321 ? -11.239 -6.584 12.465 1.00 95.69 321 SER A O 1
ATOM 2609 N N . LYS A 1 322 ? -11.282 -7.921 10.670 1.00 96.25 322 LYS A N 1
ATOM 2610 C CA . LYS A 1 322 ? -11.123 -9.186 11.413 1.00 96.25 322 LYS A CA 1
ATOM 2611 C C . LYS A 1 322 ? -9.794 -9.240 12.172 1.00 96.25 322 LYS A C 1
ATOM 2613 O O . LYS A 1 322 ? -9.779 -9.675 13.324 1.00 96.25 322 LYS A O 1
ATOM 2618 N N . ALA A 1 323 ? -8.702 -8.792 11.557 1.00 96.38 323 ALA A N 1
ATOM 2619 C CA . ALA A 1 323 ? -7.387 -8.729 12.186 1.00 96.38 323 ALA A CA 1
ATOM 2620 C C . ALA A 1 323 ? -7.356 -7.721 13.345 1.00 96.38 323 ALA A C 1
ATOM 2622 O O . ALA A 1 323 ? -6.916 -8.064 14.443 1.00 96.38 323 ALA A O 1
ATOM 2623 N N . LEU A 1 324 ? -7.898 -6.512 13.147 1.00 97.75 324 LEU A N 1
ATOM 2624 C CA . LEU A 1 324 ? -8.022 -5.514 14.210 1.00 97.75 324 LEU A CA 1
ATOM 2625 C C . LEU A 1 324 ? -8.885 -6.037 15.362 1.00 97.75 324 LEU A C 1
ATOM 2627 O O . LEU A 1 324 ? -8.504 -5.885 16.517 1.00 97.75 324 LEU A O 1
ATOM 2631 N N . ARG A 1 325 ? -10.001 -6.708 15.067 1.00 97.31 325 ARG A N 1
ATOM 2632 C CA . ARG A 1 325 ? -10.847 -7.356 16.077 1.00 97.31 325 ARG A CA 1
ATOM 2633 C C . ARG A 1 325 ? -10.068 -8.369 16.917 1.00 97.31 325 ARG A C 1
ATOM 2635 O O . ARG A 1 325 ? -10.151 -8.331 18.143 1.00 97.31 325 ARG A O 1
ATOM 2642 N N . ALA A 1 326 ? -9.270 -9.221 16.275 1.00 97.06 326 ALA A N 1
ATOM 2643 C CA . ALA A 1 326 ? -8.412 -10.173 16.977 1.00 97.06 326 ALA A CA 1
ATOM 2644 C C . ALA A 1 326 ? -7.369 -9.466 17.863 1.00 97.06 326 ALA A C 1
ATOM 2646 O O . ALA A 1 326 ? -7.102 -9.918 18.973 1.00 97.06 326 ALA A O 1
ATOM 2647 N N . VAL A 1 327 ? -6.813 -8.335 17.417 1.00 97.56 327 VAL A N 1
ATOM 2648 C CA . VAL A 1 327 ? -5.903 -7.516 18.234 1.00 97.56 327 VAL A CA 1
ATOM 2649 C C . VAL A 1 327 ? -6.632 -6.897 19.430 1.00 97.56 327 VAL A C 1
ATOM 2651 O O . VAL A 1 327 ? -6.143 -7.016 20.550 1.00 97.56 327 VAL A O 1
ATOM 2654 N N . LEU A 1 328 ? -7.802 -6.283 19.228 1.00 97.44 328 LEU A N 1
ATOM 2655 C CA . LEU A 1 328 ? -8.609 -5.676 20.298 1.00 97.44 328 LEU A CA 1
ATOM 2656 C C . LEU A 1 328 ? -8.996 -6.707 21.372 1.00 97.44 328 LEU A C 1
ATOM 2658 O O . LEU A 1 328 ? -8.990 -6.404 22.564 1.00 97.44 328 LEU A O 1
ATOM 2662 N N . ALA A 1 329 ? -9.228 -7.961 20.975 1.00 95.81 329 ALA A N 1
ATOM 2663 C CA . ALA A 1 329 ? -9.495 -9.050 21.909 1.00 95.81 329 ALA A CA 1
ATOM 2664 C C . ALA A 1 329 ? -8.305 -9.396 22.830 1.00 95.81 329 ALA A C 1
ATOM 2666 O O . ALA A 1 329 ? -8.526 -9.945 23.911 1.00 95.81 329 ALA A O 1
ATOM 2667 N N . LEU A 1 330 ? -7.069 -9.079 22.421 1.00 95.19 330 LEU A N 1
ATOM 2668 C CA . LEU A 1 330 ? -5.824 -9.431 23.119 1.00 95.19 330 LEU A CA 1
ATOM 2669 C C . LEU A 1 330 ? -5.217 -8.291 23.951 1.00 95.19 330 LEU A C 1
ATOM 2671 O O . LEU A 1 330 ? -4.312 -8.537 24.752 1.00 95.19 330 LEU A O 1
ATOM 2675 N N . ILE A 1 331 ? -5.648 -7.048 23.740 1.00 95.94 331 ILE A N 1
ATOM 2676 C CA . ILE A 1 331 ? -5.107 -5.881 24.450 1.00 95.94 331 ILE A CA 1
ATOM 2677 C C . ILE A 1 331 ? -5.819 -5.622 25.785 1.00 95.94 331 ILE A C 1
ATOM 2679 O O . ILE A 1 331 ? -6.825 -6.252 26.110 1.00 95.94 331 ILE A O 1
ATOM 2683 N N . SER A 1 332 ? -5.267 -4.712 26.598 1.00 96.19 332 SER A N 1
ATOM 2684 C CA . SER A 1 332 ? -5.836 -4.429 27.920 1.00 96.19 332 SER A CA 1
ATOM 2685 C C . SER A 1 332 ? -7.147 -3.644 27.833 1.00 96.19 332 SER A C 1
ATOM 2687 O O . SER A 1 332 ? -7.440 -2.979 26.836 1.00 96.19 332 SER A O 1
ATOM 2689 N N . PHE A 1 333 ? -7.926 -3.695 28.914 1.00 97.06 333 PHE A N 1
ATOM 2690 C CA . PHE A 1 333 ? -9.165 -2.934 29.060 1.00 97.06 333 PHE A CA 1
ATOM 2691 C C . PHE A 1 333 ? -8.960 -1.436 28.792 1.00 97.06 333 PHE A C 1
ATOM 2693 O O . PHE A 1 333 ? -9.710 -0.842 28.027 1.00 97.06 333 PHE A O 1
ATOM 2700 N N . GLU A 1 334 ? -7.913 -0.832 29.356 1.00 97.25 334 GLU A N 1
ATOM 2701 C CA . GLU A 1 334 ? -7.631 0.602 29.229 1.00 97.25 334 GLU A CA 1
ATOM 2702 C C . GLU A 1 334 ? -7.257 0.991 27.793 1.00 97.25 334 GLU A C 1
ATOM 2704 O O . GLU A 1 334 ? -7.614 2.073 27.322 1.00 97.25 334 GLU A O 1
ATOM 2709 N N . GLU A 1 335 ? -6.540 0.107 27.089 1.00 95.81 335 GLU A N 1
ATOM 2710 C CA . GLU A 1 335 ? -6.185 0.297 25.680 1.00 95.81 335 GLU A CA 1
ATOM 2711 C C . GLU A 1 335 ? -7.445 0.260 24.803 1.00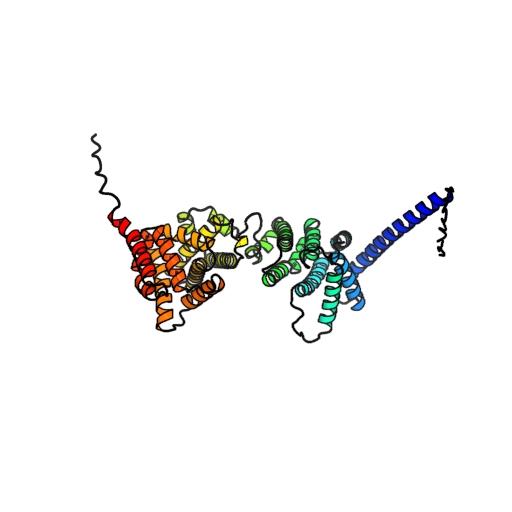 95.81 335 GLU A C 1
ATOM 2713 O O . GLU A 1 335 ? -7.639 1.162 23.984 1.00 95.81 335 GLU A O 1
ATOM 2718 N N . ASN A 1 336 ? -8.329 -0.719 25.030 1.00 97.38 336 ASN A N 1
ATOM 2719 C CA . ASN A 1 336 ? -9.627 -0.807 24.359 1.00 97.38 336 ASN A CA 1
ATOM 2720 C C . ASN A 1 336 ? -10.504 0.417 24.651 1.00 97.38 336 ASN A C 1
ATOM 2722 O O . ASN A 1 336 ? -10.974 1.067 23.718 1.00 97.38 336 ASN A O 1
ATOM 2726 N N . LEU A 1 337 ? -10.683 0.769 25.928 1.00 97.56 337 LEU A N 1
ATOM 2727 C CA . LEU A 1 337 ? -11.535 1.879 26.358 1.00 97.56 337 LEU A CA 1
ATOM 2728 C C . LEU A 1 337 ? -11.092 3.191 25.706 1.00 97.56 337 LEU A C 1
ATOM 2730 O O . LEU A 1 337 ? -11.914 3.921 25.165 1.00 97.56 337 LEU A O 1
ATOM 2734 N N . SER A 1 338 ? -9.785 3.466 25.687 1.00 96.38 338 SER A N 1
ATOM 2735 C CA . SER A 1 338 ? -9.230 4.675 25.067 1.00 96.38 338 SER A CA 1
ATOM 2736 C C . SER A 1 338 ? -9.534 4.774 23.568 1.00 96.38 338 SER A C 1
ATOM 2738 O O . SER A 1 338 ? -9.837 5.863 23.071 1.00 96.38 338 SER A O 1
ATOM 2740 N N . VAL A 1 339 ? -9.465 3.654 22.838 1.00 96.75 339 VAL A N 1
ATOM 2741 C CA . VAL A 1 339 ? -9.783 3.626 21.404 1.00 96.75 339 VAL A CA 1
ATOM 2742 C C . VAL A 1 339 ? -11.281 3.779 21.175 1.00 96.75 339 VAL A C 1
ATOM 2744 O O . VAL A 1 339 ? -11.681 4.695 20.454 1.00 96.75 339 VAL A O 1
ATOM 2747 N N . PHE A 1 340 ? -12.108 2.952 21.818 1.00 97.81 340 PHE A N 1
ATOM 2748 C CA . PHE A 1 340 ? -13.558 2.992 21.633 1.00 97.81 340 PHE A CA 1
ATOM 2749 C C . PHE A 1 340 ? -14.154 4.332 22.059 1.00 97.81 340 PHE A C 1
ATOM 2751 O O . PHE A 1 340 ? -14.887 4.927 21.274 1.00 97.81 340 PHE A O 1
ATOM 2758 N N . HIS A 1 341 ? -13.768 4.871 23.218 1.00 97.31 341 HIS A N 1
ATOM 2759 C CA . HIS A 1 341 ? -14.245 6.172 23.694 1.00 97.31 341 HIS A CA 1
ATOM 2760 C C . HIS A 1 341 ? -13.955 7.281 22.677 1.00 97.31 341 HIS A C 1
ATOM 2762 O O . HIS A 1 341 ? -14.799 8.135 22.409 1.00 97.31 341 HIS A O 1
ATOM 2768 N N . ARG A 1 342 ? -12.766 7.273 22.058 1.00 96.12 342 ARG A N 1
ATOM 2769 C CA . ARG A 1 342 ? -12.392 8.303 21.082 1.00 96.12 342 ARG A CA 1
ATOM 2770 C C . ARG A 1 342 ? -13.183 8.191 19.778 1.00 96.12 342 ARG A C 1
ATOM 2772 O O . ARG A 1 342 ? -13.520 9.230 19.209 1.00 96.12 342 ARG A O 1
ATOM 2779 N N . ILE A 1 343 ? -13.496 6.978 19.316 1.00 96.31 343 ILE A N 1
ATOM 2780 C CA . ILE A 1 343 ? -14.345 6.786 18.130 1.00 96.31 343 ILE A CA 1
ATOM 2781 C C . ILE A 1 343 ? -15.795 7.159 18.457 1.00 96.31 343 ILE A C 1
ATOM 2783 O O . ILE A 1 343 ? -16.363 8.003 17.767 1.00 96.31 343 ILE A O 1
ATOM 2787 N N . VAL A 1 344 ? -16.359 6.610 19.539 1.00 96.88 344 VAL A N 1
ATOM 2788 C CA . VAL A 1 344 ? -17.743 6.860 19.975 1.00 96.88 344 VAL A CA 1
ATOM 2789 C C . VAL A 1 344 ? -18.003 8.353 20.136 1.00 96.88 344 VAL A C 1
ATOM 2791 O O . VAL A 1 344 ? -18.914 8.888 19.509 1.00 96.88 344 VAL A O 1
ATOM 2794 N N . TYR A 1 345 ? -17.158 9.058 20.888 1.00 96.00 345 TYR A N 1
ATOM 2795 C CA . TYR A 1 345 ? -17.311 10.497 21.092 1.00 96.00 345 TYR A CA 1
ATOM 2796 C C . TYR A 1 345 ? -17.208 11.297 19.782 1.00 96.00 345 TYR A C 1
ATOM 2798 O O . TYR A 1 345 ? -17.964 12.246 19.557 1.00 96.00 345 TYR A O 1
ATOM 2806 N N . SER A 1 346 ? -16.306 10.899 18.877 1.00 94.75 346 SER A N 1
ATOM 2807 C CA . SER A 1 346 ? -16.169 11.548 17.565 1.00 94.75 346 SER A CA 1
ATOM 2808 C C . SER A 1 346 ? -17.423 11.369 16.704 1.00 94.75 346 SER A C 1
ATOM 2810 O O . SER A 1 346 ? -17.827 12.306 16.023 1.00 94.75 346 SER A O 1
ATOM 2812 N N . LEU A 1 347 ? -18.056 10.194 16.744 1.00 94.62 347 LEU A N 1
ATOM 2813 C CA . LEU A 1 347 ? -19.281 9.914 15.989 1.00 94.62 347 LEU A CA 1
ATOM 2814 C C . LEU A 1 347 ? -20.521 10.568 16.616 1.00 94.62 347 LEU A C 1
ATOM 2816 O O . LEU A 1 347 ? -21.365 11.085 15.889 1.00 94.62 347 LEU A O 1
ATOM 2820 N N . LEU A 1 348 ? -20.604 10.629 17.949 1.00 94.25 348 LEU A N 1
ATOM 2821 C CA . LEU A 1 348 ? -21.678 11.331 18.661 1.00 94.25 348 LEU A CA 1
ATOM 2822 C C . LEU A 1 348 ? -21.706 12.826 18.324 1.00 94.25 348 LEU A C 1
ATOM 2824 O O . LEU A 1 348 ? -22.762 13.391 18.039 1.00 94.25 348 LEU A O 1
ATOM 2828 N N . THR A 1 349 ? -20.537 13.469 18.341 1.00 91.69 349 THR A N 1
ATOM 2829 C CA . THR A 1 349 ? -20.402 14.905 18.049 1.00 91.69 349 THR A CA 1
ATOM 2830 C C . THR A 1 349 ? -20.664 15.229 16.579 1.00 91.69 349 THR A C 1
ATOM 2832 O O . THR A 1 349 ? -21.153 16.317 16.265 1.00 91.69 349 THR A O 1
ATOM 2835 N N . PHE A 1 350 ? -20.385 14.295 15.665 1.00 89.94 350 PHE A N 1
ATOM 2836 C CA . PHE A 1 350 ? -20.626 14.470 14.232 1.00 89.94 350 PHE A CA 1
ATOM 2837 C C . PHE A 1 350 ? -22.110 14.713 13.917 1.00 89.94 350 PHE A C 1
ATOM 2839 O O . PHE A 1 350 ? -22.426 15.588 13.114 1.00 89.94 350 PHE A O 1
ATOM 2846 N N . LYS A 1 351 ? -23.027 14.003 14.591 1.00 83.69 351 LYS A N 1
ATOM 2847 C CA . LYS A 1 351 ? -24.470 14.088 14.317 1.00 83.69 351 LYS A CA 1
ATOM 2848 C C . LYS A 1 351 ? -25.164 15.286 14.967 1.00 83.69 351 LYS A C 1
ATOM 2850 O O . LYS A 1 351 ? -26.115 15.816 14.402 1.00 83.69 351 LYS A O 1
ATOM 2855 N N . ILE A 1 352 ? -24.726 15.682 16.163 1.00 83.06 352 ILE A N 1
ATOM 2856 C CA . ILE A 1 352 ? -25.414 16.709 16.962 1.00 83.06 352 ILE A CA 1
ATOM 2857 C C . ILE A 1 352 ? -25.153 18.107 16.393 1.00 83.06 352 ILE A C 1
ATOM 2859 O O . ILE A 1 352 ? -26.090 18.872 16.184 1.00 83.06 352 ILE A O 1
ATOM 2863 N N . ASP A 1 353 ? -23.892 18.415 16.096 1.00 80.19 353 ASP A N 1
ATOM 2864 C CA . ASP A 1 353 ? -23.472 19.791 15.810 1.00 80.19 353 ASP A CA 1
ATOM 2865 C C . ASP A 1 353 ? -23.111 20.025 14.336 1.00 80.19 353 ASP A C 1
ATOM 2867 O O . ASP A 1 353 ? -22.588 21.087 13.994 1.00 80.19 353 ASP A O 1
ATOM 2871 N N . ASN A 1 354 ? -23.305 19.022 13.463 1.00 80.12 354 ASN A N 1
ATOM 2872 C CA . ASN A 1 354 ? -22.579 18.929 12.186 1.00 80.12 354 ASN A CA 1
ATOM 2873 C C . ASN A 1 354 ? -21.082 19.221 12.398 1.00 80.12 354 ASN A C 1
ATOM 2875 O O . ASN A 1 354 ? -20.445 19.917 11.601 1.00 80.12 354 ASN A O 1
ATOM 2879 N N . SER A 1 355 ? -20.540 18.781 13.542 1.00 75.81 355 SER A N 1
ATOM 2880 C CA . SER A 1 355 ? -19.201 19.181 13.944 1.00 75.81 355 SER A CA 1
ATOM 2881 C C . SER A 1 355 ? -18.186 18.640 12.948 1.00 75.81 355 SER A C 1
ATOM 2883 O O . SER A 1 355 ? -18.253 17.493 12.499 1.00 75.81 355 SER A O 1
ATOM 2885 N N . ASN A 1 356 ? -17.197 19.473 12.632 1.00 85.75 356 ASN A N 1
ATOM 2886 C CA . ASN A 1 356 ? -16.111 19.120 11.728 1.00 85.75 356 ASN A CA 1
ATOM 2887 C C . ASN A 1 356 ? -15.081 18.212 12.417 1.00 85.75 356 ASN A C 1
ATOM 2889 O O . ASN A 1 356 ? -13.885 18.477 12.328 1.00 85.75 356 ASN A O 1
ATOM 2893 N N . SER A 1 357 ? -15.521 17.174 13.139 1.00 92.25 357 SER A N 1
ATOM 2894 C CA . SER A 1 357 ? -14.616 16.172 13.703 1.00 92.25 357 SER A CA 1
ATOM 2895 C C . SER A 1 357 ? -13.864 15.496 12.551 1.00 92.25 357 SER A C 1
ATOM 2897 O O . SER A 1 357 ? -14.482 14.753 11.780 1.00 92.25 357 SER A O 1
ATOM 2899 N N . PRO A 1 358 ? -12.540 15.717 12.401 1.00 91.19 358 PRO A N 1
ATOM 2900 C CA . PRO A 1 358 ? -11.794 15.192 11.258 1.00 91.19 358 PRO A CA 1
ATOM 2901 C C . PRO A 1 358 ? -11.830 13.663 11.216 1.00 91.19 358 PRO A C 1
ATOM 2903 O O . PRO A 1 358 ? -11.910 13.068 10.147 1.00 91.19 358 PRO A O 1
ATOM 2906 N N . ILE A 1 359 ? -11.852 13.038 12.398 1.00 90.81 359 ILE A N 1
ATOM 2907 C CA . ILE A 1 359 ? -11.952 11.589 12.578 1.00 90.81 359 ILE A CA 1
ATOM 2908 C C . ILE A 1 359 ? -13.279 11.067 12.025 1.00 90.81 359 ILE A C 1
ATOM 2910 O O . ILE A 1 359 ? -13.273 10.111 11.255 1.00 90.81 359 ILE A O 1
ATOM 2914 N N . ALA A 1 360 ? -14.405 11.677 12.405 1.00 93.81 360 ALA A N 1
ATOM 2915 C CA . ALA A 1 360 ? -15.721 11.218 11.969 1.00 93.81 360 ALA A CA 1
ATOM 2916 C C . ALA A 1 360 ? -15.935 11.447 10.468 1.00 93.81 360 ALA A C 1
ATOM 2918 O O . ALA A 1 360 ? -16.446 10.564 9.785 1.00 93.81 360 ALA A O 1
ATOM 2919 N N . ILE A 1 361 ? -15.475 12.590 9.941 1.00 94.25 361 ILE A N 1
ATOM 2920 C CA . ILE A 1 361 ? -15.510 12.888 8.503 1.00 94.25 361 ILE A CA 1
ATOM 2921 C C . ILE A 1 361 ? -14.688 11.861 7.726 1.00 94.25 361 ILE A C 1
ATOM 2923 O O . ILE A 1 361 ? -15.176 11.297 6.747 1.00 94.25 361 ILE A O 1
ATOM 2927 N N . GLN A 1 362 ? -13.454 11.601 8.161 1.00 93.69 362 GLN A N 1
ATOM 2928 C CA . GLN A 1 362 ? -12.575 10.653 7.490 1.00 93.69 362 GLN A CA 1
ATOM 2929 C C . GLN A 1 362 ? -13.140 9.233 7.567 1.00 93.69 362 GLN A C 1
ATOM 2931 O O . GLN A 1 362 ? -13.214 8.560 6.546 1.00 93.69 362 GLN A O 1
ATOM 2936 N N . PHE A 1 363 ? -13.598 8.791 8.739 1.00 95.81 363 PHE A N 1
ATOM 2937 C CA . PHE A 1 363 ? -14.215 7.476 8.896 1.00 95.81 363 PHE A CA 1
ATOM 2938 C C . PHE A 1 363 ? -15.463 7.324 8.019 1.00 95.81 363 PHE A C 1
ATOM 2940 O O . PHE A 1 363 ? -15.572 6.353 7.278 1.00 95.81 363 PHE A O 1
ATOM 2947 N N . SER A 1 364 ? -16.353 8.319 8.024 1.00 95.44 364 SER A N 1
ATOM 2948 C CA . SER A 1 364 ? -17.531 8.351 7.156 1.00 95.44 364 SER A CA 1
ATOM 2949 C C . SER A 1 364 ? -17.148 8.257 5.680 1.00 95.44 364 SER A C 1
ATOM 2951 O O . SER A 1 364 ? -17.715 7.450 4.947 1.00 95.44 364 SER A O 1
ATOM 2953 N N . LYS A 1 365 ? -16.149 9.026 5.235 1.00 95.19 365 LYS A N 1
ATOM 2954 C CA . LYS A 1 365 ? -15.646 8.972 3.858 1.00 95.19 365 LYS A CA 1
ATOM 2955 C C . LYS A 1 365 ? -15.154 7.571 3.485 1.00 95.19 365 LYS A C 1
ATOM 2957 O O . LYS A 1 365 ? -15.479 7.094 2.402 1.00 95.19 365 LYS A O 1
ATOM 2962 N N . GLU A 1 366 ? -14.390 6.926 4.361 1.00 95.12 366 GLU A N 1
ATOM 2963 C CA . GLU A 1 366 ? -13.851 5.585 4.113 1.00 95.12 366 GLU A CA 1
ATOM 2964 C C . GLU A 1 366 ? -14.950 4.516 4.092 1.00 95.12 366 GLU A C 1
ATOM 2966 O O . GLU A 1 366 ? -14.944 3.675 3.193 1.00 95.12 366 GLU A O 1
ATOM 2971 N N . VAL A 1 367 ? -15.929 4.579 5.007 1.00 96.25 367 VAL A N 1
ATOM 2972 C CA . VAL A 1 367 ? -17.081 3.659 5.006 1.00 96.25 367 VAL A CA 1
ATOM 2973 C C . VAL A 1 367 ? -17.877 3.817 3.717 1.00 96.25 367 VAL A C 1
ATOM 2975 O O . VAL A 1 367 ? -18.112 2.830 3.034 1.00 96.25 367 VAL A O 1
ATOM 2978 N N . HIS A 1 368 ? -18.223 5.038 3.308 1.00 95.56 368 HIS A N 1
ATOM 2979 C CA . HIS A 1 368 ? -18.978 5.246 2.069 1.00 95.56 368 HIS A CA 1
ATOM 2980 C C . HIS A 1 368 ? -18.205 4.823 0.810 1.00 95.56 368 HIS A C 1
ATOM 2982 O O . HIS A 1 368 ? -18.825 4.417 -0.174 1.00 95.56 368 HIS A O 1
ATOM 2988 N N . ALA A 1 369 ? -16.871 4.917 0.821 1.00 93.50 369 ALA A N 1
ATOM 2989 C CA . ALA A 1 369 ? -16.037 4.486 -0.298 1.00 93.50 369 ALA A CA 1
ATOM 2990 C C . ALA A 1 369 ? -16.040 2.957 -0.484 1.00 93.50 369 ALA A C 1
ATOM 2992 O O . ALA A 1 369 ? -16.030 2.490 -1.622 1.00 93.50 369 ALA A O 1
ATOM 2993 N N . HIS A 1 370 ? -16.080 2.188 0.609 1.00 93.00 370 HIS A N 1
ATOM 2994 C CA . HIS A 1 370 ? -15.974 0.719 0.583 1.00 93.00 370 HIS A CA 1
ATOM 2995 C C . HIS A 1 370 ? -17.320 0.002 0.757 1.00 93.00 370 HIS A C 1
ATOM 2997 O O . HIS A 1 370 ? -17.499 -1.120 0.282 1.00 93.00 370 HIS A O 1
ATOM 3003 N N . HIS A 1 371 ? -18.289 0.672 1.373 1.00 94.56 371 HIS A N 1
ATOM 3004 C CA . HIS A 1 371 ? -19.629 0.181 1.673 1.00 94.56 371 HIS A CA 1
ATOM 3005 C C . HIS A 1 371 ? -20.690 1.219 1.250 1.00 94.56 371 HIS A C 1
ATOM 3007 O O . HIS A 1 371 ? -21.308 1.871 2.096 1.00 94.56 371 HIS A O 1
ATOM 3013 N N . PRO A 1 372 ? -20.917 1.413 -0.068 1.00 95.19 372 PRO A N 1
ATOM 3014 C CA . PRO A 1 372 ? -21.853 2.420 -0.557 1.00 95.19 372 PRO A CA 1
ATOM 3015 C C . PRO A 1 372 ? -23.267 2.209 -0.002 1.00 95.19 372 PRO A C 1
ATOM 3017 O O . PRO A 1 372 ? -23.848 1.136 -0.155 1.00 95.19 372 PRO A O 1
ATOM 3020 N N . GLY A 1 373 ? -23.829 3.252 0.610 1.00 94.69 373 GLY A N 1
ATOM 3021 C CA . GLY A 1 373 ? -25.179 3.230 1.182 1.00 94.69 373 GLY A CA 1
ATOM 3022 C C . GLY A 1 373 ? -25.277 2.680 2.608 1.00 94.69 373 GLY A C 1
ATOM 3023 O O . GLY A 1 373 ? -26.382 2.638 3.142 1.00 94.69 373 GLY A O 1
ATOM 3024 N N . VAL A 1 374 ? -24.161 2.288 3.229 1.00 95.38 374 VAL A N 1
ATOM 3025 C CA . VAL A 1 374 ? -24.123 1.916 4.650 1.00 95.38 374 VAL A CA 1
ATOM 3026 C C . VAL A 1 374 ? -23.874 3.165 5.496 1.00 95.38 374 VAL A C 1
ATOM 3028 O O . VAL A 1 374 ? -22.949 3.929 5.220 1.00 95.38 374 VAL A O 1
ATOM 3031 N N . ASP A 1 375 ? -24.697 3.373 6.526 1.00 94.81 375 ASP A N 1
ATOM 3032 C CA . ASP A 1 375 ? -24.485 4.453 7.490 1.00 94.81 375 ASP A CA 1
ATOM 3033 C C . ASP A 1 375 ? -23.210 4.181 8.324 1.00 94.81 375 ASP A C 1
ATOM 3035 O O . ASP A 1 375 ? -23.044 3.075 8.848 1.00 94.81 375 ASP A O 1
ATOM 3039 N N . PRO A 1 376 ? -22.291 5.155 8.475 1.00 95.38 376 PRO A N 1
ATOM 3040 C CA . PRO A 1 376 ? -21.049 4.947 9.217 1.00 95.38 376 PRO A CA 1
ATOM 3041 C C . PRO A 1 376 ? -21.247 4.574 10.689 1.00 95.38 376 PRO A C 1
ATOM 3043 O O . PRO A 1 376 ? -20.435 3.828 11.237 1.00 95.38 376 PRO A O 1
ATOM 3046 N N . ILE A 1 377 ? -22.293 5.089 11.344 1.00 95.81 377 ILE A N 1
ATOM 3047 C CA . ILE A 1 377 ? -22.577 4.768 12.745 1.00 95.81 377 ILE A CA 1
ATOM 3048 C C . ILE A 1 377 ? -23.034 3.315 12.841 1.00 95.81 377 ILE A C 1
ATOM 3050 O O . ILE A 1 377 ? -22.504 2.578 13.671 1.00 95.81 377 ILE A O 1
ATOM 3054 N N . ASP A 1 378 ? -23.949 2.898 11.966 1.00 94.81 378 ASP A N 1
ATOM 3055 C CA . ASP A 1 378 ? -24.434 1.516 11.906 1.00 94.81 378 ASP A CA 1
ATOM 3056 C C . ASP A 1 378 ? -23.264 0.541 11.630 1.00 94.81 378 ASP A C 1
ATOM 3058 O O . ASP A 1 378 ? -23.067 -0.420 12.375 1.00 94.81 378 ASP A O 1
ATOM 3062 N N . HIS A 1 379 ? -22.383 0.856 10.666 1.00 95.94 379 HIS A N 1
ATOM 3063 C CA . HIS A 1 379 ? -21.177 0.058 10.370 1.00 95.94 379 HIS A CA 1
ATOM 3064 C C . HIS A 1 379 ? -20.233 -0.077 11.575 1.00 95.94 379 HIS A C 1
ATOM 3066 O O . HIS A 1 379 ? -19.708 -1.156 11.861 1.00 95.94 379 HIS A O 1
ATOM 3072 N N . PHE A 1 380 ? -19.996 1.020 12.302 1.00 97.31 380 PHE A N 1
ATOM 3073 C CA . PHE A 1 380 ? -19.156 0.991 13.499 1.00 97.31 380 PHE A CA 1
ATOM 3074 C C . PHE A 1 380 ? -19.789 0.181 14.636 1.00 97.31 380 PHE A C 1
ATOM 3076 O O . PHE A 1 380 ? -19.078 -0.530 15.350 1.00 97.31 380 PHE A O 1
ATOM 3083 N N . ILE A 1 381 ? -21.108 0.269 14.806 1.00 96.31 381 ILE A N 1
ATOM 3084 C CA . ILE A 1 381 ? -21.844 -0.492 15.817 1.00 96.31 381 ILE A CA 1
ATOM 3085 C C . ILE A 1 381 ? -21.739 -1.990 15.528 1.00 96.31 381 ILE A C 1
ATOM 3087 O O . ILE A 1 381 ? -21.375 -2.747 16.429 1.00 96.31 381 ILE A O 1
ATOM 3091 N N . ASP A 1 382 ? -21.945 -2.414 14.281 1.00 94.75 382 ASP A N 1
ATOM 3092 C CA . ASP A 1 382 ? -21.785 -3.814 13.873 1.00 94.75 382 ASP A CA 1
ATOM 3093 C C . ASP A 1 382 ? -20.365 -4.334 14.149 1.00 94.75 382 ASP A C 1
ATOM 3095 O O . ASP A 1 382 ? -20.178 -5.435 14.688 1.00 94.75 382 ASP A O 1
ATOM 3099 N N . PHE A 1 383 ? -19.347 -3.518 13.856 1.00 97.06 383 PHE A N 1
ATOM 3100 C CA . PHE A 1 383 ? -17.964 -3.826 14.211 1.00 97.06 383 PHE A CA 1
ATOM 3101 C C . PHE A 1 383 ? -17.778 -3.980 15.729 1.00 97.06 383 PHE A C 1
ATOM 3103 O O . PHE A 1 383 ? -17.228 -4.986 16.183 1.00 97.06 383 PHE A O 1
ATOM 3110 N N . ALA A 1 384 ? -18.258 -3.024 16.527 1.00 97.38 384 ALA A N 1
ATOM 3111 C CA . ALA A 1 384 ? -18.128 -3.048 17.982 1.00 97.38 384 ALA A CA 1
ATOM 3112 C C . ALA A 1 384 ? -18.823 -4.273 18.602 1.00 97.38 384 ALA A C 1
ATOM 3114 O O . ALA A 1 384 ? -18.264 -4.923 19.485 1.00 97.38 384 ALA A O 1
ATOM 3115 N N . VAL A 1 385 ? -19.997 -4.654 18.094 1.00 95.69 385 VAL A N 1
ATOM 3116 C CA . VAL A 1 385 ? -20.727 -5.860 18.518 1.00 95.69 385 VAL A CA 1
ATOM 3117 C C . VAL A 1 385 ? -19.919 -7.123 18.210 1.00 95.69 385 VAL A C 1
ATOM 3119 O O . VAL A 1 385 ? -19.853 -8.044 19.031 1.00 95.69 385 VAL A O 1
ATOM 3122 N N . SER A 1 386 ? -19.274 -7.173 17.041 1.00 95.38 386 SER A N 1
ATOM 3123 C CA . SER A 1 386 ? -18.384 -8.275 16.666 1.00 95.38 386 SER A CA 1
ATOM 3124 C C . SER A 1 386 ? -17.180 -8.380 17.608 1.00 95.38 386 SER A C 1
ATOM 3126 O O . SER A 1 386 ? -16.856 -9.476 18.060 1.00 95.38 386 SER A O 1
ATOM 3128 N N . VAL A 1 387 ? -16.559 -7.252 17.974 1.00 96.50 387 VAL A N 1
ATOM 3129 C CA . VAL A 1 387 ? -15.449 -7.214 18.944 1.00 96.50 387 VAL A CA 1
ATOM 3130 C C . VAL A 1 387 ? -15.902 -7.647 20.342 1.00 96.50 387 VAL A C 1
ATOM 3132 O O . VAL A 1 387 ? -15.241 -8.471 20.976 1.00 96.50 387 VAL A O 1
ATOM 3135 N N . ALA A 1 388 ? -17.044 -7.146 20.817 1.00 95.94 388 ALA A N 1
ATOM 3136 C CA . ALA A 1 388 ? -17.607 -7.520 22.114 1.00 95.94 388 ALA A CA 1
ATOM 3137 C C . ALA A 1 388 ? -17.911 -9.024 22.202 1.00 95.94 388 ALA A C 1
ATOM 3139 O O . ALA A 1 388 ? -17.717 -9.637 23.249 1.00 95.94 388 ALA A O 1
ATOM 3140 N N . SER A 1 389 ? -18.343 -9.631 21.093 1.00 94.44 389 SER A N 1
ATOM 3141 C CA . SER A 1 389 ? -18.648 -11.065 21.027 1.00 94.44 389 SER A CA 1
ATOM 3142 C C . SER A 1 389 ? -17.408 -11.954 21.215 1.00 94.44 389 SER A C 1
ATOM 3144 O O . SER A 1 389 ? -17.542 -13.075 21.706 1.00 94.44 389 SER A O 1
ATOM 3146 N N . ASP A 1 390 ? -16.219 -11.459 20.856 1.00 94.81 390 ASP A N 1
ATOM 3147 C CA . ASP A 1 390 ? -14.960 -12.212 20.921 1.00 94.81 390 ASP A CA 1
ATOM 3148 C C . ASP A 1 390 ? -14.232 -12.059 22.270 1.00 94.81 390 ASP A C 1
ATOM 3150 O O . ASP A 1 390 ? -13.440 -12.922 22.650 1.00 94.81 390 ASP A O 1
ATOM 3154 N N . SER A 1 391 ? -14.457 -10.960 22.999 1.00 95.19 391 SER A N 1
ATOM 3155 C CA . SER A 1 391 ? -13.711 -10.642 24.220 1.00 95.19 391 SER A CA 1
ATOM 3156 C C . SER A 1 391 ? -14.554 -9.856 25.215 1.00 95.19 391 SER A C 1
ATOM 3158 O O . SER A 1 391 ? -14.941 -8.716 24.969 1.00 95.19 391 SER A O 1
ATOM 3160 N N . GLN A 1 392 ? -14.755 -10.439 26.396 1.00 93.50 392 GLN A N 1
ATOM 3161 C CA . GLN A 1 392 ? -15.471 -9.811 27.509 1.00 93.50 392 GLN A CA 1
ATOM 3162 C C . GLN A 1 392 ? -14.795 -8.511 27.974 1.00 93.50 392 GLN A C 1
ATOM 3164 O O . GLN A 1 392 ? -15.469 -7.522 28.249 1.00 93.50 392 GLN A O 1
ATOM 3169 N N . THR A 1 393 ? -13.459 -8.489 28.019 1.00 95.06 393 THR A N 1
ATOM 3170 C CA . THR A 1 393 ? -12.681 -7.280 28.329 1.00 95.06 393 THR A CA 1
ATOM 3171 C C . THR A 1 393 ? -12.992 -6.161 27.339 1.00 95.06 393 THR A C 1
ATOM 3173 O O . THR A 1 393 ? -13.141 -5.006 27.731 1.00 95.06 393 THR A O 1
ATOM 3176 N N . SER A 1 394 ? -13.126 -6.507 26.056 1.00 96.62 394 SER A N 1
ATOM 3177 C CA . SER A 1 394 ? -13.493 -5.544 25.017 1.00 96.62 394 SER A CA 1
ATOM 3178 C C . SER A 1 394 ? -14.957 -5.125 25.135 1.00 96.62 394 SER A C 1
ATOM 3180 O O . SER A 1 394 ? -15.247 -3.941 25.017 1.00 96.62 394 SER A O 1
ATOM 3182 N N . ALA A 1 395 ? -15.869 -6.057 25.433 1.00 96.06 395 ALA A N 1
ATOM 3183 C CA . ALA A 1 395 ? -17.284 -5.761 25.652 1.00 96.06 395 ALA A CA 1
ATOM 3184 C C . ALA A 1 395 ? -17.486 -4.724 26.767 1.00 96.06 395 ALA A C 1
ATOM 3186 O O . ALA A 1 395 ? -18.176 -3.728 26.552 1.00 96.06 395 ALA A O 1
ATOM 3187 N N . GLN A 1 396 ? -16.824 -4.904 27.916 1.00 95.88 396 GLN A N 1
ATOM 3188 C CA . GLN A 1 396 ? -16.887 -3.934 29.010 1.00 95.88 396 GLN A CA 1
ATOM 3189 C C . GLN A 1 396 ? -16.309 -2.578 28.593 1.00 95.88 396 GLN A C 1
ATOM 3191 O O . GLN A 1 396 ? -16.917 -1.545 28.848 1.00 95.88 396 GLN A O 1
ATOM 3196 N N . ALA A 1 397 ? -15.162 -2.570 27.908 1.00 97.19 397 ALA A N 1
ATOM 3197 C CA . ALA A 1 397 ? -14.539 -1.333 27.441 1.00 97.19 397 ALA A CA 1
ATOM 3198 C C . ALA A 1 397 ? -15.421 -0.564 26.442 1.00 97.19 397 ALA A C 1
ATOM 3200 O O . ALA A 1 397 ? -15.416 0.664 26.439 1.00 97.19 397 ALA A O 1
ATOM 3201 N N . ILE A 1 398 ? -16.184 -1.271 25.605 1.00 97.12 398 ILE A N 1
ATOM 3202 C CA . ILE A 1 398 ? -17.134 -0.676 24.658 1.00 97.12 398 ILE A CA 1
ATOM 3203 C C . ILE A 1 398 ? -18.342 -0.076 25.392 1.00 97.12 398 ILE A C 1
ATOM 3205 O O . ILE A 1 398 ? -18.783 1.019 25.045 1.00 97.12 398 ILE A O 1
ATOM 3209 N N . ILE A 1 399 ? -18.863 -0.758 26.416 1.00 96.12 399 ILE A N 1
ATOM 3210 C CA . ILE A 1 399 ? -19.956 -0.238 27.253 1.00 96.12 399 ILE A CA 1
ATOM 3211 C C . ILE A 1 399 ? -19.512 1.036 27.979 1.00 96.12 399 ILE A C 1
ATOM 3213 O O . ILE A 1 399 ? -20.194 2.056 27.899 1.00 96.12 399 ILE A O 1
ATOM 3217 N N . ASP A 1 400 ? -18.338 1.001 28.610 1.00 96.62 400 ASP A N 1
ATOM 3218 C CA . ASP A 1 400 ? -17.781 2.134 29.359 1.00 96.62 400 ASP A CA 1
ATOM 3219 C C . ASP A 1 400 ? -17.368 3.301 28.441 1.00 96.62 400 ASP A C 1
ATOM 3221 O O . ASP A 1 400 ? -17.258 4.442 28.888 1.00 96.62 400 ASP A O 1
ATOM 3225 N N . ALA A 1 401 ? -17.187 3.039 27.143 1.00 97.50 401 ALA A N 1
ATOM 3226 C CA . ALA A 1 401 ? -16.999 4.051 26.106 1.00 97.50 401 ALA A CA 1
ATOM 3227 C C . ALA A 1 401 ? -18.304 4.750 25.670 1.00 97.50 401 ALA A C 1
ATOM 3229 O O . ALA A 1 401 ? -18.259 5.568 24.754 1.00 97.50 401 ALA A O 1
ATOM 3230 N N . ASP A 1 402 ? -19.438 4.444 26.309 1.00 96.81 402 ASP A N 1
ATOM 3231 C CA . ASP A 1 402 ? -20.769 5.002 26.043 1.00 96.81 402 ASP A CA 1
ATOM 3232 C C . ASP A 1 402 ? -21.344 4.651 24.656 1.00 96.81 402 ASP A C 1
ATOM 3234 O O . ASP A 1 402 ? -21.968 5.462 23.963 1.00 96.81 402 ASP A O 1
ATOM 3238 N N . ILE A 1 403 ? -21.161 3.393 24.232 1.00 96.56 403 ILE A N 1
ATOM 3239 C CA . ILE A 1 403 ? -21.720 2.898 22.964 1.00 96.56 403 ILE A CA 1
ATOM 3240 C C . ILE A 1 403 ? -23.250 3.031 22.898 1.00 96.56 403 ILE A C 1
ATOM 3242 O O . ILE A 1 403 ? -23.812 3.148 21.812 1.00 96.56 403 ILE A O 1
ATOM 3246 N N . PHE A 1 404 ? -23.943 3.040 24.042 1.00 95.25 404 PHE A N 1
ATOM 3247 C CA . PHE A 1 404 ? -25.402 3.129 24.099 1.00 95.25 404 PHE A CA 1
ATOM 3248 C C . PHE A 1 404 ? -25.925 4.497 23.662 1.00 95.25 404 PHE A C 1
ATOM 3250 O O . PHE A 1 404 ? -26.922 4.561 22.937 1.00 95.25 404 PHE A O 1
ATOM 3257 N N . SER A 1 405 ? -25.233 5.585 24.015 1.00 95.38 405 SER A N 1
ATOM 3258 C CA . SER A 1 405 ? -25.542 6.908 23.468 1.00 95.38 405 SER A CA 1
ATOM 3259 C C . SER A 1 405 ? -25.440 6.915 21.946 1.00 95.38 405 SER A C 1
ATOM 3261 O O . SER A 1 405 ? -26.288 7.508 21.276 1.00 95.38 405 SER A O 1
ATOM 3263 N N . LEU A 1 406 ? -24.445 6.217 21.386 1.00 94.81 406 LEU A N 1
ATOM 3264 C CA . LEU A 1 406 ? -24.266 6.130 19.938 1.00 94.81 406 LEU A CA 1
ATOM 3265 C C . LEU A 1 406 ? -25.323 5.232 19.285 1.00 94.81 406 LEU A C 1
ATOM 3267 O O . LEU A 1 406 ? -25.884 5.596 18.254 1.00 94.81 406 LEU A O 1
ATOM 3271 N N . LEU A 1 407 ? -25.674 4.111 19.918 1.00 93.94 407 LEU A N 1
ATOM 3272 C CA . LEU A 1 407 ? -26.725 3.209 19.449 1.00 93.94 407 LEU A CA 1
ATOM 3273 C C . LEU A 1 407 ? -28.080 3.922 19.349 1.00 93.94 407 LEU A C 1
ATOM 3275 O O . LEU A 1 407 ? -28.818 3.713 18.387 1.00 93.94 407 LEU A O 1
ATOM 3279 N N . ASN A 1 408 ? -28.396 4.826 20.278 1.00 92.75 408 ASN A N 1
ATOM 3280 C CA . ASN A 1 408 ? -29.614 5.638 20.207 1.00 92.75 408 ASN A CA 1
ATOM 3281 C C . ASN A 1 408 ? -29.655 6.553 18.969 1.00 92.75 408 ASN A C 1
ATOM 3283 O O . ASN A 1 408 ? -30.738 6.944 18.530 1.00 92.75 408 ASN A O 1
ATOM 3287 N N . GLN A 1 409 ? -28.498 6.849 18.370 1.00 90.38 409 GLN A N 1
ATOM 3288 C CA . GLN A 1 409 ? -28.374 7.626 17.141 1.00 90.38 409 GLN A CA 1
ATOM 3289 C C . GLN A 1 409 ? -28.362 6.777 15.858 1.00 90.38 409 GLN A C 1
ATOM 3291 O O . GLN A 1 409 ? -28.393 7.363 14.777 1.00 90.38 409 GLN A O 1
ATOM 3296 N N . THR A 1 410 ? -28.352 5.445 15.932 1.00 88.44 410 THR A N 1
ATOM 3297 C CA . THR A 1 410 ? -28.347 4.572 14.737 1.00 88.44 410 THR A CA 1
ATOM 3298 C C . THR A 1 410 ? -29.651 4.636 13.946 1.00 88.44 410 THR A C 1
ATOM 3300 O O . THR A 1 410 ? -30.710 4.987 14.495 1.00 88.44 410 THR A O 1
ATOM 3303 N N . THR A 1 411 ? -29.586 4.266 12.662 1.00 85.62 411 THR A N 1
ATOM 3304 C CA . THR A 1 411 ? -30.769 4.183 11.784 1.00 85.62 411 THR A CA 1
ATOM 3305 C C . THR A 1 411 ? -31.490 2.839 11.864 1.00 85.62 411 THR A C 1
ATOM 3307 O O . THR A 1 411 ? -32.610 2.714 11.367 1.00 85.62 411 THR A O 1
ATOM 3310 N N . HIS A 1 412 ? -30.899 1.869 12.567 1.00 86.31 412 HIS A N 1
ATOM 3311 C CA . HIS A 1 412 ? -31.502 0.572 12.847 1.00 86.31 412 HIS A CA 1
ATOM 3312 C C . HIS A 1 412 ? -32.922 0.676 13.417 1.00 86.31 412 HIS A C 1
ATOM 3314 O O . HIS A 1 412 ? -33.236 1.551 14.241 1.00 86.31 412 HIS A O 1
ATOM 3320 N N . ASP A 1 413 ? -33.768 -0.275 13.015 1.00 91.31 413 ASP A N 1
ATOM 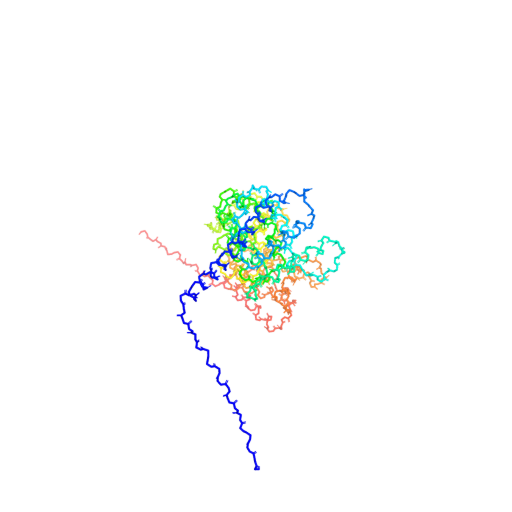3321 C CA . ASP A 1 413 ? -35.099 -0.413 13.584 1.00 91.31 413 ASP A CA 1
ATOM 3322 C C . ASP A 1 413 ? -35.031 -0.771 15.088 1.00 91.31 413 ASP A C 1
ATOM 3324 O O . ASP A 1 413 ? -34.020 -1.296 15.571 1.00 91.31 413 ASP A O 1
ATOM 3328 N N . PRO A 1 414 ? -36.088 -0.479 15.868 1.00 91.31 414 PRO A N 1
ATOM 3329 C CA . PRO A 1 414 ? -36.088 -0.718 17.310 1.00 91.31 414 PRO A CA 1
ATOM 3330 C C . PRO A 1 414 ? -35.834 -2.175 17.722 1.00 91.31 414 PRO A C 1
ATOM 3332 O O . PRO A 1 414 ? -35.292 -2.402 18.803 1.00 91.31 414 PRO A O 1
ATOM 3335 N N . ASN A 1 415 ? -36.198 -3.156 16.888 1.00 90.50 415 ASN A N 1
ATOM 3336 C CA . ASN A 1 415 ? -35.970 -4.568 17.195 1.00 90.50 415 ASN A CA 1
ATOM 3337 C C . ASN A 1 415 ? -34.492 -4.919 17.028 1.00 90.50 415 ASN A C 1
ATOM 3339 O O . ASN A 1 415 ? -33.924 -5.559 17.909 1.00 90.50 415 ASN A O 1
ATOM 3343 N N . VAL A 1 416 ? -33.854 -4.444 15.952 1.00 89.75 416 VAL A N 1
ATOM 3344 C CA . VAL A 1 416 ? -32.406 -4.597 15.745 1.00 89.75 416 VAL A CA 1
ATOM 3345 C C . VAL A 1 416 ? -31.639 -3.914 16.874 1.00 89.75 416 VAL A C 1
ATOM 3347 O O . VAL A 1 416 ? -30.756 -4.528 17.463 1.00 89.75 416 VAL A O 1
ATOM 3350 N N . LYS A 1 417 ? -32.027 -2.697 17.277 1.00 90.12 417 LYS A N 1
ATOM 3351 C CA . LYS A 1 417 ? -31.440 -2.030 18.455 1.00 90.12 417 LYS A CA 1
ATOM 3352 C C . LYS A 1 417 ? -31.556 -2.887 19.717 1.00 90.12 417 LYS A C 1
ATOM 3354 O O . LYS A 1 417 ? -30.577 -3.024 20.445 1.00 90.12 417 LYS A O 1
ATOM 3359 N N . GLY A 1 418 ? -32.728 -3.478 19.961 1.00 89.38 418 GLY A N 1
ATOM 3360 C CA . GLY A 1 418 ? -32.958 -4.388 21.084 1.00 89.38 418 GLY A CA 1
ATOM 3361 C C . GLY A 1 418 ? -32.059 -5.629 21.056 1.00 89.38 418 GLY A C 1
ATOM 3362 O O . GLY A 1 418 ? -31.490 -5.985 22.087 1.00 89.38 418 GLY A O 1
ATOM 3363 N N . ASP A 1 419 ? -31.879 -6.249 19.887 1.00 92.31 419 ASP A N 1
ATOM 3364 C CA . ASP A 1 419 ? -30.976 -7.396 19.713 1.00 92.31 419 ASP A CA 1
ATOM 3365 C C . ASP A 1 419 ? -29.510 -7.009 19.960 1.00 92.31 419 ASP A C 1
ATOM 3367 O O . ASP A 1 419 ? -28.813 -7.659 20.740 1.00 92.31 419 ASP A O 1
ATOM 3371 N N . LEU A 1 420 ? -29.055 -5.893 19.382 1.00 90.56 420 LEU A N 1
ATOM 3372 C CA . LEU A 1 420 ? -27.694 -5.386 19.574 1.00 90.56 420 LEU A CA 1
ATOM 3373 C C . LEU A 1 420 ? -27.407 -5.062 21.051 1.00 90.56 420 LEU A C 1
ATOM 3375 O O . LEU A 1 420 ? -26.354 -5.443 21.568 1.00 90.56 420 LEU A O 1
ATOM 3379 N N . LEU A 1 421 ? -28.358 -4.436 21.757 1.00 90.12 421 LEU A N 1
ATOM 3380 C CA . LEU A 1 421 ? -28.287 -4.224 23.210 1.00 90.12 421 LEU A CA 1
ATOM 3381 C C . LEU A 1 421 ? -28.165 -5.549 23.967 1.00 90.12 421 LEU A C 1
ATOM 3383 O O . LEU A 1 421 ? -27.296 -5.689 24.830 1.00 90.12 421 LEU A O 1
ATOM 3387 N N . GLY A 1 422 ? -29.007 -6.527 23.623 1.00 90.12 422 GLY A N 1
ATOM 3388 C CA . GLY A 1 422 ? -28.980 -7.860 24.219 1.00 90.12 422 GLY A CA 1
ATOM 3389 C C . GLY A 1 422 ? -27.632 -8.553 24.027 1.00 90.12 422 GLY A C 1
ATOM 3390 O O . GLY A 1 422 ? -27.124 -9.178 24.956 1.00 90.12 422 GLY A O 1
ATOM 3391 N N . ARG A 1 423 ? -27.001 -8.387 22.859 1.00 91.00 423 ARG A N 1
ATOM 3392 C CA . ARG A 1 423 ? -25.676 -8.947 22.560 1.00 91.00 423 ARG A CA 1
ATOM 3393 C C . ARG A 1 423 ? -24.558 -8.286 23.364 1.00 91.00 423 ARG A C 1
ATOM 3395 O O . ARG A 1 423 ? -23.697 -9.008 23.864 1.00 91.00 423 ARG A O 1
ATOM 3402 N N . PHE A 1 424 ? -24.576 -6.962 23.540 1.00 88.88 424 PHE A N 1
ATOM 3403 C CA . PHE A 1 424 ? -23.612 -6.278 24.414 1.00 88.88 424 PHE A CA 1
ATOM 3404 C C . PHE A 1 424 ? -23.766 -6.705 25.877 1.00 88.88 424 PHE A C 1
ATOM 3406 O O . PHE A 1 424 ? -22.771 -7.050 26.516 1.00 88.88 424 PHE A O 1
ATOM 3413 N N . ALA A 1 425 ? -25.003 -6.757 26.383 1.00 88.38 425 ALA A N 1
ATOM 3414 C CA . ALA A 1 425 ? -25.286 -7.213 27.743 1.00 88.38 425 ALA A CA 1
ATOM 3415 C C . ALA A 1 425 ? -24.832 -8.668 27.952 1.00 88.38 425 ALA A C 1
ATOM 3417 O O . ALA A 1 425 ? -24.066 -8.956 28.868 1.00 88.38 425 ALA A O 1
ATOM 3418 N N . ALA A 1 426 ? -25.185 -9.574 27.035 1.00 90.56 426 ALA A N 1
ATOM 3419 C CA . ALA A 1 426 ? -24.786 -10.980 27.102 1.00 90.56 426 ALA A CA 1
ATOM 3420 C C . ALA A 1 426 ? -23.268 -11.198 26.970 1.00 90.56 426 ALA A C 1
ATOM 3422 O O . ALA A 1 426 ? -22.746 -12.212 27.440 1.00 90.56 426 ALA A O 1
ATOM 3423 N N . ALA A 1 427 ? -22.544 -10.293 26.308 1.00 89.12 427 ALA A N 1
ATOM 3424 C CA . ALA A 1 427 ? -21.086 -10.335 26.245 1.00 89.12 427 ALA A CA 1
ATOM 3425 C C . ALA A 1 427 ? -20.438 -9.876 27.564 1.00 89.12 427 ALA A C 1
ATOM 3427 O O . ALA A 1 427 ? -19.459 -10.483 27.998 1.00 89.12 427 ALA A O 1
ATOM 3428 N N . ALA A 1 428 ? -21.001 -8.860 28.226 1.00 85.25 428 ALA A N 1
ATOM 3429 C CA . ALA A 1 428 ? -20.508 -8.339 29.503 1.00 85.25 428 ALA A CA 1
ATOM 3430 C C . ALA A 1 428 ? -20.860 -9.238 30.708 1.00 85.25 428 ALA A C 1
ATOM 3432 O O . ALA A 1 428 ? -20.023 -9.462 31.588 1.00 85.25 428 ALA A O 1
ATOM 3433 N N . ASP A 1 429 ? -22.063 -9.822 30.720 1.00 86.56 429 ASP A N 1
ATOM 3434 C CA . ASP A 1 429 ? -22.579 -10.621 31.842 1.00 86.56 429 ASP A CA 1
ATOM 3435 C C . ASP A 1 429 ? -21.813 -11.927 32.072 1.00 86.56 429 ASP A C 1
ATOM 3437 O O . ASP A 1 429 ? -21.753 -12.411 33.208 1.00 86.56 429 ASP A O 1
ATOM 3441 N N . ARG A 1 430 ? -21.134 -12.462 31.045 1.00 78.19 430 ARG A N 1
ATOM 3442 C CA . ARG A 1 430 ? -20.234 -13.622 31.199 1.00 78.19 430 ARG A CA 1
ATOM 3443 C C . ARG A 1 430 ? -19.150 -13.393 32.261 1.00 78.19 430 ARG A C 1
ATOM 3445 O O . ARG A 1 430 ? -18.632 -14.372 32.785 1.00 78.19 430 ARG A O 1
ATOM 3452 N N . SER A 1 431 ? -18.877 -12.143 32.652 1.00 57.66 431 SER A N 1
ATOM 3453 C CA . SER A 1 431 ? -17.959 -11.799 33.747 1.00 57.66 431 SER A CA 1
ATOM 3454 C C . SER A 1 431 ? -18.408 -12.289 35.122 1.00 57.66 431 SER A C 1
ATOM 3456 O O . SER A 1 431 ? -17.575 -12.672 35.941 1.00 57.66 431 SER A O 1
ATOM 3458 N N . THR A 1 432 ? -19.718 -12.312 35.374 1.00 57.25 432 THR A N 1
ATOM 3459 C CA . THR A 1 432 ? -20.269 -12.635 36.699 1.00 57.25 432 THR A CA 1
ATOM 3460 C C . THR A 1 432 ? -20.367 -14.137 36.947 1.00 57.25 432 THR A C 1
ATOM 3462 O O . THR A 1 432 ? -20.519 -14.564 38.090 1.00 57.25 432 THR A O 1
ATOM 3465 N N . GLN A 1 433 ? -20.240 -14.951 35.893 1.00 58.28 433 GLN A N 1
ATOM 3466 C CA . GLN A 1 433 ? -20.352 -16.409 35.966 1.00 58.28 433 GLN A CA 1
ATOM 3467 C C . GLN A 1 433 ? -19.013 -17.162 35.987 1.00 58.28 433 GLN A C 1
ATOM 3469 O O . GLN A 1 433 ? -19.021 -18.389 36.109 1.00 58.28 433 GLN A O 1
ATOM 3474 N N . VAL A 1 434 ? -17.856 -16.493 35.907 1.00 50.06 434 VAL A N 1
ATOM 3475 C CA . VAL A 1 434 ? -16.568 -17.204 35.850 1.00 50.06 434 VAL A CA 1
ATOM 3476 C C . VAL A 1 434 ? -15.999 -17.495 37.242 1.00 50.06 434 VAL A C 1
ATOM 3478 O O . VAL A 1 434 ? -15.492 -16.622 37.937 1.00 50.06 434 VAL A O 1
ATOM 3481 N N . CYS A 1 435 ? -16.040 -18.798 37.538 1.00 43.91 435 CYS A N 1
ATOM 3482 C CA . CYS A 1 435 ? -15.353 -19.580 38.566 1.00 43.91 435 CYS A CA 1
ATOM 3483 C C . CYS A 1 435 ? -15.658 -19.226 40.032 1.00 43.91 435 CYS A C 1
ATOM 3485 O O . CYS A 1 435 ? -14.995 -18.353 40.597 1.00 43.91 435 CYS A O 1
ATOM 3487 N N . PRO A 1 436 ? -16.541 -19.991 40.723 1.00 48.88 436 PRO A N 1
ATOM 3488 C CA . PRO A 1 436 ? -16.412 -20.125 42.173 1.00 48.88 436 PRO A CA 1
ATOM 3489 C C . PRO A 1 436 ? -14.944 -20.430 42.505 1.00 48.88 436 PRO A C 1
ATOM 3491 O O . PRO A 1 436 ? -14.317 -21.195 41.761 1.00 48.88 436 PRO A O 1
ATOM 3494 N N . PRO A 1 437 ? -14.377 -19.827 43.567 1.00 46.75 437 PRO A N 1
ATOM 3495 C CA . PRO A 1 437 ? -12.991 -20.058 43.939 1.00 46.75 437 PRO A CA 1
ATOM 3496 C C . PRO A 1 437 ? -12.785 -21.565 44.007 1.00 46.75 437 PRO A C 1
ATOM 3498 O O . PRO A 1 437 ? -13.440 -22.241 44.802 1.00 46.75 437 PRO A O 1
ATOM 3501 N N . GLN A 1 438 ? -11.932 -22.103 43.130 1.00 53.75 438 GLN A N 1
ATOM 3502 C CA . GLN A 1 438 ? -11.468 -23.470 43.281 1.00 53.75 438 GLN A CA 1
ATOM 3503 C C . GLN A 1 438 ? -10.836 -23.505 44.664 1.00 53.75 438 GLN A C 1
ATOM 3505 O O . GLN A 1 438 ? -9.800 -22.881 44.890 1.00 53.75 438 GLN A O 1
ATOM 3510 N N . SER A 1 439 ? -11.535 -24.131 45.612 1.00 47.72 439 SER A N 1
ATOM 3511 C CA . SER A 1 439 ? -11.047 -24.337 46.961 1.00 47.72 439 SER A CA 1
ATOM 3512 C C . SER A 1 439 ? -9.666 -24.948 46.813 1.00 47.72 439 SER A C 1
ATOM 3514 O O . SER A 1 439 ? -9.550 -26.061 46.295 1.00 47.72 439 SER A O 1
ATOM 3516 N N . LEU A 1 440 ? -8.640 -24.184 47.188 1.00 45.88 440 LEU A N 1
ATOM 3517 C CA . LEU A 1 440 ? -7.276 -24.661 47.328 1.00 45.88 440 LEU A CA 1
ATOM 3518 C C . LEU A 1 440 ? -7.356 -25.912 48.196 1.00 45.88 440 LEU A C 1
ATOM 3520 O O . LEU A 1 440 ? -7.549 -25.823 49.407 1.00 45.88 440 LEU A O 1
ATOM 3524 N N . GLY A 1 441 ? -7.299 -27.075 47.545 1.00 56.66 441 GLY A N 1
ATOM 3525 C CA . GLY A 1 441 ? -7.149 -28.344 48.221 1.00 56.66 441 GLY A CA 1
ATOM 3526 C C . GLY A 1 441 ? -5.901 -28.216 49.070 1.00 56.66 441 GLY A C 1
ATOM 3527 O O . GLY A 1 441 ? -4.813 -27.969 48.551 1.00 56.66 441 GLY A O 1
ATOM 3528 N N . THR A 1 442 ? -6.092 -28.299 50.379 1.00 48.66 442 THR A N 1
ATOM 3529 C CA . THR A 1 442 ? -5.028 -28.420 51.361 1.00 48.66 442 THR A CA 1
ATOM 3530 C C . THR A 1 442 ? -4.151 -29.597 50.953 1.00 48.66 442 THR A C 1
ATOM 3532 O O . THR A 1 442 ? -4.531 -30.752 51.153 1.00 48.66 442 THR A O 1
ATOM 3535 N N . TYR A 1 443 ? -2.996 -29.308 50.354 1.00 45.41 443 TYR A N 1
ATOM 3536 C CA . TYR A 1 443 ? -1.896 -30.259 50.307 1.00 45.41 443 TYR A CA 1
ATOM 3537 C C . TYR A 1 443 ? -1.509 -30.526 51.760 1.00 45.41 443 TYR A C 1
ATOM 3539 O O . TYR A 1 443 ? -1.031 -29.637 52.461 1.00 45.41 443 TYR A O 1
ATOM 3547 N N . SER A 1 444 ? -1.864 -31.722 52.218 1.00 56.25 444 SER A N 1
ATOM 3548 C CA . SER A 1 444 ? -1.372 -32.302 53.462 1.00 56.25 444 SER A CA 1
ATOM 3549 C C . SER A 1 444 ? -0.034 -32.968 53.142 1.00 56.25 444 SER A C 1
ATOM 3551 O O . SER A 1 444 ? 0.095 -33.528 52.052 1.00 56.25 444 SER A O 1
ATOM 3553 N N . ASP A 1 445 ? 0.908 -32.830 54.073 1.00 53.03 445 ASP A N 1
ATOM 3554 C CA . ASP A 1 445 ? 2.328 -33.214 54.012 1.00 53.03 445 ASP A CA 1
ATOM 3555 C C . ASP A 1 445 ? 2.662 -34.589 53.406 1.00 53.03 445 ASP A C 1
ATOM 3557 O O . ASP A 1 445 ? 1.905 -35.564 53.641 1.00 53.03 445 ASP A O 1
#

Organism: NCBI:txid297713